Protein AF-0000000075835284 (afdb_homodimer)

Secondary structure (DSSP, 8-state):
--GGGHHHHHHHHHHHHHHHTTHHHHHHHHHHT--TT--SHHHHHHHHHHHHHHHHHHHTT-HHHHHHHHHHHHHHHHHHHHHGGGS-TT-HHHHHHHHHHHHHHHHHHHHHHHHHHHTT--HHHHHHHHHHHHHHHHHHHTHHHHHHHHHHHHHT--TT--HHHHHHHHHHHHHHHHHHHHTT-HHHHHHHHHHHHHHHHHHHHHHHS------------------------------/--GGGHHHHHHHHHHHHHHHTTHHHHHHHHHHT--TT--SHHHHHHHHHHHHHHHHHHHTT-HHHHHHHHHHHHHHHHHHHHHGGGS-TT-HHHHHHHHHHHHHHHHHHHHHHHHHHHTT--HHHHHHHHHHHHHHHHHHHTHHHHHHHHHHHHHT--TT--HHHHHHHHHHHHHHHHHHHHTT-HHHHHHHHHHHHHHHHHHHHHHHS------------------TTTTS-------

Structure (mmCIF, N/CA/C/O backbone):
data_AF-0000000075835284-model_v1
#
loop_
_entity.id
_entity.type
_entity.pdbx_description
1 polymer 'Sugar transporter SWEET1'
#
loop_
_atom_site.group_PDB
_atom_site.id
_atom_site.type_symbol
_atom_site.label_atom_id
_atom_site.label_alt_id
_atom_site.label_comp_id
_atom_site.label_asym_id
_atom_site.label_entity_id
_atom_site.label_seq_id
_atom_site.pdbx_PDB_ins_code
_atom_site.Cartn_x
_atom_site.Cartn_y
_atom_site.Cartn_z
_atom_site.occupancy
_atom_site.B_iso_or_equiv
_atom_site.auth_seq_id
_atom_site.auth_comp_id
_atom_site.auth_asym_id
_atom_site.auth_atom_id
_atom_site.pdbx_PDB_model_num
ATOM 1 N N . MET A 1 1 ? -30.547 20.266 3.971 1 37.97 1 MET A N 1
ATOM 2 C CA . MET A 1 1 ? -29.844 19.156 3.35 1 37.97 1 MET A CA 1
ATOM 3 C C . MET A 1 1 ? -28.516 19.609 2.74 1 37.97 1 MET A C 1
ATOM 5 O O . MET A 1 1 ? -27.516 18.906 2.822 1 37.97 1 MET A O 1
ATOM 9 N N . ALA A 1 2 ? -28.688 20.781 2.041 1 45.19 2 ALA A N 1
ATOM 10 C CA . ALA A 1 2 ? -27.703 21.484 1.218 1 45.19 2 ALA A CA 1
ATOM 11 C C . ALA A 1 2 ? -26.594 22.078 2.076 1 45.19 2 ALA A C 1
ATOM 13 O O . ALA A 1 2 ? -25.406 21.953 1.74 1 45.19 2 ALA A O 1
ATOM 14 N N . ALA A 1 3 ? -26.953 22.906 3.092 1 49.47 3 ALA A N 1
ATOM 15 C CA . ALA A 1 3 ? -26.062 23.469 4.09 1 49.47 3 ALA A CA 1
ATOM 16 C C . ALA A 1 3 ? -25.266 22.391 4.801 1 49.47 3 ALA A C 1
ATOM 18 O O . ALA A 1 3 ? -24.141 22.625 5.25 1 49.47 3 ALA A O 1
ATOM 19 N N . SER A 1 4 ? -25.797 21.125 4.578 1 73.31 4 SER A N 1
ATOM 20 C CA . SER A 1 4 ? -25.422 19.922 5.32 1 73.31 4 SER A CA 1
ATOM 21 C C . SER A 1 4 ? -24.156 19.297 4.75 1 73.31 4 SER A C 1
ATOM 23 O O . SER A 1 4 ? -23.391 18.656 5.477 1 73.31 4 SER A O 1
ATOM 25 N N . ASN A 1 5 ? -23.859 19.859 3.477 1 90.69 5 ASN A N 1
ATOM 26 C CA . ASN A 1 5 ? -22.672 19.219 2.893 1 90.69 5 ASN A CA 1
ATOM 27 C C . ASN A 1 5 ? -21.531 20.203 2.734 1 90.69 5 ASN A C 1
ATOM 29 O O . ASN A 1 5 ? -20.484 19.875 2.162 1 90.69 5 ASN A O 1
ATOM 33 N N . PHE A 1 6 ? -21.812 21.438 3.266 1 94.19 6 PHE A N 1
ATOM 34 C CA . PHE A 1 6 ? -20.781 22.453 3.123 1 94.19 6 PHE A CA 1
ATOM 35 C C . PHE A 1 6 ? -19.5 22.016 3.816 1 94.19 6 PHE A C 1
ATOM 37 O O . PHE A 1 6 ? -18.422 22.062 3.217 1 94.19 6 PHE A O 1
ATOM 44 N N . PHE A 1 7 ? -19.609 21.641 4.977 1 94.31 7 PHE A N 1
ATOM 45 C CA . PHE A 1 7 ? -18.438 21.359 5.785 1 94.31 7 PHE A CA 1
ATOM 46 C C . PHE A 1 7 ? -17.688 20.141 5.238 1 94.31 7 PHE A C 1
ATOM 48 O O . PHE A 1 7 ? -16.469 20.203 5.043 1 94.31 7 PHE A O 1
ATOM 55 N N . PRO A 1 8 ? -18.328 19.109 4.859 1 95.12 8 PRO A N 1
ATOM 56 C CA . PRO A 1 8 ? -17.578 17.984 4.324 1 95.12 8 PRO A CA 1
ATOM 57 C C . PRO A 1 8 ? -16.953 18.281 2.957 1 95.12 8 PRO A C 1
ATOM 59 O O . PRO A 1 8 ? -15.883 17.766 2.635 1 95.12 8 PRO A O 1
ATOM 62 N N . ILE A 1 9 ? -17.578 19.062 2.176 1 97.38 9 ILE A N 1
ATOM 63 C CA . ILE A 1 9 ? -16.984 19.453 0.901 1 97.38 9 ILE A CA 1
ATOM 64 C C . ILE A 1 9 ? -15.719 20.281 1.147 1 97.38 9 ILE A C 1
ATOM 66 O O . ILE A 1 9 ? -14.68 20.031 0.526 1 97.38 9 ILE A O 1
ATOM 70 N N . LEU A 1 10 ? -15.82 21.234 2.012 1 97.25 10 LEU A N 1
ATOM 71 C CA . LEU A 1 10 ? -14.648 22.016 2.396 1 97.25 10 LEU A CA 1
ATOM 72 C C . LEU A 1 10 ? -13.562 21.109 2.973 1 97.25 10 LEU A C 1
ATOM 74 O O . LEU A 1 10 ? -12.383 21.297 2.688 1 97.25 10 LEU A O 1
ATOM 78 N N . GLY A 1 11 ? -13.961 20.156 3.783 1 97.62 11 GLY A N 1
ATOM 79 C CA . GLY A 1 11 ? -13.023 19.188 4.344 1 97.62 11 GLY A CA 1
ATOM 80 C C . GLY A 1 11 ? -12.273 18.406 3.287 1 97.62 11 GLY A C 1
ATOM 81 O O . GLY A 1 11 ? -11.062 18.188 3.41 1 97.62 11 GLY A O 1
ATOM 82 N N . VAL A 1 12 ? -12.961 17.984 2.246 1 98.31 12 VAL A N 1
ATOM 83 C CA . VAL A 1 12 ? -12.344 17.234 1.148 1 98.31 12 VAL A CA 1
ATOM 84 C C . VAL A 1 12 ? -11.281 18.094 0.477 1 98.31 12 VAL A C 1
ATOM 86 O O . VAL A 1 12 ? -10.156 17.641 0.252 1 98.31 12 VAL A O 1
ATOM 89 N N . LEU A 1 13 ? -11.609 19.312 0.221 1 98.12 13 LEU A N 1
ATOM 90 C CA . LEU A 1 13 ? -10.688 20.219 -0.445 1 98.12 13 LEU A CA 1
ATOM 91 C C . LEU A 1 13 ? -9.469 20.5 0.429 1 98.12 13 LEU A C 1
ATOM 93 O O . LEU A 1 13 ? -8.328 20.406 -0.04 1 98.12 13 LEU A O 1
ATOM 97 N N . LEU A 1 14 ? -9.695 20.75 1.681 1 97.69 14 LEU A N 1
ATOM 98 C CA . LEU A 1 14 ? -8.609 21.125 2.59 1 97.69 14 LEU A CA 1
ATOM 99 C C . LEU A 1 14 ? -7.723 19.922 2.887 1 97.69 14 LEU A C 1
ATOM 101 O O . LEU A 1 14 ? -6.496 20.047 2.938 1 97.69 14 LEU A O 1
ATOM 105 N N . SER A 1 15 ? -8.305 18.75 3.119 1 97.75 15 SER A N 1
ATOM 106 C CA . SER A 1 15 ? -7.516 17.547 3.363 1 97.75 15 SER A CA 1
ATOM 107 C C . SER A 1 15 ? -6.562 17.266 2.203 1 97.75 15 SER A C 1
ATOM 109 O O . SER A 1 15 ? -5.383 17 2.418 1 97.75 15 SER A O 1
ATOM 111 N N . ASN A 1 16 ? -7.062 17.359 1.029 1 98.38 16 ASN A N 1
ATOM 112 C CA . ASN A 1 16 ? -6.23 17.078 -0.137 1 98.38 16 ASN A CA 1
ATOM 113 C C . ASN A 1 16 ? -5.152 18.156 -0.319 1 98.38 16 ASN A C 1
ATOM 115 O O . ASN A 1 16 ? -4.012 17.828 -0.66 1 98.38 16 ASN A O 1
ATOM 119 N N . ALA A 1 17 ? -5.508 19.391 -0.122 1 97.69 17 ALA A N 1
ATOM 120 C CA . ALA A 1 17 ? -4.504 20.453 -0.182 1 97.69 17 ALA A CA 1
ATOM 121 C C . ALA A 1 17 ? -3.379 20.188 0.817 1 97.69 17 ALA A C 1
ATOM 123 O O . ALA A 1 17 ? -2.201 20.375 0.496 1 97.69 17 ALA A O 1
ATOM 124 N N . LEU A 1 18 ? -3.734 19.781 1.98 1 96.56 18 LEU A N 1
ATOM 125 C CA . LEU A 1 18 ? -2.752 19.531 3.029 1 96.56 18 LEU A CA 1
ATOM 126 C C . LEU A 1 18 ? -1.893 18.312 2.688 1 96.56 18 LEU A C 1
ATOM 128 O O . LEU A 1 18 ? -0.687 18.312 2.945 1 96.56 18 LEU A O 1
ATOM 132 N N . TYR A 1 19 ? -2.488 17.234 2.135 1 97.5 19 TYR A N 1
ATOM 133 C CA . TYR A 1 19 ? -1.727 16.078 1.718 1 97.5 19 TYR A CA 1
ATOM 134 C C . TYR A 1 19 ? -0.716 16.438 0.637 1 97.5 19 TYR A C 1
ATOM 136 O O . TYR A 1 19 ? 0.357 15.836 0.554 1 97.5 19 TYR A O 1
ATOM 144 N N . PHE A 1 20 ? -1.013 17.469 -0.148 1 97.88 20 PHE A N 1
ATOM 145 C CA . PHE A 1 20 ? -0.154 17.797 -1.275 1 97.88 20 PHE A CA 1
ATOM 146 C C . PHE A 1 20 ? 0.819 18.906 -0.9 1 97.88 20 PHE A C 1
ATOM 148 O O . PHE A 1 20 ? 1.705 19.266 -1.683 1 97.88 20 PHE A O 1
ATOM 155 N N . ALA A 1 21 ? 0.754 19.422 0.237 1 95.81 21 ALA A N 1
ATOM 156 C CA . ALA A 1 21 ? 1.581 20.531 0.689 1 95.81 21 ALA A CA 1
ATOM 157 C C . ALA A 1 21 ? 3.062 20.172 0.644 1 95.81 21 ALA A C 1
ATOM 159 O O . ALA A 1 21 ? 3.9 21 0.291 1 95.81 21 ALA A O 1
ATOM 160 N N . PRO A 1 22 ? 3.494 18.969 0.944 1 95.19 22 PRO A N 1
ATOM 161 C CA . PRO A 1 22 ? 4.918 18.641 0.955 1 95.19 22 PRO A CA 1
ATOM 162 C C . PRO A 1 22 ? 5.477 18.391 -0.445 1 95.19 22 PRO A C 1
ATOM 164 O O . PRO A 1 22 ? 6.684 18.188 -0.604 1 95.19 22 PRO A O 1
ATOM 167 N N . VAL A 1 23 ? 4.637 18.406 -1.511 1 97.69 23 VAL A N 1
ATOM 168 C CA . VAL A 1 23 ? 5.047 18.016 -2.855 1 97.69 23 VAL A CA 1
ATOM 169 C C . VAL A 1 23 ? 6.223 18.875 -3.312 1 97.69 23 VAL A C 1
ATOM 171 O O . VAL A 1 23 ? 7.238 18.359 -3.771 1 97.69 23 VAL A O 1
ATOM 174 N N . PRO A 1 24 ? 6.227 20.25 -3.158 1 96.75 24 PRO A N 1
ATOM 175 C CA . PRO A 1 24 ? 7.367 21.047 -3.621 1 96.75 24 PRO A CA 1
ATOM 176 C C . PRO A 1 24 ? 8.664 20.688 -2.9 1 96.75 24 PRO A C 1
ATOM 178 O O . PRO A 1 24 ? 9.727 20.625 -3.529 1 96.75 24 PRO A O 1
ATOM 181 N N . ALA A 1 25 ? 8.586 20.453 -1.658 1 95.06 25 ALA A N 1
ATOM 182 C CA . ALA A 1 25 ? 9.773 20.109 -0.878 1 95.06 25 ALA A CA 1
ATOM 183 C C . ALA A 1 25 ? 10.344 18.75 -1.304 1 95.06 25 ALA A C 1
ATOM 185 O O . ALA A 1 25 ? 11.562 18.609 -1.455 1 95.06 25 ALA A O 1
ATOM 186 N N . VAL A 1 26 ? 9.508 17.812 -1.527 1 96.88 26 VAL A N 1
ATOM 187 C CA . VAL A 1 26 ? 9.953 16.469 -1.914 1 96.88 26 VAL A CA 1
ATOM 188 C C . VAL A 1 26 ? 10.523 16.5 -3.33 1 96.88 26 VAL A C 1
ATOM 190 O O . VAL A 1 26 ? 11.547 15.883 -3.609 1 96.88 26 VAL A O 1
ATOM 193 N N . ARG A 1 27 ? 9.836 17.234 -4.219 1 97.12 27 ARG A N 1
ATOM 194 C CA . ARG A 1 27 ? 10.344 17.375 -5.582 1 97.12 27 ARG A CA 1
ATOM 195 C C . ARG A 1 27 ? 11.727 18.016 -5.59 1 97.12 27 ARG A C 1
ATOM 197 O O . ARG A 1 27 ? 12.602 17.609 -6.363 1 97.12 27 ARG A O 1
ATOM 204 N N . LEU A 1 28 ? 11.93 18.969 -4.754 1 96.75 28 LEU A N 1
ATOM 205 C CA . LEU A 1 28 ? 13.234 19.609 -4.648 1 96.75 28 LEU A CA 1
ATOM 206 C C . LEU A 1 28 ? 14.297 18.641 -4.152 1 96.75 28 LEU A C 1
ATOM 208 O O . LEU A 1 28 ? 15.406 18.594 -4.684 1 96.75 28 LEU A O 1
ATOM 212 N N . ALA A 1 29 ? 13.969 17.891 -3.154 1 96.12 29 ALA A N 1
ATOM 213 C CA . ALA A 1 29 ? 14.891 16.875 -2.625 1 96.12 29 ALA A CA 1
ATOM 214 C C . ALA A 1 29 ? 15.273 15.867 -3.701 1 96.12 29 ALA A C 1
ATOM 216 O O . ALA A 1 29 ? 16.438 15.5 -3.822 1 96.12 29 ALA A O 1
ATOM 217 N N . VAL A 1 30 ? 14.312 15.469 -4.508 1 95.56 30 VAL A N 1
ATOM 218 C CA . VAL A 1 30 ? 14.547 14.5 -5.574 1 95.56 30 VAL A CA 1
ATOM 219 C C . VAL A 1 30 ? 15.469 15.102 -6.633 1 95.56 30 VAL A C 1
ATOM 221 O O . VAL A 1 30 ? 16.406 14.445 -7.086 1 95.56 30 VAL A O 1
ATOM 224 N N . ARG A 1 31 ? 15.227 16.297 -6.961 1 95 31 ARG A N 1
ATOM 225 C CA . ARG A 1 31 ? 16.047 16.984 -7.957 1 95 31 ARG A CA 1
ATOM 226 C C . ARG A 1 31 ? 17.484 17.125 -7.473 1 95 31 ARG A C 1
ATOM 228 O O . ARG A 1 31 ? 18.422 16.953 -8.25 1 95 31 ARG A O 1
ATOM 235 N N . ARG A 1 32 ? 17.672 17.359 -6.207 1 95 32 ARG A N 1
ATOM 236 C CA . ARG A 1 32 ? 19 17.562 -5.625 1 95 32 ARG A CA 1
ATOM 237 C C . ARG A 1 32 ? 19.688 16.219 -5.371 1 95 32 ARG A C 1
ATOM 239 O O . ARG A 1 32 ? 20.906 16.156 -5.203 1 95 32 ARG A O 1
ATOM 246 N N . GLY A 1 33 ? 18.891 15.234 -5.254 1 93.31 33 GLY A N 1
ATOM 247 C CA . GLY A 1 33 ? 19.422 13.906 -4.996 1 93.31 33 GLY A CA 1
ATOM 248 C C . GLY A 1 33 ? 19.859 13.703 -3.555 1 93.31 33 GLY A C 1
ATOM 249 O O . GLY A 1 33 ? 20.734 12.875 -3.271 1 93.31 33 GLY A O 1
ATOM 250 N N . ALA A 1 34 ? 19.328 14.57 -2.693 1 93.62 34 ALA A N 1
ATOM 251 C CA . ALA A 1 34 ? 19.672 14.531 -1.277 1 93.62 34 ALA A CA 1
ATOM 252 C C . ALA A 1 34 ? 18.453 14.82 -0.4 1 93.62 34 ALA A C 1
ATOM 254 O O . ALA A 1 34 ? 17.641 15.672 -0.735 1 93.62 34 ALA A O 1
ATOM 255 N N . LEU A 1 35 ? 18.438 14.125 0.685 1 92.19 35 LEU A N 1
ATOM 256 C CA . LEU A 1 35 ? 17.328 14.258 1.613 1 92.19 35 LEU A CA 1
ATOM 257 C C . LEU A 1 35 ? 17.297 15.641 2.246 1 92.19 35 LEU A C 1
ATOM 259 O O . LEU A 1 35 ? 16.219 16.234 2.406 1 92.19 35 LEU A O 1
ATOM 263 N N . GLY A 1 36 ? 18.5 16.156 2.572 1 88.69 36 GLY A N 1
ATOM 264 C CA . GLY A 1 36 ? 18.562 17.438 3.248 1 88.69 36 GLY A CA 1
ATOM 265 C C . GLY A 1 36 ? 17.938 17.422 4.625 1 88.69 36 GLY A C 1
ATOM 266 O O . GLY A 1 36 ? 18.25 16.562 5.449 1 88.69 36 GLY A O 1
ATOM 267 N N . THR A 1 37 ? 16.953 18.359 4.887 1 84.5 37 THR A N 1
ATOM 268 C CA . THR A 1 37 ? 16.359 18.516 6.207 1 84.5 37 THR A CA 1
ATOM 269 C C . THR A 1 37 ? 15.016 17.812 6.273 1 84.5 37 THR A C 1
ATOM 271 O O . THR A 1 37 ? 14.305 17.906 7.277 1 84.5 37 THR A O 1
ATOM 274 N N . LEU A 1 38 ? 14.68 17.125 5.254 1 88.88 38 LEU A N 1
ATOM 275 C CA . LEU A 1 38 ? 13.391 16.438 5.211 1 88.88 38 LEU A CA 1
ATOM 276 C C . LEU A 1 38 ? 13.367 15.258 6.172 1 88.88 38 LEU A C 1
ATOM 278 O O . LEU A 1 38 ? 14.312 14.461 6.207 1 88.88 38 LEU A O 1
ATOM 282 N N . ASN A 1 39 ? 12.297 15.219 7.027 1 88 39 ASN A N 1
ATOM 283 C CA . ASN A 1 39 ? 12.031 14.047 7.859 1 88 39 ASN A CA 1
ATOM 284 C C . ASN A 1 39 ? 11.148 13.039 7.137 1 88 39 ASN A C 1
ATOM 286 O O . ASN A 1 39 ? 9.992 13.336 6.82 1 88 39 ASN A O 1
ATOM 290 N N . PRO A 1 40 ? 11.656 11.82 6.969 1 92.56 40 PRO A N 1
ATOM 291 C CA . PRO A 1 40 ? 10.891 10.867 6.156 1 92.56 40 PRO A CA 1
ATOM 292 C C . PRO A 1 40 ? 9.797 10.164 6.945 1 92.56 40 PRO A C 1
ATOM 294 O O . PRO A 1 40 ? 8.867 9.602 6.355 1 92.56 40 PRO A O 1
ATOM 297 N N . LEU A 1 41 ? 9.797 10.148 8.25 1 91.56 41 LEU A N 1
ATOM 298 C CA . LEU A 1 41 ? 8.93 9.32 9.086 1 91.56 41 LEU A CA 1
ATOM 299 C C . LEU A 1 41 ? 7.477 9.766 8.977 1 91.56 41 LEU A C 1
ATOM 301 O O . LEU A 1 41 ? 6.574 8.938 8.844 1 91.56 41 LEU A O 1
ATOM 305 N N . PRO A 1 42 ? 7.211 11.117 8.992 1 91.06 42 PRO A N 1
ATOM 306 C CA . PRO A 1 42 ? 5.816 11.547 8.8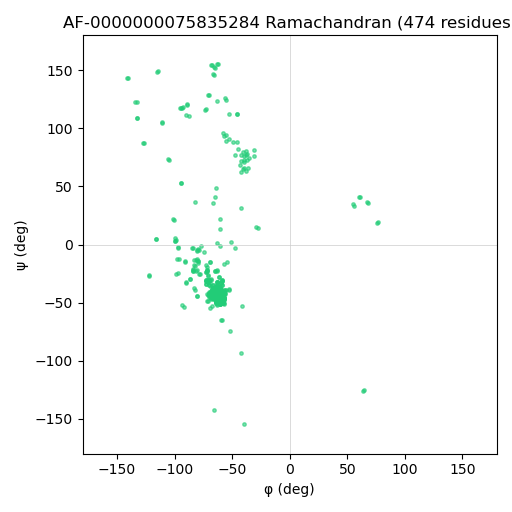67 1 91.06 42 PRO A CA 1
ATOM 307 C C . PRO A 1 42 ? 5.16 11.07 7.574 1 91.06 42 PRO A C 1
ATOM 309 O O . PRO A 1 42 ? 3.959 10.797 7.555 1 91.06 42 PRO A O 1
ATOM 312 N N . HIS A 1 43 ? 5.938 10.945 6.531 1 94.56 43 HIS A N 1
ATOM 313 C CA . HIS A 1 43 ? 5.387 10.523 5.246 1 94.56 43 HIS A CA 1
ATOM 314 C C . HIS A 1 43 ? 5.023 9.047 5.262 1 94.56 43 HIS A C 1
ATOM 316 O O . HIS A 1 43 ? 4.047 8.633 4.633 1 94.56 43 HIS A O 1
ATOM 322 N N . ALA A 1 44 ? 5.789 8.242 5.98 1 96.25 44 ALA A N 1
ATOM 323 C CA . ALA A 1 44 ? 5.441 6.832 6.148 1 96.25 44 ALA A CA 1
ATOM 324 C C . ALA A 1 44 ? 4.16 6.672 6.957 1 96.25 44 ALA A C 1
ATOM 326 O O . ALA A 1 44 ? 3.303 5.852 6.617 1 96.25 44 ALA A O 1
ATOM 327 N N . LEU A 1 45 ? 4.01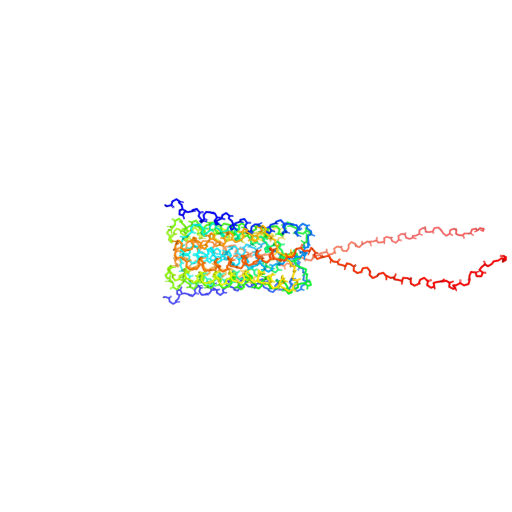2 7.438 7.965 1 95.81 45 LEU A N 1
ATOM 328 C CA . LEU A 1 45 ? 2.811 7.387 8.797 1 95.81 45 LEU A CA 1
ATOM 329 C C . LEU A 1 45 ? 1.588 7.848 8.008 1 95.81 45 LEU A C 1
ATOM 331 O O . LEU A 1 45 ? 0.482 7.348 8.227 1 95.81 45 LEU A O 1
ATOM 335 N N . MET A 1 46 ? 1.847 8.812 7.145 1 96.38 46 MET A N 1
ATOM 336 C CA . MET A 1 46 ? 0.765 9.32 6.305 1 96.38 46 MET A CA 1
ATOM 337 C C . MET A 1 46 ? 0.193 8.211 5.43 1 96.38 46 MET A C 1
ATOM 339 O O . MET A 1 46 ? -1.017 8.156 5.199 1 96.38 46 MET A O 1
ATOM 343 N N . VAL A 1 47 ? 1.031 7.32 4.922 1 97.94 47 VAL A N 1
ATOM 344 C CA . VAL A 1 47 ? 0.569 6.188 4.125 1 97.94 47 VAL A CA 1
ATOM 345 C C . VAL A 1 47 ? -0.405 5.344 4.941 1 97.94 47 VAL A C 1
ATOM 347 O O . VAL A 1 47 ? -1.522 5.066 4.496 1 97.94 47 VAL A O 1
ATOM 350 N N . ILE A 1 48 ? -0.028 5.004 6.113 1 97.81 48 ILE A N 1
ATOM 351 C CA . ILE A 1 48 ? -0.845 4.133 6.949 1 97.81 48 ILE A CA 1
ATOM 352 C C . ILE A 1 48 ? -2.145 4.844 7.316 1 97.81 48 ILE A C 1
ATOM 354 O O . ILE A 1 48 ? -3.223 4.246 7.273 1 97.81 48 ILE A O 1
ATOM 358 N N . SER A 1 49 ? -2.047 6.105 7.621 1 96.94 49 SER A N 1
ATOM 359 C CA . SER A 1 49 ? -3.213 6.883 8.023 1 96.94 49 SER A CA 1
ATOM 360 C C . SER A 1 49 ? -4.238 6.969 6.898 1 96.94 49 SER A C 1
ATOM 362 O O . SER A 1 49 ? -5.41 6.648 7.094 1 96.94 49 SER A O 1
ATOM 364 N N . THR A 1 50 ? -3.789 7.352 5.781 1 97.81 50 THR A N 1
ATOM 365 C CA . THR A 1 50 ? -4.707 7.562 4.668 1 97.81 50 THR A CA 1
ATOM 366 C C . THR A 1 50 ? -5.363 6.246 4.254 1 97.81 50 THR A C 1
ATOM 368 O O . THR A 1 50 ? -6.566 6.203 4 1 97.81 50 THR A O 1
ATOM 371 N N . PHE A 1 51 ? -4.605 5.16 4.176 1 98.38 51 PHE A N 1
ATOM 372 C CA . PHE A 1 51 ? -5.191 3.867 3.84 1 98.38 51 PHE A CA 1
ATOM 373 C C . PHE A 1 51 ? -6.172 3.42 4.918 1 98.38 51 PHE A C 1
ATOM 375 O O . PHE A 1 51 ? -7.211 2.834 4.613 1 98.38 51 PHE A O 1
ATOM 382 N N . SER A 1 52 ? -5.863 3.682 6.145 1 97.88 52 SER A N 1
ATOM 383 C CA . SER A 1 52 ? -6.758 3.33 7.242 1 97.88 52 SER A CA 1
ATOM 384 C C . SER A 1 52 ? -8.094 4.059 7.121 1 97.88 52 SER A C 1
ATOM 386 O O . SER A 1 52 ? -9.156 3.457 7.297 1 97.88 52 SER A O 1
ATOM 388 N N . TRP A 1 53 ? -8.047 5.309 6.816 1 97.62 53 TRP A N 1
ATOM 389 C CA . TRP A 1 53 ? -9.266 6.102 6.73 1 97.62 53 TRP A CA 1
ATOM 390 C C . TRP A 1 53 ? -10.086 5.719 5.5 1 97.62 53 TRP A C 1
ATOM 392 O O . TRP A 1 53 ? -11.312 5.777 5.52 1 97.62 53 TRP A O 1
ATOM 402 N N . VAL A 1 54 ? -9.414 5.32 4.445 1 98 54 VAL A N 1
ATOM 403 C CA . VAL A 1 54 ? -10.156 4.812 3.297 1 98 54 VAL A CA 1
ATOM 404 C C . VAL A 1 54 ? -10.867 3.518 3.674 1 98 54 VAL A C 1
ATOM 406 O O . VAL A 1 54 ? -12.039 3.32 3.324 1 98 54 VAL A O 1
ATOM 409 N N . CYS A 1 55 ? -10.188 2.598 4.371 1 97.5 55 CYS A N 1
ATOM 410 C CA . CYS A 1 55 ? -10.828 1.375 4.844 1 97.5 55 CYS A CA 1
ATOM 411 C C . CYS A 1 55 ? -12.031 1.691 5.719 1 97.5 55 CYS A C 1
ATOM 413 O O . CYS A 1 55 ? -13.078 1.057 5.594 1 97.5 55 CYS A O 1
ATOM 415 N N . TYR A 1 56 ? -11.898 2.689 6.594 1 97.44 56 TYR A N 1
ATOM 416 C CA . TYR A 1 56 ? -13.008 3.139 7.434 1 97.44 56 TYR A CA 1
ATOM 417 C C . TYR A 1 56 ? -14.172 3.631 6.59 1 97.44 56 TYR A C 1
ATOM 419 O O . TYR A 1 56 ? -15.312 3.199 6.781 1 97.44 56 TYR A O 1
ATOM 427 N N . ALA A 1 57 ? -13.867 4.473 5.672 1 97.31 57 ALA A N 1
ATOM 428 C CA . ALA A 1 57 ? -14.883 5.117 4.852 1 97.31 57 ALA A CA 1
ATOM 429 C C . ALA A 1 57 ? -15.648 4.094 4.016 1 97.31 57 ALA A C 1
ATOM 431 O O . ALA A 1 57 ? -16.828 4.273 3.729 1 97.31 57 ALA A O 1
ATOM 432 N N . LEU A 1 58 ? -14.969 3.033 3.615 1 95.88 58 LEU A N 1
ATOM 433 C CA . LEU A 1 58 ? -15.609 2.025 2.773 1 95.88 58 LEU A CA 1
ATOM 434 C C . LEU A 1 58 ? -16.391 1.023 3.621 1 95.88 58 LEU A C 1
ATOM 436 O O . LEU A 1 58 ? -17.266 0.325 3.111 1 95.88 58 LEU A O 1
ATOM 440 N N . SER A 1 59 ? -16.016 0.898 4.918 1 95 59 SER A N 1
ATOM 441 C CA . SER A 1 59 ? -16.766 0.008 5.801 1 95 59 SER A CA 1
ATOM 442 C C . SER A 1 59 ? -18.125 0.592 6.148 1 95 59 SER A C 1
ATOM 444 O O . SER A 1 59 ? -19.047 -0.144 6.492 1 95 59 SER A O 1
ATOM 446 N N . LYS A 1 60 ? -18.25 1.81 6.215 1 94.44 60 LYS A N 1
ATOM 447 C CA . LYS A 1 60 ? -19.453 2.615 6.281 1 94.44 60 LYS A CA 1
ATOM 448 C C . LYS A 1 60 ? -19.469 3.689 5.195 1 94.44 60 LYS A C 1
ATOM 450 O O . LYS A 1 60 ? -19.016 4.816 5.426 1 94.44 60 LYS A O 1
ATOM 455 N N . PRO A 1 61 ? -19.984 3.232 4.074 1 94.94 61 PRO A N 1
ATOM 456 C CA . PRO A 1 61 ? -19.766 4.043 2.877 1 94.94 61 PRO A CA 1
ATOM 457 C C . PRO A 1 61 ? -20.031 5.531 3.113 1 94.94 61 PRO A C 1
ATOM 459 O O . PRO A 1 61 ? -21.156 5.918 3.408 1 94.94 61 PRO A O 1
ATOM 462 N N . ASP A 1 62 ? -19 6.336 3.061 1 96.31 62 ASP A N 1
ATOM 463 C CA . ASP A 1 62 ? -19 7.789 3.178 1 96.31 62 ASP A CA 1
ATOM 464 C C . ASP A 1 62 ? -18.156 8.43 2.076 1 96.31 62 ASP A C 1
ATOM 466 O O . ASP A 1 62 ? -16.938 8.328 2.092 1 96.31 62 ASP A O 1
ATOM 470 N N . VAL A 1 63 ? -18.828 9.062 1.159 1 97.06 63 VAL A N 1
ATOM 471 C CA . VAL A 1 63 ? -18.172 9.578 -0.04 1 97.06 63 VAL A CA 1
ATOM 472 C C . VAL A 1 63 ? -17.203 10.688 0.34 1 97.06 63 VAL A C 1
ATOM 474 O O . VAL A 1 63 ? -16.125 10.812 -0.256 1 97.06 63 VAL A O 1
ATOM 477 N N . PHE A 1 64 ? -17.516 11.516 1.319 1 97.62 64 PHE A N 1
ATOM 478 C CA . PHE A 1 64 ? -16.688 12.656 1.688 1 97.62 64 PHE A CA 1
ATOM 479 C C . PHE A 1 64 ? -15.391 12.18 2.336 1 97.62 64 PHE A C 1
ATOM 481 O O . PHE A 1 64 ? -14.312 12.672 1.998 1 97.62 64 PHE A O 1
ATOM 488 N N . ILE A 1 65 ? -15.453 11.227 3.252 1 97.69 65 ILE A N 1
ATOM 489 C CA . ILE A 1 65 ? -14.258 10.703 3.896 1 97.69 65 ILE A CA 1
ATOM 490 C C . ILE A 1 65 ? -13.398 9.961 2.871 1 97.69 65 ILE A C 1
ATOM 492 O O . ILE A 1 65 ? -12.172 10.062 2.891 1 97.69 65 ILE A O 1
ATOM 496 N N . THR A 1 66 ? -14.016 9.258 1.956 1 98.31 66 THR A N 1
ATOM 497 C CA . THR A 1 66 ? -13.281 8.547 0.917 1 98.31 66 THR A CA 1
ATOM 498 C C . THR A 1 66 ? -12.5 9.523 0.039 1 98.31 66 THR A C 1
ATOM 500 O O . THR A 1 66 ? -11.297 9.359 -0.16 1 98.31 66 THR A O 1
ATOM 503 N N . LEU A 1 67 ? -13.156 10.562 -0.396 1 98.12 67 LEU A N 1
ATOM 504 C CA . LEU A 1 67 ? -12.547 11.508 -1.325 1 98.12 67 LEU A CA 1
ATOM 505 C C . LEU A 1 67 ? -11.508 12.367 -0.62 1 98.12 67 LEU A C 1
ATOM 507 O O . LEU A 1 67 ? -10.625 12.938 -1.268 1 98.12 67 LEU A O 1
ATOM 511 N N . SER A 1 68 ? -11.602 12.516 0.664 1 98.06 68 SER A N 1
ATOM 512 C CA . SER A 1 68 ? -10.641 13.312 1.42 1 98.06 68 SER A CA 1
ATOM 513 C C . SER A 1 68 ? -9.359 12.531 1.681 1 98.06 68 SER A C 1
ATOM 515 O O . SER A 1 68 ? -8.336 13.117 2.049 1 98.06 68 SER A O 1
ATOM 517 N N . ASN A 1 69 ? -9.352 11.227 1.494 1 97.94 69 ASN A N 1
ATOM 518 C CA . ASN A 1 69 ? -8.195 10.43 1.899 1 97.94 69 ASN A CA 1
ATOM 519 C C . ASN A 1 69 ? -7.613 9.648 0.726 1 97.94 69 ASN A C 1
ATOM 521 O O . ASN A 1 69 ? -6.41 9.375 0.689 1 97.94 69 ASN A O 1
ATOM 525 N N . ALA A 1 70 ? -8.398 9.297 -0.299 1 98.25 70 ALA A N 1
ATOM 526 C CA . ALA A 1 70 ? -7.945 8.469 -1.409 1 98.25 70 ALA A CA 1
ATOM 527 C C . ALA A 1 70 ? -6.805 9.133 -2.168 1 98.25 70 ALA A C 1
ATOM 529 O O . ALA A 1 70 ? -5.77 8.516 -2.42 1 98.25 70 ALA A O 1
ATOM 530 N N . PRO A 1 71 ? -6.91 10.43 -2.562 1 98.44 71 PRO A N 1
ATOM 531 C CA . PRO A 1 71 ? -5.75 11.078 -3.182 1 98.44 71 PRO A CA 1
ATOM 532 C C . PRO A 1 71 ? -4.527 11.094 -2.268 1 98.44 71 PRO A C 1
ATOM 534 O O . PRO A 1 71 ? -3.393 11.016 -2.746 1 98.44 71 PRO A O 1
ATOM 537 N N . GLY A 1 72 ? -4.785 11.203 -0.991 1 98.44 72 GLY A N 1
ATOM 538 C CA . GLY A 1 72 ? -3.715 11.148 -0.009 1 98.44 72 GLY A CA 1
ATOM 539 C C . GLY A 1 72 ? -2.953 9.836 -0.034 1 98.44 72 GLY A C 1
ATOM 540 O O . GLY A 1 72 ? -1.734 9.812 0.158 1 98.44 72 GLY A O 1
ATOM 541 N N . CYS A 1 73 ? -3.672 8.734 -0.263 1 98.56 73 CYS A N 1
ATOM 542 C CA . CYS A 1 73 ? -3.023 7.438 -0.406 1 98.56 73 CYS A CA 1
ATOM 543 C C . CYS A 1 73 ? -1.999 7.461 -1.533 1 98.56 73 CYS A C 1
ATOM 545 O O . CYS A 1 73 ? -0.871 6.996 -1.362 1 98.56 73 CYS A O 1
ATOM 547 N N . LEU A 1 74 ? -2.365 8.07 -2.576 1 98.5 74 LEU A N 1
ATOM 548 C CA . LEU A 1 74 ? -1.509 8.086 -3.756 1 98.5 74 LEU A CA 1
ATOM 549 C C . LEU A 1 74 ? -0.289 8.969 -3.533 1 98.5 74 LEU A C 1
ATOM 551 O O . LEU A 1 74 ? 0.844 8.547 -3.781 1 98.5 74 LEU A O 1
ATOM 555 N N . VAL A 1 75 ? -0.55 10.148 -3.049 1 98.5 75 VAL A N 1
ATOM 556 C CA . VAL A 1 75 ? 0.563 11.078 -2.926 1 98.5 75 VAL A CA 1
ATOM 557 C C . VAL A 1 75 ? 1.505 10.617 -1.815 1 98.5 75 VAL A C 1
ATOM 559 O O . VAL A 1 75 ? 2.723 10.797 -1.912 1 98.5 75 VAL A O 1
ATOM 562 N N . SER A 1 76 ? 0.97 10.039 -0.763 1 98.25 76 SER A N 1
ATOM 563 C CA . SER A 1 76 ? 1.834 9.555 0.307 1 98.25 76 SER A CA 1
ATOM 564 C C . SER A 1 76 ? 2.701 8.391 -0.167 1 98.25 76 SER A C 1
ATOM 566 O O . SER A 1 76 ? 3.857 8.266 0.24 1 98.25 76 SER A O 1
ATOM 568 N N . LEU A 1 77 ? 2.158 7.508 -1.001 1 98.62 77 LEU A N 1
ATOM 569 C CA . LEU A 1 77 ? 2.969 6.461 -1.612 1 98.62 77 LEU A CA 1
ATOM 570 C C . LEU A 1 77 ? 4.078 7.062 -2.467 1 98.62 77 LEU A C 1
ATOM 572 O O . LEU A 1 77 ? 5.211 6.574 -2.455 1 98.62 77 LEU A O 1
ATOM 576 N N . TRP A 1 78 ? 3.744 8.086 -3.166 1 98.5 78 TRP A N 1
ATOM 577 C CA . TRP A 1 78 ? 4.762 8.766 -3.961 1 98.5 78 TRP A CA 1
ATOM 578 C C . TRP A 1 78 ? 5.844 9.359 -3.068 1 98.5 78 TRP A C 1
ATOM 580 O O . TRP A 1 78 ? 7.031 9.297 -3.396 1 98.5 78 TRP A O 1
ATOM 590 N N . TYR A 1 79 ? 5.469 9.945 -1.961 1 98.12 79 TYR A N 1
ATOM 591 C CA . TYR A 1 79 ? 6.445 10.492 -1.026 1 98.12 79 TYR A CA 1
ATOM 592 C C . TYR A 1 79 ? 7.43 9.422 -0.573 1 98.12 79 TYR A C 1
ATOM 594 O O . TYR A 1 79 ? 8.641 9.602 -0.67 1 98.12 79 TYR A O 1
ATOM 602 N N . VAL A 1 80 ? 6.895 8.312 -0.151 1 98 80 VAL A N 1
ATOM 603 C CA . VAL A 1 80 ? 7.738 7.266 0.425 1 98 80 VAL A CA 1
ATOM 604 C C . VAL A 1 80 ? 8.656 6.688 -0.651 1 98 80 VAL A C 1
ATOM 606 O O . VAL A 1 80 ? 9.852 6.516 -0.427 1 98 80 VAL A O 1
ATOM 609 N N . THR A 1 81 ? 8.148 6.457 -1.844 1 97.69 81 THR A N 1
ATOM 610 C CA . THR A 1 81 ? 8.945 5.855 -2.904 1 97.69 81 THR A CA 1
ATOM 611 C C . THR A 1 81 ? 9.977 6.848 -3.436 1 97.69 81 THR A C 1
ATOM 613 O O . THR A 1 81 ? 11.008 6.449 -3.979 1 97.69 81 THR A O 1
ATOM 616 N N . SER A 1 82 ? 9.758 8.156 -3.273 1 97.31 82 SER A N 1
ATOM 617 C CA . SER A 1 82 ? 10.688 9.188 -3.73 1 97.31 82 SER A CA 1
ATOM 618 C C . SER A 1 82 ? 11.758 9.477 -2.682 1 97.31 82 SER A C 1
ATOM 620 O O . SER A 1 82 ? 12.891 9.812 -3.021 1 97.31 82 SER A O 1
ATOM 622 N N . ILE A 1 83 ? 11.391 9.289 -1.446 1 96.94 83 ILE A N 1
ATOM 623 C CA . ILE A 1 83 ? 12.258 9.727 -0.359 1 96.94 83 ILE A CA 1
ATOM 624 C C . ILE A 1 83 ? 13.211 8.594 0.025 1 96.94 83 ILE A C 1
ATOM 626 O O . ILE A 1 83 ? 14.367 8.844 0.367 1 96.94 83 ILE A O 1
ATOM 630 N N . LEU A 1 84 ? 12.812 7.398 -0.079 1 96.81 84 LEU A N 1
ATOM 631 C CA . LEU A 1 84 ? 13.594 6.246 0.364 1 96.81 84 LEU A CA 1
ATOM 632 C C . LEU A 1 84 ? 14.953 6.215 -0.326 1 96.81 84 LEU A C 1
ATOM 634 O O . LEU A 1 84 ? 15.984 6.039 0.33 1 96.81 84 LEU A O 1
ATOM 638 N N . PRO A 1 85 ? 15.023 6.508 -1.632 1 95.81 85 PRO A N 1
ATOM 639 C CA . PRO A 1 85 ? 16.312 6.477 -2.318 1 95.81 85 PRO A CA 1
ATOM 640 C C . PRO A 1 85 ? 17.25 7.602 -1.876 1 95.81 85 PRO A C 1
ATOM 642 O O . PRO A 1 85 ? 18.438 7.562 -2.16 1 95.81 85 PRO A O 1
ATOM 645 N N . LEU A 1 86 ? 16.688 8.562 -1.222 1 95.69 86 LEU A N 1
ATOM 646 C CA . LEU A 1 86 ? 17.469 9.734 -0.856 1 95.69 86 LEU A CA 1
ATOM 647 C C . LEU A 1 86 ? 18.109 9.562 0.516 1 95.69 86 LEU A C 1
ATOM 649 O O . LEU A 1 86 ? 18.984 10.336 0.9 1 95.69 86 LEU A O 1
ATOM 653 N N . ILE A 1 87 ? 17.641 8.562 1.293 1 94.94 87 ILE A N 1
ATOM 654 C CA . ILE A 1 87 ? 18.188 8.328 2.623 1 94.94 87 ILE A CA 1
ATOM 655 C C . ILE A 1 87 ? 19.578 7.707 2.502 1 94.94 87 ILE A C 1
ATOM 657 O O . ILE A 1 87 ? 19.734 6.594 1.991 1 94.94 87 ILE A O 1
ATOM 661 N N . PRO A 1 88 ? 20.578 8.422 2.955 1 91.38 88 PRO A N 1
ATOM 662 C CA . PRO A 1 88 ? 21.938 7.914 2.799 1 91.38 88 PRO A CA 1
ATOM 663 C C . PRO A 1 88 ? 22.172 6.602 3.547 1 91.38 88 PRO A C 1
ATOM 665 O O . PRO A 1 88 ? 21.438 6.293 4.496 1 91.38 88 PRO A O 1
ATOM 668 N N . ARG A 1 89 ? 23.141 5.84 3.074 1 88.31 89 ARG A N 1
ATOM 669 C CA . ARG A 1 89 ? 23.438 4.531 3.641 1 88.31 89 ARG A CA 1
ATOM 670 C C . ARG A 1 89 ? 23.797 4.641 5.121 1 88.31 89 ARG A C 1
ATOM 672 O O . ARG A 1 89 ? 23.469 3.744 5.906 1 88.31 89 ARG A O 1
ATOM 679 N N . GLU A 1 90 ? 24.406 5.809 5.539 1 90.62 90 GLU A N 1
ATOM 680 C CA . GLU A 1 90 ? 24.828 6.027 6.918 1 90.62 90 GLU A CA 1
ATOM 681 C C . GLU A 1 90 ? 23.625 6.246 7.832 1 90.62 90 GLU A C 1
ATOM 683 O O . GLU A 1 90 ? 23.703 6.023 9.039 1 90.62 90 GLU A O 1
ATOM 688 N N . ALA A 1 91 ? 22.562 6.645 7.211 1 92.19 91 ALA A N 1
ATOM 689 C CA . ALA A 1 91 ? 21.344 6.871 7.98 1 92.19 91 ALA A CA 1
ATOM 690 C C . ALA A 1 91 ? 20.438 5.641 7.961 1 92.19 91 ALA A C 1
ATOM 692 O O . ALA A 1 91 ? 19.234 5.742 7.684 1 92.19 91 ALA A O 1
ATOM 693 N N . GLU A 1 92 ? 20.969 4.539 8.305 1 91.62 92 GLU A N 1
ATOM 694 C CA . GLU A 1 92 ? 20.281 3.252 8.25 1 91.62 92 GLU A CA 1
ATOM 695 C C . GLU A 1 92 ? 19.094 3.215 9.203 1 91.62 92 GLU A C 1
ATOM 697 O O . GLU A 1 92 ? 18.047 2.645 8.875 1 91.62 92 GLU A O 1
ATOM 702 N N . SER A 1 93 ? 19.312 3.822 10.344 1 93.56 93 SER A N 1
ATOM 703 C CA . SER A 1 93 ? 18.25 3.83 11.336 1 93.56 93 SER A CA 1
ATOM 704 C C . SER A 1 93 ? 16.984 4.504 10.797 1 93.56 93 SER A C 1
ATOM 706 O O . SER A 1 93 ? 15.875 4.004 10.992 1 93.56 93 SER A O 1
ATOM 708 N N . ALA A 1 94 ? 17.109 5.594 10.109 1 93.12 94 ALA A N 1
ATOM 709 C CA . ALA A 1 94 ? 15.984 6.301 9.516 1 93.12 94 ALA A CA 1
ATOM 710 C C . ALA A 1 94 ? 15.305 5.449 8.438 1 93.12 94 ALA A C 1
ATOM 712 O O . ALA A 1 94 ? 14.078 5.395 8.367 1 93.12 94 ALA A O 1
ATOM 713 N N . ARG A 1 95 ? 16.078 4.82 7.656 1 95.62 95 ARG A N 1
ATOM 714 C CA . ARG A 1 95 ? 15.562 3.957 6.598 1 95.62 95 ARG A CA 1
ATOM 715 C C . ARG A 1 95 ? 14.758 2.801 7.176 1 95.62 95 ARG A C 1
ATOM 717 O O . ARG A 1 95 ? 13.648 2.516 6.715 1 95.62 95 ARG A O 1
ATOM 724 N N . VAL A 1 96 ? 15.32 2.191 8.188 1 95.69 96 VAL A N 1
ATOM 725 C CA . VAL A 1 96 ? 14.672 1.049 8.82 1 95.69 96 VAL A CA 1
ATOM 726 C C . VAL A 1 96 ? 13.367 1.495 9.484 1 95.69 96 VAL A C 1
ATOM 728 O O . VAL A 1 96 ? 12.367 0.771 9.453 1 95.69 96 VAL A O 1
ATOM 731 N N . GLN A 1 97 ? 13.352 2.648 10.062 1 95.81 97 GLN A N 1
ATOM 732 C CA . GLN A 1 97 ? 12.148 3.166 10.695 1 95.81 97 GLN A CA 1
ATOM 733 C C . GLN A 1 97 ? 11.031 3.367 9.672 1 95.81 97 GLN A C 1
ATOM 735 O O . GLN A 1 97 ? 9.875 3.023 9.93 1 95.81 97 GLN A O 1
ATOM 740 N N . VAL A 1 98 ? 11.406 3.939 8.555 1 96.38 98 VAL A N 1
ATOM 741 C CA . VAL A 1 98 ? 10.43 4.156 7.492 1 96.38 98 VAL A CA 1
ATOM 742 C C . VAL A 1 98 ? 9.883 2.814 7.012 1 96.38 98 VAL A C 1
ATOM 744 O O . VAL A 1 98 ? 8.672 2.633 6.91 1 96.38 98 VAL A O 1
ATOM 747 N N . GLN A 1 99 ? 10.758 1.858 6.77 1 97.31 99 GLN A N 1
ATOM 748 C CA . GLN A 1 99 ? 10.367 0.53 6.309 1 97.31 99 GLN A CA 1
ATOM 749 C C . GLN A 1 99 ? 9.484 -0.172 7.336 1 97.31 99 GLN A C 1
ATOM 751 O O . GLN A 1 99 ? 8.438 -0.724 6.988 1 97.31 99 GLN A O 1
ATOM 756 N N . ALA A 1 100 ? 9.906 -0.116 8.555 1 97.75 100 ALA A N 1
ATOM 757 C CA . ALA A 1 100 ? 9.156 -0.768 9.633 1 97.75 100 ALA A CA 1
ATOM 758 C C . ALA A 1 100 ? 7.766 -0.163 9.773 1 97.75 100 ALA A C 1
ATOM 760 O O . ALA A 1 100 ? 6.793 -0.883 10.008 1 97.75 100 ALA A O 1
ATOM 761 N N . THR A 1 101 ? 7.688 1.141 9.719 1 96.88 101 THR A N 1
ATOM 762 C CA . THR A 1 101 ? 6.398 1.81 9.828 1 96.88 101 THR A CA 1
ATOM 763 C C . THR A 1 101 ? 5.441 1.324 8.75 1 96.88 101 THR A C 1
ATOM 765 O O . THR A 1 101 ? 4.293 0.975 9.031 1 96.88 101 THR A O 1
ATOM 768 N N . ILE A 1 102 ? 5.922 1.233 7.52 1 97.94 102 ILE A N 1
ATOM 769 C CA . ILE A 1 102 ? 5.102 0.786 6.398 1 97.94 102 ILE A CA 1
ATOM 770 C C . ILE A 1 102 ? 4.688 -0.669 6.609 1 97.94 102 ILE A C 1
ATOM 772 O O . ILE A 1 102 ? 3.516 -1.017 6.453 1 97.94 102 ILE A O 1
ATOM 776 N N . LEU A 1 103 ? 5.609 -1.519 6.996 1 98.38 103 LEU A N 1
ATOM 777 C CA . LEU A 1 103 ? 5.363 -2.951 7.113 1 98.38 103 LEU A CA 1
ATOM 778 C C . LEU A 1 103 ? 4.445 -3.25 8.297 1 98.38 103 LEU A C 1
ATOM 780 O O . LEU A 1 103 ? 3.521 -4.055 8.18 1 98.38 103 LEU A O 1
ATOM 784 N N . VAL A 1 104 ? 4.688 -2.619 9.391 1 98 104 VAL A N 1
ATOM 785 C CA . VAL A 1 104 ? 3.857 -2.836 10.57 1 98 104 VAL A CA 1
ATOM 786 C C . VAL A 1 104 ? 2.449 -2.305 10.32 1 98 104 VAL A C 1
ATOM 788 O O . VAL A 1 104 ? 1.461 -2.957 10.664 1 98 104 VAL A O 1
ATOM 791 N N . GLY A 1 105 ? 2.396 -1.09 9.758 1 97.94 105 GLY A N 1
ATOM 792 C CA . GLY A 1 105 ? 1.094 -0.554 9.391 1 97.94 105 GLY A CA 1
ATOM 793 C C . GLY A 1 105 ? 0.323 -1.454 8.445 1 97.94 105 GLY A C 1
ATOM 794 O O . GLY A 1 105 ? -0.868 -1.701 8.648 1 97.94 105 GLY A O 1
ATOM 795 N N . ALA A 1 106 ? 1.009 -1.95 7.402 1 98.12 106 ALA A N 1
ATOM 796 C CA . ALA A 1 106 ? 0.385 -2.857 6.441 1 98.12 106 ALA A CA 1
ATOM 797 C C . ALA A 1 106 ? -0.061 -4.148 7.117 1 98.12 106 ALA A C 1
ATOM 799 O O . ALA A 1 106 ? -1.154 -4.652 6.852 1 98.12 106 ALA A O 1
ATOM 800 N N . LEU A 1 107 ? 0.79 -4.691 7.957 1 98.5 107 LEU A N 1
ATOM 801 C CA . LEU A 1 107 ? 0.456 -5.906 8.695 1 98.5 107 LEU A CA 1
ATOM 802 C C . LEU A 1 107 ? -0.807 -5.707 9.523 1 98.5 107 LEU A C 1
ATOM 804 O O . LEU A 1 107 ? -1.715 -6.539 9.492 1 98.5 107 LEU A O 1
ATOM 808 N N . CYS A 1 108 ? -0.869 -4.621 10.242 1 98.06 108 CYS A N 1
ATOM 809 C CA . CYS A 1 108 ? -2.021 -4.332 11.094 1 98.06 108 CYS A CA 1
ATOM 810 C C . CYS A 1 108 ? -3.289 -4.195 10.258 1 98.06 108 CYS A C 1
ATOM 812 O O . CYS A 1 108 ? -4.312 -4.805 10.57 1 98.06 108 CYS A O 1
ATOM 814 N N . LEU A 1 109 ? -3.23 -3.469 9.195 1 97.69 109 LEU A N 1
ATOM 815 C CA . LEU A 1 109 ? -4.402 -3.215 8.359 1 97.69 109 LEU A CA 1
ATOM 816 C C . LEU A 1 109 ? -4.867 -4.492 7.672 1 97.69 109 LEU A C 1
ATOM 818 O O . LEU A 1 109 ? -6.066 -4.773 7.617 1 97.69 109 LEU A O 1
ATOM 822 N N . LEU A 1 110 ? -3.914 -5.246 7.113 1 97.94 110 LEU A N 1
ATOM 823 C CA . LEU A 1 110 ? -4.234 -6.492 6.43 1 97.94 110 LEU A CA 1
ATOM 824 C C . LEU A 1 110 ? -4.871 -7.492 7.391 1 97.94 110 LEU A C 1
ATOM 826 O O . LEU A 1 110 ? -5.859 -8.148 7.047 1 97.94 110 LEU A O 1
ATOM 830 N N . THR A 1 111 ? -4.312 -7.625 8.57 1 98.06 111 THR A N 1
ATOM 831 C CA . THR A 1 111 ? -4.844 -8.555 9.57 1 98.06 111 THR A CA 1
ATOM 832 C C . THR A 1 111 ? -6.234 -8.117 10.023 1 98.06 111 THR A C 1
ATOM 834 O O . THR A 1 111 ? -7.145 -8.945 10.125 1 98.06 111 THR A O 1
ATOM 837 N N . LEU A 1 112 ? -6.359 -6.863 10.289 1 97.88 112 LEU A N 1
ATOM 838 C CA . LEU A 1 112 ? -7.645 -6.328 10.727 1 97.88 112 LEU A CA 1
ATOM 839 C C . LEU A 1 112 ? -8.719 -6.551 9.672 1 97.88 112 LEU A C 1
ATOM 841 O O . LEU A 1 112 ? -9.781 -7.105 9.969 1 97.88 112 LEU A O 1
ATOM 845 N N . ALA A 1 113 ? -8.453 -6.172 8.438 1 97.19 113 ALA A N 1
ATOM 846 C CA . ALA A 1 113 ? -9.414 -6.32 7.344 1 97.19 113 ALA A CA 1
ATOM 847 C C . ALA A 1 113 ? -9.766 -7.785 7.117 1 97.19 113 ALA A C 1
ATOM 849 O O . ALA A 1 113 ? -10.938 -8.141 6.98 1 97.19 113 ALA A O 1
ATOM 850 N N . SER A 1 114 ? -8.727 -8.633 7.066 1 97.44 114 SER A N 1
ATOM 851 C CA . SER A 1 114 ? -8.945 -10.055 6.836 1 97.44 114 SER A CA 1
ATOM 852 C C . SER A 1 114 ? -9.773 -10.68 7.953 1 97.44 114 SER A C 1
ATOM 854 O O . SER A 1 114 ? -10.719 -11.422 7.688 1 97.44 114 SER A O 1
ATOM 856 N N . PHE A 1 115 ? -9.461 -10.344 9.156 1 97.56 115 PHE A N 1
ATOM 857 C CA . PHE A 1 115 ? -10.18 -10.898 10.289 1 97.56 115 PHE A CA 1
ATOM 858 C C . PHE A 1 115 ? -11.648 -10.469 10.266 1 97.56 115 PHE A C 1
ATOM 860 O O . PHE A 1 115 ? -12.547 -11.305 10.383 1 97.56 115 PHE A O 1
ATOM 867 N N . LEU A 1 116 ? -11.891 -9.234 10.117 1 96.81 116 LEU A N 1
ATOM 868 C CA . LEU A 1 116 ? -13.242 -8.688 10.188 1 96.81 116 LEU A CA 1
ATOM 869 C C . LEU A 1 116 ? -14.125 -9.281 9.094 1 96.81 116 LEU A C 1
ATOM 871 O O . LEU A 1 116 ? -15.297 -9.57 9.32 1 96.81 116 LEU A O 1
ATOM 875 N N . VAL A 1 117 ? -13.57 -9.469 7.922 1 94.5 117 VAL A N 1
ATOM 876 C CA . VAL A 1 117 ? -14.359 -9.945 6.789 1 94.5 117 VAL A CA 1
ATOM 877 C C . VAL A 1 117 ? -14.531 -11.461 6.883 1 94.5 117 VAL A C 1
ATOM 879 O O . VAL A 1 117 ? -15.641 -11.977 6.719 1 94.5 117 VAL A O 1
ATOM 882 N N . LEU A 1 118 ? -13.5 -12.203 7.195 1 95.44 118 LEU A N 1
ATOM 883 C CA . LEU A 1 118 ? -13.555 -13.664 7.242 1 95.44 118 LEU A CA 1
ATOM 884 C C . LEU A 1 118 ? -14.375 -14.141 8.438 1 95.44 118 LEU A C 1
ATOM 886 O O . LEU A 1 118 ? -14.969 -15.219 8.398 1 95.44 118 LEU A O 1
ATOM 890 N N . ALA A 1 119 ? -14.43 -13.32 9.492 1 95.62 119 ALA A N 1
ATOM 891 C CA . ALA A 1 119 ? -15.25 -13.633 10.664 1 95.62 119 ALA A CA 1
ATOM 892 C C . ALA A 1 119 ? -16.688 -13.188 10.453 1 95.62 119 ALA A C 1
ATOM 894 O O . ALA A 1 119 ? -17.547 -13.398 11.328 1 95.62 119 ALA A O 1
ATOM 895 N N . HIS A 1 120 ? -16.969 -12.578 9.383 1 94.56 120 HIS A N 1
ATOM 896 C CA . HIS A 1 120 ? -18.297 -12.133 9.016 1 94.56 120 HIS A CA 1
ATOM 897 C C . HIS A 1 120 ? -18.844 -11.141 10.039 1 94.56 120 HIS A C 1
ATOM 899 O O . HIS A 1 120 ? -20 -11.25 10.461 1 94.56 120 HIS A O 1
ATOM 905 N N . GLU A 1 121 ? -17.953 -10.273 10.461 1 94.44 121 GLU A N 1
ATOM 906 C CA . GLU A 1 121 ? -18.375 -9.227 11.391 1 94.44 121 GLU A CA 1
ATOM 907 C C . GLU A 1 121 ? -19.359 -8.266 10.719 1 94.44 121 GLU A C 1
ATOM 909 O O . GLU A 1 121 ? -19.359 -8.109 9.5 1 94.44 121 GLU A O 1
ATOM 914 N N . THR A 1 122 ? -20.203 -7.672 11.5 1 94.19 122 THR A N 1
ATOM 915 C CA . THR A 1 122 ? -21.188 -6.727 11 1 94.19 122 THR A CA 1
ATOM 916 C C . THR A 1 122 ? -20.516 -5.453 10.5 1 94.19 122 THR A C 1
ATOM 918 O O . THR A 1 122 ? -19.391 -5.152 10.875 1 94.19 122 THR A O 1
ATOM 921 N N . PRO A 1 123 ? -21.203 -4.777 9.578 1 90.62 123 PRO A N 1
ATOM 922 C CA . PRO A 1 123 ? -20.656 -3.488 9.133 1 90.62 123 PRO A CA 1
ATOM 923 C C . PRO A 1 123 ? -20.344 -2.547 10.289 1 90.62 123 PRO A C 1
ATOM 925 O O . PRO A 1 123 ? -19.359 -1.816 10.242 1 90.62 123 PRO A O 1
ATOM 928 N N . ALA A 1 124 ? -21.188 -2.541 11.289 1 93.44 124 ALA A N 1
ATOM 929 C CA . ALA A 1 124 ? -20.969 -1.69 12.453 1 93.44 124 ALA A CA 1
ATOM 930 C C . ALA A 1 124 ? -19.672 -2.076 13.18 1 93.44 124 ALA A C 1
ATOM 932 O O . ALA A 1 124 ? -18.906 -1.206 13.586 1 93.44 124 ALA A O 1
ATOM 933 N N . ALA A 1 125 ? -19.438 -3.318 13.32 1 95.5 125 ALA A N 1
ATOM 934 C CA . ALA A 1 125 ? -18.219 -3.799 13.961 1 95.5 125 ALA A CA 1
ATOM 935 C C . ALA A 1 125 ? -16.984 -3.467 13.125 1 95.5 125 ALA A C 1
ATOM 937 O O . ALA A 1 125 ? -15.938 -3.115 13.672 1 95.5 125 ALA A O 1
ATOM 938 N N . ARG A 1 126 ? -17.109 -3.65 11.844 1 96 126 ARG A N 1
ATOM 939 C CA . ARG A 1 126 ? -16.016 -3.322 10.938 1 96 126 ARG A CA 1
ATOM 940 C C . ARG A 1 126 ? -15.664 -1.84 11.016 1 96 126 ARG A C 1
ATOM 942 O O . ARG A 1 126 ? -14.5 -1.479 11.18 1 96 126 ARG A O 1
ATOM 949 N N . SER A 1 127 ? -16.672 -1.011 10.945 1 95.25 127 SER A N 1
ATOM 950 C CA . SER A 1 127 ? -16.422 0.426 11 1 95.25 127 SER A CA 1
ATOM 951 C C . SER A 1 127 ? -15.852 0.84 12.352 1 95.25 127 SER A C 1
ATOM 953 O O . SER A 1 127 ? -15 1.729 12.43 1 95.25 127 SER A O 1
ATOM 955 N N . PHE A 1 128 ? -16.312 0.233 13.383 1 95.56 128 PHE A N 1
ATOM 956 C CA . PHE A 1 128 ? -15.781 0.491 14.719 1 95.56 128 PHE A CA 1
ATOM 957 C C . PHE A 1 128 ? -14.289 0.189 14.766 1 95.56 128 PHE A C 1
ATOM 959 O O . PHE A 1 128 ? -13.5 1.015 15.227 1 95.56 128 PHE A O 1
ATOM 966 N N . SER A 1 129 ? -13.922 -0.952 14.289 1 97.12 129 SER A N 1
ATOM 967 C CA . SER A 1 129 ? -12.539 -1.409 14.352 1 97.12 129 SER A CA 1
ATOM 968 C C . SER A 1 129 ? -11.625 -0.539 13.492 1 97.12 129 SER A C 1
ATOM 970 O O . SER A 1 129 ? -10.547 -0.136 13.93 1 97.12 129 SER A O 1
ATOM 972 N N . PHE A 1 130 ? -12.016 -0.204 12.281 1 97.38 130 PHE A N 1
ATOM 973 C CA . PHE A 1 130 ? -11.227 0.646 11.406 1 97.38 130 PHE A CA 1
ATOM 974 C C . PHE A 1 130 ? -11.141 2.064 11.953 1 97.38 130 PHE A C 1
ATOM 976 O O . PHE A 1 130 ? -10.109 2.725 11.82 1 97.38 130 PHE A O 1
ATOM 983 N N . GLY A 1 131 ? -12.258 2.564 12.516 1 96.38 131 GLY A N 1
ATOM 984 C CA . GLY A 1 131 ? -12.234 3.881 13.133 1 96.38 131 GLY A CA 1
ATOM 985 C C . GLY A 1 131 ? -11.258 3.984 14.289 1 96.38 131 GLY A C 1
ATOM 986 O O . GLY A 1 131 ? -10.508 4.961 14.391 1 96.38 131 GLY A O 1
ATOM 987 N N . LEU A 1 132 ? -11.289 2.984 15.109 1 95.62 132 LEU A N 1
ATOM 988 C CA . LEU A 1 132 ? -10.359 2.924 16.234 1 95.62 132 LEU A CA 1
ATOM 989 C C . LEU A 1 132 ? -8.914 2.924 15.742 1 95.62 132 LEU A C 1
ATOM 991 O O . LEU A 1 132 ? -8.086 3.672 16.266 1 95.62 132 LEU A O 1
ATOM 995 N N . PHE A 1 133 ? -8.625 2.107 14.781 1 97.25 133 PHE A N 1
ATOM 996 C CA . PHE A 1 133 ? -7.273 2.016 14.234 1 97.25 133 PHE A CA 1
ATOM 997 C C . PHE A 1 133 ? -6.867 3.328 13.578 1 97.25 133 PHE A C 1
ATOM 999 O O . PHE A 1 133 ? -5.766 3.834 13.812 1 97.25 133 PHE A O 1
ATOM 1006 N N . GLY A 1 134 ? -7.719 3.846 12.727 1 95.5 134 GLY A N 1
ATOM 1007 C CA . GLY A 1 134 ? -7.445 5.117 12.078 1 95.5 134 GLY A CA 1
ATOM 1008 C C . GLY A 1 134 ? -7.184 6.242 13.062 1 95.5 134 GLY A C 1
ATOM 1009 O O . GLY A 1 134 ? -6.266 7.043 12.867 1 95.5 134 GLY A O 1
ATOM 1010 N N . SER A 1 135 ? -7.969 6.293 14.109 1 92.38 135 SER A N 1
ATOM 1011 C CA . SER A 1 135 ? -7.809 7.309 15.148 1 92.38 135 SER A CA 1
ATOM 1012 C C . SER A 1 135 ? -6.477 7.152 15.875 1 92.38 135 SER A C 1
ATOM 1014 O O . SER A 1 135 ? -5.812 8.148 16.188 1 92.38 135 SER A O 1
ATOM 1016 N N . PHE A 1 136 ? -6.133 5.969 16.141 1 93.62 136 PHE A N 1
ATOM 1017 C CA . PHE A 1 136 ? -4.855 5.699 16.797 1 93.62 136 PHE A CA 1
ATOM 1018 C C . PHE A 1 136 ? -3.697 6.191 15.938 1 93.62 136 PHE A C 1
ATOM 1020 O O . PHE A 1 136 ? -2.781 6.848 16.438 1 93.62 136 PHE A O 1
ATOM 1027 N N . VAL A 1 137 ? -3.719 5.871 14.656 1 94.5 137 VAL A N 1
ATOM 1028 C CA . VAL A 1 137 ? -2.666 6.309 13.742 1 94.5 137 VAL A CA 1
ATOM 1029 C C . VAL A 1 137 ? -2.66 7.832 13.656 1 94.5 137 VAL A C 1
ATOM 1031 O O . VAL A 1 137 ? -1.597 8.453 13.602 1 94.5 137 VAL A O 1
ATOM 1034 N N . CYS A 1 138 ? -3.824 8.398 13.672 1 88.56 138 CYS A N 1
ATOM 1035 C CA . CYS A 1 138 ? -3.959 9.852 13.625 1 88.56 138 CYS A CA 1
ATOM 1036 C C . CYS A 1 138 ? -3.27 10.492 14.828 1 88.56 138 CYS A C 1
ATOM 1038 O O . CYS A 1 138 ? -2.568 11.5 14.68 1 88.56 138 CYS A O 1
ATOM 1040 N N . ILE A 1 139 ? -3.443 9.969 15.938 1 84.5 139 ILE A N 1
ATOM 1041 C CA . ILE A 1 139 ? -2.82 10.492 17.156 1 84.5 139 ILE A CA 1
ATOM 1042 C C . ILE A 1 139 ? -1.302 10.383 17.047 1 84.5 139 ILE A C 1
ATOM 1044 O O . ILE A 1 139 ? -0.574 11.266 17.5 1 84.5 139 ILE A O 1
ATOM 1048 N N . LEU A 1 140 ? -0.798 9.336 16.406 1 87.62 140 LEU A N 1
ATOM 1049 C CA . LEU A 1 140 ? 0.635 9.195 16.172 1 87.62 140 LEU A CA 1
ATOM 1050 C C . LEU A 1 140 ? 1.15 10.297 15.25 1 87.62 140 LEU A C 1
ATOM 1052 O O . LEU A 1 140 ? 2.266 10.789 15.43 1 87.62 140 LEU A O 1
ATOM 1056 N N . LEU A 1 141 ? 0.369 10.656 14.297 1 87.06 141 LEU A N 1
ATOM 1057 C CA . LEU A 1 141 ? 0.75 11.727 13.383 1 87.06 141 LEU A CA 1
ATOM 1058 C C . LEU A 1 141 ? 0.861 13.062 14.117 1 87.06 141 LEU A C 1
ATOM 1060 O O . LEU A 1 141 ? 1.599 13.953 13.688 1 87.06 141 LEU A O 1
ATOM 1064 N N . PHE A 1 142 ? 0.193 13.172 15.258 1 83.19 142 PHE A N 1
ATOM 1065 C CA . PHE A 1 142 ? 0.22 14.406 16.047 1 83.19 142 PHE A CA 1
ATOM 1066 C C . PHE A 1 142 ? 1.49 14.492 16.875 1 83.19 142 PHE A C 1
ATOM 1068 O O . PHE A 1 142 ? 1.747 15.508 17.531 1 83.19 142 PHE A O 1
ATOM 1075 N N . ALA A 1 143 ? 2.264 13.43 16.828 1 78.44 143 ALA A N 1
ATOM 1076 C CA . ALA A 1 143 ? 3.543 13.469 17.531 1 78.44 143 ALA A CA 1
ATOM 1077 C C . ALA A 1 143 ? 4.406 14.625 17.047 1 78.44 143 ALA A C 1
ATOM 1079 O O . ALA A 1 143 ? 5.082 15.289 17.828 1 78.44 143 ALA A O 1
ATOM 1080 N N . SER A 1 144 ? 4.355 14.828 15.766 1 77.44 144 SER A N 1
ATOM 1081 C CA . SER A 1 144 ? 5.16 15.906 15.195 1 77.44 144 SER A CA 1
ATOM 1082 C C . SER A 1 144 ? 4.707 17.266 15.711 1 77.44 144 SER A C 1
ATOM 1084 O O . SER A 1 144 ? 5.523 18.062 16.203 1 77.44 144 SER A O 1
ATOM 1086 N N . PRO A 1 145 ? 3.494 17.641 15.711 1 75.94 145 PRO A N 1
ATOM 1087 C CA . PRO A 1 145 ? 3.031 18.891 16.297 1 75.94 145 PRO A CA 1
ATOM 1088 C C . PRO A 1 145 ? 3.357 19 17.797 1 75.94 145 PRO A C 1
ATOM 1090 O O . PRO A 1 145 ? 3.676 20.094 18.281 1 75.94 145 PRO A O 1
ATOM 1093 N N . LEU A 1 146 ? 3.307 17.891 18.469 1 81.38 146 LEU A N 1
ATOM 1094 C CA . LEU A 1 146 ? 3.633 17.891 19.891 1 81.38 146 LEU A CA 1
ATOM 1095 C C . LEU A 1 146 ? 5.109 18.203 20.109 1 81.38 146 LEU A C 1
ATOM 1097 O O . LEU A 1 146 ? 5.461 18.953 21.016 1 81.38 146 LEU A O 1
ATOM 1101 N N . SER A 1 147 ? 5.879 17.641 19.281 1 82.62 147 SER A N 1
ATOM 1102 C CA . SER A 1 147 ? 7.309 17.938 19.344 1 82.62 147 SER A CA 1
ATOM 1103 C C . SER A 1 147 ? 7.594 19.391 19.016 1 82.62 147 SER A C 1
ATOM 1105 O O . SER A 1 147 ? 8.469 20.016 19.625 1 82.62 147 SER A O 1
ATOM 1107 N N . THR A 1 148 ? 6.922 19.906 18.109 1 84.38 148 THR A N 1
ATOM 1108 C CA . THR A 1 148 ? 7.059 21.312 17.734 1 84.38 148 THR A CA 1
ATOM 1109 C C . THR A 1 148 ? 6.668 22.203 18.906 1 84.38 148 THR A C 1
ATOM 1111 O O . THR A 1 148 ? 7.363 23.188 19.203 1 84.38 148 THR A O 1
ATOM 1114 N N . VAL A 1 149 ? 5.613 21.875 19.547 1 89.44 149 VAL A N 1
ATOM 1115 C CA . VAL A 1 149 ? 5.152 22.641 20.703 1 89.44 149 VAL A CA 1
ATOM 1116 C C . VAL A 1 149 ? 6.227 22.625 21.781 1 89.44 149 VAL A C 1
ATOM 1118 O O . VAL A 1 149 ? 6.582 23.672 22.328 1 89.44 149 VAL A O 1
ATOM 1121 N N . SER A 1 150 ? 6.754 21.469 21.984 1 89.88 150 SER A N 1
ATOM 1122 C CA . SER A 1 150 ? 7.801 21.328 22.984 1 89.88 150 SER A CA 1
ATOM 1123 C C . SER A 1 150 ? 9.031 22.156 22.625 1 89.88 150 SER A C 1
ATOM 1125 O O . SER A 1 150 ? 9.633 22.797 23.484 1 89.88 150 SER A O 1
ATOM 1127 N N . GLU A 1 151 ? 9.352 22.125 21.438 1 89.81 151 GLU A N 1
ATOM 1128 C CA . GLU A 1 151 ? 10.508 22.875 20.953 1 89.81 151 GLU A CA 1
ATOM 1129 C C . GLU A 1 151 ? 10.312 24.375 21.109 1 89.81 151 GLU A C 1
ATOM 1131 O O . GLU A 1 151 ? 11.203 25.078 21.594 1 89.81 151 GLU A O 1
ATOM 1136 N N . VAL A 1 152 ? 9.219 24.891 20.766 1 91.12 152 VAL A N 1
ATOM 1137 C CA . VAL A 1 152 ? 8.93 26.328 20.828 1 91.12 152 VAL A CA 1
ATOM 1138 C C . VAL A 1 152 ? 8.906 26.766 22.297 1 91.12 152 VAL A C 1
ATOM 1140 O O . VAL A 1 152 ? 9.43 27.844 22.625 1 91.12 152 VAL A O 1
ATOM 1143 N N . LEU A 1 153 ? 8.406 25.938 23.109 1 92.62 153 LEU A N 1
ATOM 1144 C CA . LEU A 1 153 ? 8.336 26.281 24.516 1 92.62 153 LEU A CA 1
ATOM 1145 C C . LEU A 1 153 ? 9.727 26.266 25.156 1 92.62 153 LEU A C 1
ATOM 1147 O O . LEU A 1 153 ? 10.023 27.062 26.031 1 92.62 153 LEU A O 1
ATOM 1151 N N . SER A 1 154 ? 10.555 25.422 24.625 1 93.31 154 SER A N 1
ATOM 1152 C CA . SER A 1 154 ? 11.898 25.281 25.188 1 93.31 154 SER A CA 1
ATOM 1153 C C . SER A 1 154 ? 12.836 26.359 24.641 1 93.31 154 SER A C 1
ATOM 1155 O O . SER A 1 154 ? 13.695 26.859 25.375 1 93.31 154 SER A O 1
ATOM 1157 N N . THR A 1 155 ? 12.695 26.688 23.438 1 91.19 155 THR A N 1
ATOM 1158 C CA . THR A 1 155 ? 13.625 27.609 22.797 1 91.19 155 THR A CA 1
ATOM 1159 C C . THR A 1 155 ? 13.055 29.016 22.781 1 91.19 155 THR A C 1
ATOM 1161 O O . THR A 1 155 ? 13.773 29.984 22.5 1 91.19 155 THR A O 1
ATOM 1164 N N . ARG A 1 156 ? 11.758 29.031 23.109 1 93.19 156 ARG A N 1
ATOM 1165 C CA . ARG A 1 156 ? 11.047 30.312 23.062 1 93.19 156 ARG A CA 1
ATOM 1166 C C . ARG A 1 156 ? 11.164 30.969 21.703 1 93.19 156 ARG A C 1
ATOM 1168 O O . ARG A 1 156 ? 11.375 32.188 21.594 1 93.19 156 ARG A O 1
ATOM 1175 N N . ASN A 1 157 ? 11.211 30.125 20.703 1 91.94 157 ASN A N 1
ATOM 1176 C CA . ASN A 1 157 ? 11.305 30.516 19.297 1 91.94 157 ASN A CA 1
ATOM 1177 C C . ASN A 1 157 ? 10.305 29.75 18.438 1 91.94 157 ASN A C 1
ATOM 1179 O O . ASN A 1 157 ? 10.359 28.516 18.375 1 91.94 157 ASN A O 1
ATOM 1183 N N . ALA A 1 158 ? 9.453 30.5 17.75 1 92.94 158 ALA A N 1
ATOM 1184 C CA . ALA A 1 158 ? 8.367 29.844 17.016 1 92.94 158 ALA A CA 1
ATOM 1185 C C . ALA A 1 158 ? 8.703 29.75 15.531 1 92.94 158 ALA A C 1
ATOM 1187 O O . ALA A 1 158 ? 7.805 29.609 14.695 1 92.94 158 ALA A O 1
ATOM 1188 N N . ALA A 1 159 ? 9.984 29.812 15.18 1 88.56 159 ALA A N 1
ATOM 1189 C CA . ALA A 1 159 ? 10.422 29.797 13.789 1 88.56 159 ALA A CA 1
ATOM 1190 C C . ALA A 1 159 ? 10.047 28.484 13.109 1 88.56 159 ALA A C 1
ATOM 1192 O O . ALA A 1 159 ? 9.836 28.453 11.891 1 88.56 159 ALA A O 1
ATOM 1193 N N . SER A 1 160 ? 9.852 27.516 13.883 1 86 160 SER A N 1
ATOM 1194 C CA . SER A 1 160 ? 9.578 26.188 13.344 1 86 160 SER A CA 1
ATOM 1195 C C . SER A 1 160 ? 8.117 26.047 12.945 1 86 160 SER A C 1
ATOM 1197 O O . SER A 1 160 ? 7.75 25.109 12.25 1 86 160 SER A O 1
ATOM 1199 N N . ILE A 1 161 ? 7.305 26.922 13.336 1 90.88 161 ILE A N 1
ATOM 1200 C CA . ILE A 1 161 ? 5.883 26.859 13.016 1 90.88 161 ILE A CA 1
ATOM 1201 C C . ILE A 1 161 ? 5.598 27.672 11.758 1 90.88 161 ILE A C 1
ATOM 1203 O O . ILE A 1 161 ? 5.805 28.891 11.742 1 90.88 161 ILE A O 1
ATOM 1207 N N . TYR A 1 162 ? 5.125 27.016 10.727 1 90.25 162 TYR A N 1
ATOM 1208 C CA . TYR A 1 162 ? 4.652 27.703 9.531 1 90.25 162 TYR A CA 1
ATOM 1209 C C . TYR A 1 162 ? 3.17 28.031 9.641 1 90.25 162 TYR A C 1
ATOM 1211 O O . TYR A 1 162 ? 2.316 27.156 9.453 1 90.25 162 TYR A O 1
ATOM 1219 N N . ALA A 1 163 ? 2.805 29.25 9.75 1 92.69 163 ALA A N 1
ATOM 1220 C CA . ALA A 1 163 ? 1.488 29.719 10.172 1 92.69 163 ALA A CA 1
ATOM 1221 C C . ALA A 1 163 ? 0.426 29.391 9.125 1 92.69 163 ALA A C 1
ATOM 1223 O O . ALA A 1 163 ? -0.649 28.891 9.461 1 92.69 163 ALA A O 1
ATOM 1224 N N . PRO A 1 164 ? 0.626 29.641 7.852 1 93.75 164 PRO A N 1
ATOM 1225 C CA . PRO A 1 164 ? -0.426 29.375 6.871 1 93.75 164 PRO A CA 1
ATOM 1226 C C . PRO A 1 164 ? -0.821 27.906 6.816 1 93.75 164 PRO A C 1
ATOM 1228 O O . PRO A 1 164 ? -2.01 27.578 6.734 1 93.75 164 PRO A O 1
ATOM 1231 N N . LEU A 1 165 ? 0.158 27.047 6.895 1 92.94 165 LEU A N 1
ATOM 1232 C CA . LEU A 1 165 ? -0.136 25.625 6.867 1 92.94 165 LEU A CA 1
ATOM 1233 C C . LEU A 1 165 ? -0.85 25.188 8.141 1 92.94 165 LEU A C 1
ATOM 1235 O O . LEU A 1 165 ? -1.784 24.375 8.094 1 92.94 165 LEU A O 1
ATOM 1239 N N . THR A 1 166 ? -0.384 25.688 9.234 1 93.94 166 THR A N 1
ATOM 1240 C CA . THR A 1 166 ? -1.013 25.375 10.516 1 93.94 166 THR A CA 1
ATOM 1241 C C . THR A 1 166 ? -2.459 25.859 10.539 1 93.94 166 THR A C 1
ATOM 1243 O O . THR A 1 166 ? -3.35 25.156 11.016 1 93.94 166 THR A O 1
ATOM 1246 N N . ALA A 1 167 ? -2.703 27.031 10.047 1 95.94 167 ALA A N 1
ATOM 1247 C CA . ALA A 1 167 ? -4.062 27.562 9.977 1 95.94 167 ALA A CA 1
ATOM 1248 C C . ALA A 1 167 ? -4.953 26.688 9.102 1 95.94 167 ALA A C 1
ATOM 1250 O O . ALA A 1 167 ? -6.098 26.406 9.461 1 95.94 167 ALA A O 1
ATOM 1251 N N . ALA A 1 168 ? -4.434 26.266 7.98 1 96.12 168 ALA A N 1
ATOM 1252 C CA . ALA A 1 168 ? -5.188 25.375 7.102 1 96.12 168 ALA A CA 1
ATOM 1253 C C . ALA A 1 168 ? -5.535 24.078 7.812 1 96.12 168 ALA A C 1
ATOM 1255 O O . ALA A 1 168 ? -6.641 23.547 7.656 1 96.12 168 ALA A O 1
ATOM 1256 N N . GLN A 1 169 ? -4.605 23.578 8.562 1 95.25 169 GLN A N 1
ATOM 1257 C CA . GLN A 1 169 ? -4.832 22.344 9.32 1 95.25 169 GLN A CA 1
ATOM 1258 C C . GLN A 1 169 ? -5.91 22.547 10.375 1 95.25 169 GLN A C 1
ATOM 1260 O O . GLN A 1 169 ? -6.723 21.641 10.617 1 95.25 169 GLN A O 1
ATOM 1265 N N . VAL A 1 170 ? -5.871 23.656 11.008 1 96.31 170 VAL A N 1
ATOM 1266 C CA . VAL A 1 170 ? -6.863 23.984 12.031 1 96.31 170 VAL A CA 1
ATOM 1267 C C . VAL A 1 170 ? -8.258 24.016 11.398 1 96.31 170 VAL A C 1
ATOM 1269 O O . VAL A 1 170 ? -9.195 23.422 11.93 1 96.31 170 VAL A O 1
ATOM 1272 N N . ILE A 1 171 ? -8.391 24.641 10.312 1 97.31 171 ILE A N 1
ATOM 1273 C CA . ILE A 1 171 ? -9.68 24.734 9.648 1 97.31 171 ILE A CA 1
ATOM 1274 C C . ILE A 1 171 ? -10.117 23.344 9.188 1 97.31 171 ILE A C 1
ATOM 1276 O O . ILE A 1 171 ? -11.297 22.984 9.305 1 97.31 171 ILE A O 1
ATOM 1280 N N . ASN A 1 172 ? -9.18 22.594 8.672 1 97.06 172 ASN A N 1
ATOM 1281 C CA . ASN A 1 172 ? -9.484 21.234 8.258 1 97.06 172 ASN A CA 1
ATOM 1282 C C . ASN A 1 172 ? -10.023 20.406 9.414 1 97.06 172 ASN A C 1
ATOM 1284 O O . ASN A 1 172 ? -11.062 19.75 9.289 1 97.06 172 ASN A O 1
ATOM 1288 N N . CYS A 1 173 ? -9.336 20.469 10.555 1 96.44 173 CYS A N 1
ATOM 1289 C CA . CYS A 1 173 ? -9.766 19.734 11.734 1 96.44 173 CYS A CA 1
ATOM 1290 C C . CYS A 1 173 ? -11.125 20.203 12.219 1 96.44 173 CYS A C 1
ATOM 1292 O O . CYS A 1 173 ? -11.969 19.406 12.625 1 96.44 173 CYS A O 1
ATOM 1294 N N . ALA A 1 174 ? -11.344 21.469 12.156 1 97.19 174 ALA A N 1
ATOM 1295 C CA . ALA A 1 174 ? -12.633 22.031 12.547 1 97.19 174 ALA A CA 1
ATOM 1296 C C . ALA A 1 174 ? -13.75 21.5 11.648 1 97.19 174 ALA A C 1
ATOM 1298 O O . ALA A 1 174 ? -14.812 21.109 12.141 1 97.19 174 ALA A O 1
ATOM 1299 N N . THR A 1 175 ? -13.438 21.516 10.414 1 97.5 175 THR A N 1
ATOM 1300 C CA . THR A 1 175 ? -14.422 21.062 9.43 1 97.5 175 THR A CA 1
ATOM 1301 C C . THR A 1 175 ? -14.82 19.609 9.688 1 97.5 175 THR A C 1
ATOM 1303 O O . THR A 1 175 ? -16 19.281 9.711 1 97.5 175 THR A O 1
ATOM 1306 N N . TRP A 1 176 ? -13.938 18.734 9.875 1 96.38 176 TRP A N 1
ATOM 1307 C CA . TRP A 1 176 ? -14.227 17.312 10.078 1 96.38 176 TRP A CA 1
ATOM 1308 C C . TRP A 1 176 ? -14.82 17.078 11.461 1 96.38 176 TRP A C 1
ATOM 1310 O O . TRP A 1 176 ? -15.609 16.156 11.656 1 96.38 176 TRP A O 1
ATOM 1320 N N . THR A 1 177 ? -14.383 17.938 12.438 1 96.81 177 THR A N 1
ATOM 1321 C CA . THR A 1 177 ? -15.039 17.875 13.742 1 96.81 177 THR A CA 1
ATOM 1322 C C . THR A 1 177 ? -16.531 18.172 13.617 1 96.81 177 THR A C 1
ATOM 1324 O O . THR A 1 177 ? -17.359 17.422 14.117 1 96.81 177 THR A O 1
ATOM 1327 N N . ILE A 1 178 ? -16.828 19.188 12.969 1 97.38 178 ILE A N 1
ATOM 1328 C CA . ILE A 1 178 ? -18.219 19.578 12.789 1 97.38 178 ILE A CA 1
ATOM 1329 C C . ILE A 1 178 ? -18.969 18.5 12.008 1 97.38 178 ILE A C 1
ATOM 1331 O O . ILE A 1 178 ? -20.078 18.094 12.398 1 97.38 178 ILE A O 1
ATOM 1335 N N . TYR A 1 179 ? -18.406 18.016 10.93 1 96.75 179 TYR A N 1
ATOM 1336 C CA . TYR A 1 179 ? -19.016 16.953 10.141 1 96.75 179 TYR A CA 1
ATOM 1337 C C . TYR A 1 179 ? -19.25 15.711 10.977 1 96.75 179 TYR A C 1
ATOM 1339 O O . TYR A 1 179 ? -20.328 15.117 10.938 1 96.75 179 TYR A O 1
ATOM 1347 N N . GLY A 1 180 ? -18.203 15.328 11.695 1 95.88 180 GLY A N 1
ATOM 1348 C CA . GLY A 1 180 ? -18.328 14.172 12.562 1 95.88 180 GLY A CA 1
ATOM 1349 C C . GLY A 1 180 ? -19.484 14.289 13.547 1 95.88 180 GLY A C 1
ATOM 1350 O O . GLY A 1 180 ? -20.203 13.32 13.789 1 95.88 180 GLY A O 1
ATOM 1351 N N . PHE A 1 181 ? -19.719 15.484 14.117 1 95.69 181 PHE A N 1
ATOM 1352 C CA . PHE A 1 181 ? -20.828 15.719 15.031 1 95.69 181 PHE A CA 1
ATOM 1353 C C . PHE A 1 181 ? -22.156 15.625 14.297 1 95.69 181 PHE A C 1
ATOM 1355 O O . PHE A 1 181 ? -23.125 15.07 14.82 1 95.69 181 PHE A O 1
ATOM 1362 N N . THR A 1 182 ? -22.141 16.141 13.141 1 95.31 182 THR A N 1
ATOM 1363 C CA . THR A 1 182 ? -23.375 16.172 12.367 1 95.31 182 THR A CA 1
ATOM 1364 C C . THR A 1 182 ? -23.859 14.75 12.062 1 95.31 182 THR A C 1
ATOM 1366 O O . THR A 1 182 ? -25.062 14.477 12.062 1 95.31 182 THR A O 1
ATOM 1369 N N . ILE A 1 183 ? -22.922 13.883 11.797 1 93.62 183 ILE A N 1
ATOM 1370 C CA . ILE A 1 183 ? -23.328 12.539 11.406 1 93.62 183 ILE A CA 1
ATOM 1371 C C . ILE A 1 183 ? -23.234 11.602 12.609 1 93.62 183 ILE A C 1
ATOM 1373 O O . ILE A 1 183 ? -23.406 10.391 12.477 1 93.62 183 ILE A O 1
ATOM 1377 N N . GLY A 1 184 ? -22.891 12.141 13.75 1 94.25 184 GLY A N 1
ATOM 1378 C CA . GLY A 1 184 ? -22.828 11.359 14.969 1 94.25 184 GLY A CA 1
ATOM 1379 C C . GLY A 1 184 ? -21.734 10.32 14.969 1 94.25 184 GLY A C 1
ATOM 1380 O O . GLY A 1 184 ? -21.906 9.211 15.469 1 94.25 184 GLY A O 1
ATOM 1381 N N . ASP A 1 185 ? -20.625 10.617 14.391 1 95 185 ASP A N 1
ATOM 1382 C CA . ASP A 1 185 ? -19.516 9.68 14.234 1 95 185 ASP A CA 1
ATOM 1383 C C . ASP A 1 185 ? -18.328 10.078 15.109 1 95 185 ASP A C 1
ATOM 1385 O O . ASP A 1 185 ? -17.562 10.969 14.742 1 95 185 ASP A O 1
ATOM 1389 N N . ILE A 1 186 ? -18.125 9.344 16.219 1 95 186 ILE A N 1
ATOM 1390 C CA . ILE A 1 186 ? -17.094 9.688 17.188 1 95 186 ILE A CA 1
ATOM 1391 C C . ILE A 1 186 ? -15.711 9.461 16.578 1 95 186 ILE A C 1
ATOM 1393 O O . ILE A 1 186 ? -14.75 10.148 16.953 1 95 186 ILE A O 1
ATOM 1397 N N . TRP A 1 187 ? -15.555 8.539 15.664 1 94.88 187 TRP A N 1
ATOM 1398 C CA . TRP A 1 187 ? -14.258 8.227 15.078 1 94.88 187 TRP A CA 1
ATOM 1399 C C . TRP A 1 187 ? -13.805 9.336 14.141 1 94.88 187 TRP A C 1
ATOM 1401 O O . TRP A 1 187 ? -12.617 9.453 13.828 1 94.88 187 TRP A O 1
ATOM 1411 N N . VAL A 1 188 ? -14.75 10.109 13.734 1 94.44 188 VAL A N 1
ATOM 1412 C CA . VAL A 1 188 ? -14.422 11.227 12.852 1 94.44 188 VAL A CA 1
ATOM 1413 C C . VAL A 1 188 ? -14.156 12.477 13.68 1 94.44 188 VAL A C 1
ATOM 1415 O O . VAL A 1 188 ? -13.086 13.078 13.586 1 94.44 188 VAL A O 1
ATOM 1418 N N . TRP A 1 189 ? -15.102 12.836 14.539 1 95.12 189 TRP A N 1
ATOM 1419 C CA . TRP A 1 189 ? -14.93 14.117 15.227 1 95.12 189 TRP A CA 1
ATOM 1420 C C . TRP A 1 189 ? -13.922 13.984 16.359 1 95.12 189 TRP A C 1
ATOM 1422 O O . TRP A 1 189 ? -13.289 14.969 16.75 1 95.12 189 TRP A O 1
ATOM 1432 N N . GLY A 1 190 ? -13.695 12.828 16.953 1 94.75 190 GLY A N 1
ATOM 1433 C CA . GLY A 1 190 ? -12.789 12.633 18.078 1 94.75 190 GLY A CA 1
ATOM 1434 C C . GLY A 1 190 ? -11.359 13.039 17.781 1 94.75 190 GLY A C 1
ATOM 1435 O O . GLY A 1 190 ? -10.852 14.016 18.328 1 94.75 190 GLY A O 1
ATOM 1436 N N . PRO A 1 191 ? -10.742 12.305 16.844 1 93.69 191 PRO A N 1
ATOM 1437 C CA . PRO A 1 191 ? -9.359 12.633 16.516 1 93.69 191 PRO A CA 1
ATOM 1438 C C . PRO A 1 191 ? -9.211 14.031 15.93 1 93.69 191 PRO A C 1
ATOM 1440 O O . PRO A 1 191 ? -8.211 14.719 16.188 1 93.69 191 PRO A O 1
ATOM 1443 N N . ASN A 1 192 ? -10.164 14.484 15.164 1 94.75 192 ASN A N 1
ATOM 1444 C CA . ASN A 1 192 ? -10.078 15.805 14.539 1 94.75 192 ASN A CA 1
ATOM 1445 C C . ASN A 1 192 ? -10.203 16.922 15.578 1 94.75 192 ASN A C 1
ATOM 1447 O O . ASN A 1 192 ? -9.594 17.969 15.438 1 94.75 192 ASN A O 1
ATOM 1451 N N . SER A 1 193 ? -10.945 16.656 16.641 1 95.44 193 SER A N 1
ATOM 1452 C CA . SER A 1 193 ? -11.016 17.625 17.734 1 95.44 193 SER A CA 1
ATOM 1453 C C . SER A 1 193 ? -9.672 17.75 18.453 1 95.44 193 SER A C 1
ATOM 1455 O O . SER A 1 193 ? -9.281 18.844 18.859 1 95.44 193 SER A O 1
ATOM 1457 N N . THR A 1 194 ? -9.055 16.656 18.609 1 93.12 194 THR A N 1
ATOM 1458 C CA . THR A 1 194 ? -7.719 16.688 19.203 1 93.12 194 THR A CA 1
ATOM 1459 C C . THR A 1 194 ? -6.754 17.469 18.312 1 93.12 194 THR A C 1
ATOM 1461 O O . THR A 1 194 ? -5.992 18.297 18.812 1 93.12 194 THR A O 1
ATOM 1464 N N . GLY A 1 195 ? -6.844 17.219 17.047 1 93.31 195 GLY A N 1
ATOM 1465 C CA . GLY A 1 195 ? -6.023 17.969 16.125 1 93.31 195 GLY A CA 1
ATOM 1466 C C . GLY A 1 195 ? -6.328 19.453 16.125 1 93.31 195 GLY A C 1
ATOM 1467 O O . GLY A 1 195 ? -5.418 20.281 16.031 1 93.31 195 GLY A O 1
ATOM 1468 N N . LEU A 1 196 ? -7.516 19.719 16.219 1 95.06 196 LEU A N 1
ATOM 1469 C CA . LEU A 1 196 ? -7.953 21.109 16.297 1 95.06 196 LEU A CA 1
ATOM 1470 C C . LEU A 1 196 ? -7.332 21.797 17.516 1 95.06 196 LEU A C 1
ATOM 1472 O O . LEU A 1 196 ? -6.777 22.891 17.391 1 95.06 196 LEU A O 1
ATOM 1476 N N . GLY A 1 197 ? -7.383 21.188 18.594 1 95.19 197 GLY A N 1
ATOM 1477 C CA . GLY A 1 197 ? -6.789 21.75 19.797 1 95.19 197 GLY A CA 1
ATOM 1478 C C . GLY A 1 197 ? -5.293 21.984 19.672 1 95.19 197 GLY A C 1
ATOM 1479 O O . GLY A 1 197 ? -4.793 23.047 20.047 1 95.19 197 GLY A O 1
ATOM 1480 N N . LEU A 1 198 ? -4.594 21.031 19.172 1 92.88 198 LEU A N 1
ATOM 1481 C CA . LEU A 1 198 ? -3.148 21.141 19 1 92.88 198 LEU A CA 1
ATOM 1482 C C . LEU A 1 198 ? -2.797 22.219 18 1 92.88 198 LEU A C 1
ATOM 1484 O O . LEU A 1 198 ? -1.821 22.953 18.188 1 92.88 198 LEU A O 1
ATOM 1488 N N . GLY A 1 199 ? -3.566 22.234 16.953 1 94.06 199 GLY A N 1
ATOM 1489 C CA . GLY A 1 199 ? -3.355 23.297 15.969 1 94.06 199 GLY A CA 1
ATOM 1490 C C . GLY A 1 199 ? -3.559 24.688 16.531 1 94.06 199 GLY A C 1
ATOM 1491 O O . GLY A 1 199 ? -2.756 25.578 16.281 1 94.06 199 GLY A O 1
ATOM 1492 N N . LEU A 1 200 ? -4.586 24.844 17.312 1 95.81 200 LEU A N 1
ATOM 1493 C CA . LEU A 1 200 ? -4.855 26.141 17.938 1 95.81 200 LEU A CA 1
ATOM 1494 C C . LEU A 1 200 ? -3.75 26.516 18.922 1 95.81 200 LEU A C 1
ATOM 1496 O O . LEU A 1 200 ? -3.35 27.672 19 1 95.81 200 LEU A O 1
ATOM 1500 N N . LEU A 1 201 ? -3.318 25.516 19.562 1 95.38 201 LEU A N 1
ATOM 1501 C CA . LEU A 1 201 ? -2.205 25.75 20.469 1 95.38 201 LEU A CA 1
ATOM 1502 C C . LEU A 1 201 ? -0.967 26.219 19.719 1 95.38 201 LEU A C 1
ATOM 1504 O O . LEU A 1 201 ? -0.284 27.156 20.141 1 95.38 201 LEU A O 1
ATOM 1508 N N . GLN A 1 202 ? -0.71 25.625 18.625 1 94.56 202 GLN A N 1
ATOM 1509 C CA . GLN A 1 202 ? 0.448 26.016 17.828 1 94.56 202 GLN A CA 1
ATOM 1510 C C . GLN A 1 202 ? 0.306 27.438 17.297 1 94.56 202 GLN A C 1
ATOM 1512 O O . GLN A 1 202 ? 1.272 28.203 17.281 1 94.56 202 GLN A O 1
ATOM 1517 N N . LEU A 1 203 ? -0.861 27.734 16.891 1 95.06 203 LEU A N 1
ATOM 1518 C CA . LEU A 1 203 ? -1.093 29.094 16.406 1 95.06 203 LEU A CA 1
ATOM 1519 C C . LEU A 1 203 ? -0.94 30.109 17.547 1 95.06 203 LEU A C 1
ATOM 1521 O O . LEU A 1 203 ? -0.409 31.203 17.328 1 95.06 203 LEU A O 1
ATOM 1525 N N . MET A 1 204 ? -1.397 29.734 18.672 1 96.31 204 MET A N 1
ATOM 1526 C CA . MET A 1 204 ? -1.242 30.594 19.828 1 96.31 204 MET A CA 1
ATOM 1527 C C . MET A 1 204 ? 0.232 30.812 20.156 1 96.31 204 MET A C 1
ATOM 1529 O O . MET A 1 204 ? 0.647 31.938 20.453 1 96.31 204 MET A O 1
ATOM 1533 N N . LEU A 1 205 ? 1.025 29.812 20.047 1 94.81 205 LEU A N 1
ATOM 1534 C CA . LEU A 1 205 ? 2.461 29.922 20.281 1 94.81 205 LEU A CA 1
ATOM 1535 C C . LEU A 1 205 ? 3.131 30.766 19.203 1 94.81 205 LEU A C 1
ATOM 1537 O O . LEU A 1 205 ? 4.039 31.547 19.5 1 94.81 205 LEU A O 1
ATOM 1541 N N . LYS A 1 206 ? 2.656 30.625 18.016 1 94.19 206 LYS A N 1
ATOM 1542 C CA . LYS A 1 206 ? 3.201 31.406 16.906 1 94.19 206 LYS A CA 1
ATOM 1543 C C . LYS A 1 206 ? 2.971 32.906 17.125 1 94.19 206 LYS A C 1
ATOM 1545 O O . LYS A 1 206 ? 3.812 33.719 16.766 1 94.19 206 LYS A O 1
ATOM 1550 N N . LEU A 1 207 ? 1.904 33.219 17.75 1 94.12 207 LEU A N 1
ATOM 1551 C CA . LEU A 1 207 ? 1.551 34.625 18 1 94.12 207 LEU A CA 1
ATOM 1552 C C . LEU A 1 207 ? 2.248 35.125 19.25 1 94.12 207 LEU A C 1
ATOM 1554 O O . LEU A 1 207 ? 2.504 36.344 19.375 1 94.12 207 LEU A O 1
ATOM 1558 N N . SER A 1 208 ? 2.648 34.219 20.109 1 94.12 208 SER A N 1
ATOM 1559 C CA . SER A 1 208 ? 3.146 34.625 21.422 1 94.12 208 SER A CA 1
ATOM 1560 C C . SER A 1 208 ? 4.668 34.688 21.438 1 94.12 208 SER A C 1
ATOM 1562 O O . SER A 1 208 ? 5.258 35.375 22.297 1 94.12 208 SER A O 1
ATOM 1564 N N . PHE A 1 209 ? 5.301 33.938 20.562 1 92.81 209 PHE A N 1
ATOM 1565 C CA . PHE A 1 209 ? 6.758 33.844 20.578 1 92.81 209 PHE A CA 1
ATOM 1566 C C . PHE A 1 209 ? 7.34 34.438 19.297 1 92.81 209 PHE A C 1
ATOM 1568 O O . PHE A 1 209 ? 6.695 34.406 18.25 1 92.81 209 PHE A O 1
ATOM 1575 N N . PRO A 1 210 ? 8.562 35.031 19.375 1 87.38 210 PRO A N 1
ATOM 1576 C CA . PRO A 1 210 ? 9.234 35.531 18.172 1 87.38 210 PRO A CA 1
ATOM 1577 C C . PRO A 1 210 ? 9.633 34.406 17.219 1 87.38 210 PRO A C 1
ATOM 1579 O O . PRO A 1 210 ? 9.734 33.25 17.625 1 87.38 210 PRO A O 1
ATOM 1582 N N . SER A 1 211 ? 9.594 34.688 15.922 1 87.62 211 SER A N 1
ATOM 1583 C CA . SER A 1 211 ? 10.023 33.75 14.891 1 87.62 211 SER A CA 1
ATOM 1584 C C . SER A 1 211 ? 11.367 34.156 14.297 1 87.62 211 SER A C 1
ATOM 1586 O O . SER A 1 211 ? 11.422 34.719 13.195 1 87.62 211 SER A O 1
ATOM 1588 N N . THR A 1 212 ? 12.477 33.969 15.039 1 83.44 212 THR A N 1
ATOM 1589 C CA . THR A 1 212 ? 13.805 34.375 14.594 1 83.44 212 THR A CA 1
ATOM 1590 C C . THR A 1 212 ? 14.516 33.188 13.93 1 83.44 212 THR A C 1
ATOM 1592 O O . THR A 1 212 ? 14.586 32.094 14.492 1 83.44 212 THR A O 1
ATOM 1595 N N . PRO A 1 213 ? 14.805 33.406 12.633 1 76.31 213 PRO A N 1
ATOM 1596 C CA . PRO A 1 213 ? 15.523 32.281 11.984 1 76.31 213 PRO A CA 1
ATOM 1597 C C . PRO A 1 213 ? 16.797 31.906 12.727 1 76.31 213 PRO A C 1
ATOM 1599 O O . PRO A 1 213 ? 17.453 32.75 13.344 1 76.31 213 PRO A O 1
ATOM 1602 N N . PHE A 1 214 ? 16.938 30.734 13.109 1 57.81 214 PHE A N 1
ATOM 1603 C CA . PHE A 1 214 ? 18.156 30.25 13.758 1 57.81 214 PHE A CA 1
ATOM 1604 C C . PHE A 1 214 ? 19.391 30.656 12.961 1 57.81 214 PHE A C 1
ATOM 1606 O O . PHE A 1 214 ? 19.484 30.375 11.766 1 57.81 214 PHE A O 1
ATOM 1613 N N . VAL A 1 215 ? 19.969 31.797 13.188 1 51.84 215 VAL A N 1
ATOM 1614 C CA . VAL A 1 215 ? 21.25 32.156 12.609 1 51.84 215 VAL A CA 1
ATOM 1615 C C . VAL A 1 215 ? 22.297 31.109 12.961 1 51.84 215 VAL A C 1
ATOM 1617 O O . VAL A 1 215 ? 22.453 30.734 14.133 1 51.84 215 VAL A O 1
ATOM 1620 N N . GLU A 1 216 ? 22.453 30.094 12.18 1 48.66 216 GLU A N 1
ATOM 1621 C CA . GLU A 1 216 ? 23.688 29.328 12.383 1 48.66 216 GLU A CA 1
ATOM 1622 C C . GLU A 1 216 ? 24.844 30.234 12.773 1 48.66 216 GLU A C 1
ATOM 1624 O O . GLU A 1 216 ? 25.234 31.125 12.008 1 48.66 216 GLU A O 1
ATOM 1629 N N . THR A 1 217 ? 24.984 30.734 13.836 1 40.78 217 THR A N 1
ATOM 1630 C CA . THR A 1 217 ? 26.219 31.406 14.219 1 40.78 217 THR A CA 1
ATOM 1631 C C . THR A 1 217 ? 27.438 30.625 13.719 1 40.78 217 THR A C 1
ATOM 1633 O O . THR A 1 217 ? 27.672 29.5 14.156 1 40.78 217 THR A O 1
ATOM 1636 N N . LYS A 1 218 ? 27.844 30.703 12.492 1 40.41 218 LYS A N 1
ATOM 1637 C CA . LYS A 1 218 ? 29.234 30.422 12.18 1 40.41 218 LYS A CA 1
ATOM 1638 C C . LYS A 1 218 ? 30.172 31.062 13.203 1 40.41 218 LYS A C 1
ATOM 1640 O O . LYS A 1 218 ? 30.312 32.281 13.242 1 40.41 218 LYS A O 1
ATOM 1645 N N . ARG A 1 219 ? 30.234 30.672 14.375 1 37.47 219 ARG A N 1
ATOM 1646 C CA . ARG A 1 219 ? 31.406 31.016 15.18 1 37.47 219 ARG A CA 1
ATOM 1647 C C . ARG A 1 219 ? 32.688 30.859 14.367 1 37.47 219 ARG A C 1
ATOM 1649 O O . ARG A 1 219 ? 33.094 29.75 14.023 1 37.47 219 ARG A O 1
ATOM 1656 N N . LEU A 1 220 ? 32.938 31.562 13.289 1 36.03 220 LEU A N 1
ATOM 1657 C CA . LEU A 1 220 ? 34.281 31.797 12.867 1 36.03 220 LEU A CA 1
ATOM 1658 C C . LEU A 1 220 ? 35.188 32.062 14.07 1 36.03 220 LEU A C 1
ATOM 1660 O O . LEU A 1 220 ? 35.031 33.062 14.766 1 36.03 220 LEU A O 1
ATOM 1664 N N . VAL A 1 221 ? 35.469 31.078 14.852 1 36.12 221 VAL A N 1
ATOM 1665 C CA . VAL A 1 221 ? 36.625 31.125 15.727 1 36.12 221 VAL A CA 1
ATOM 1666 C C . VAL A 1 221 ? 37.781 31.828 15.016 1 36.12 221 VAL A C 1
ATOM 1668 O O . VAL A 1 221 ? 38.281 31.328 14 1 36.12 221 VAL A O 1
ATOM 1671 N N . GLY A 1 222 ? 37.75 33.031 14.844 1 34.16 222 GLY A N 1
ATOM 1672 C CA . GLY A 1 222 ? 38.906 33.875 14.602 1 34.16 222 GLY A CA 1
ATOM 1673 C C . GLY A 1 222 ? 40.156 33.375 15.273 1 34.16 222 GLY A C 1
ATOM 1674 O O . GLY A 1 222 ? 40.219 33.312 16.5 1 34.16 222 GLY A O 1
ATOM 1675 N N . LYS A 1 223 ? 40.812 32.312 14.711 1 35.88 223 LYS A N 1
ATOM 1676 C CA . LYS A 1 223 ? 42.219 32.094 15.023 1 35.88 223 LYS A CA 1
ATOM 1677 C C . LYS A 1 223 ? 42.969 33.438 15.117 1 35.88 223 LYS A C 1
ATOM 1679 O O . LYS A 1 223 ? 43.062 34.156 14.125 1 35.88 223 LYS A O 1
ATOM 1684 N N . SER A 1 224 ? 42.875 34.188 16.141 1 33.19 224 SER A N 1
ATOM 1685 C CA . SER A 1 224 ? 43.875 35.156 16.484 1 33.19 224 SER A CA 1
ATOM 1686 C C . SER A 1 224 ? 45.281 34.625 16.25 1 33.19 224 SER A C 1
ATOM 1688 O O . SER A 1 224 ? 45.688 33.656 16.906 1 33.19 224 SER A O 1
ATOM 1690 N N . CYS A 1 225 ? 45.719 34.344 14.992 1 33.12 225 CYS A N 1
ATOM 1691 C CA . CYS A 1 225 ? 47.156 34.281 14.727 1 33.12 225 CYS A CA 1
ATOM 1692 C C . CYS A 1 225 ? 47.875 35.344 15.539 1 33.12 225 CYS A C 1
ATOM 1694 O O . CYS A 1 225 ? 47.688 36.531 15.352 1 33.12 225 CYS A O 1
ATOM 1696 N N . SER A 1 226 ? 48.094 35.125 16.812 1 30.75 226 SER A N 1
ATOM 1697 C CA . SER A 1 226 ? 49.031 35.906 17.594 1 30.75 226 SER A CA 1
ATOM 1698 C C . SER A 1 226 ? 50.344 36.094 16.844 1 30.75 226 SER A C 1
ATOM 1700 O O . SER A 1 226 ? 50.969 35.125 16.406 1 30.75 226 SER A O 1
ATOM 1702 N N . ASP A 1 227 ? 50.594 37.031 16.031 1 31.52 227 ASP A N 1
ATOM 1703 C CA . ASP A 1 227 ? 51.75 37.719 15.422 1 31.52 227 ASP A CA 1
ATOM 1704 C C . ASP A 1 227 ? 52.969 37.656 16.344 1 31.52 227 ASP A C 1
ATOM 1706 O O . ASP A 1 227 ? 53.875 38.5 16.234 1 31.52 227 ASP A O 1
ATOM 1710 N N . ASP A 1 228 ? 53.094 36.844 17.406 1 31.33 228 ASP A N 1
ATOM 1711 C CA . ASP A 1 228 ? 54.375 36.969 18.094 1 31.33 228 ASP A CA 1
ATOM 1712 C C . ASP A 1 228 ? 55.531 36.531 17.203 1 31.33 228 ASP A C 1
ATOM 1714 O O . ASP A 1 228 ? 55.875 35.344 17.141 1 31.33 228 ASP A O 1
ATOM 1718 N N . GLU A 1 229 ? 55.625 36.812 15.914 1 29.69 229 GLU A N 1
ATOM 1719 C CA . GLU A 1 229 ? 56.812 36.75 15.07 1 29.69 229 GLU A CA 1
ATOM 1720 C C . GLU A 1 229 ? 58.031 37.438 15.727 1 29.69 229 GLU A C 1
ATOM 1722 O O . GLU A 1 229 ? 59.031 37.688 15.07 1 29.69 229 GLU A O 1
ATOM 1727 N N . ASP A 1 230 ? 58.031 38.062 16.875 1 29.8 230 ASP A N 1
ATOM 1728 C CA . ASP A 1 230 ? 59.25 38.812 17.141 1 29.8 230 ASP A CA 1
ATOM 1729 C C . ASP A 1 230 ? 60.469 37.938 16.969 1 29.8 230 ASP A C 1
ATOM 1731 O O . ASP A 1 230 ? 61.5 38.406 16.453 1 29.8 230 ASP A O 1
ATOM 1735 N N . MET A 1 231 ? 60.844 36.969 17.875 1 29.59 231 MET A N 1
ATOM 1736 C CA . MET A 1 231 ? 62.219 36.812 18.312 1 29.59 231 MET A CA 1
ATOM 1737 C C . MET A 1 231 ? 63.031 36 17.328 1 29.59 231 MET A C 1
ATOM 1739 O O . MET A 1 231 ? 63.062 34.781 17.391 1 29.59 231 MET A O 1
ATOM 1743 N N . CYS A 1 232 ? 62.844 36.094 16.016 1 26.78 232 CYS A N 1
ATOM 1744 C CA . CYS A 1 232 ? 63.906 35.5 15.18 1 26.78 232 CYS A CA 1
ATOM 1745 C C . CYS A 1 232 ? 65.25 36.125 15.492 1 26.78 232 CYS A C 1
ATOM 1747 O O . CYS A 1 232 ? 65.438 37.344 15.398 1 26.78 232 CYS A O 1
ATOM 1749 N N . PRO A 1 233 ? 66.125 35.562 16.359 1 29.84 233 PRO A N 1
ATOM 1750 C CA . PRO A 1 233 ? 67.562 36 16.5 1 29.84 233 PRO A CA 1
ATOM 1751 C C . PRO A 1 233 ? 68.25 36 15.156 1 29.84 233 PRO A C 1
ATOM 1753 O O . PRO A 1 233 ? 68 35.156 14.297 1 29.84 233 PRO A O 1
ATOM 1756 N N . MET A 1 234 ? 68.688 37.156 14.477 1 28 234 MET A N 1
ATOM 1757 C CA . MET A 1 234 ? 69.5 37.531 13.336 1 28 234 MET A CA 1
ATOM 1758 C C . MET A 1 234 ? 70.875 36.844 13.414 1 28 234 MET A C 1
ATOM 1760 O O . MET A 1 234 ? 71.75 37.156 12.617 1 28 234 MET A O 1
ATOM 1764 N N . ASP A 1 235 ? 71.312 36 14.305 1 26.09 235 ASP A N 1
ATOM 1765 C CA . ASP A 1 235 ? 72.75 35.875 14.43 1 26.09 235 ASP A CA 1
ATOM 1766 C C . ASP A 1 235 ? 73.375 35.25 13.172 1 26.09 235 ASP A C 1
ATOM 1768 O O . ASP A 1 235 ? 73.438 34.031 13.047 1 26.09 235 ASP A O 1
ATOM 1772 N N . CYS A 1 236 ? 72.938 35.469 11.914 1 24.09 236 CYS A N 1
ATOM 1773 C CA . CYS A 1 236 ? 73.75 35.031 10.781 1 24.09 236 CYS A CA 1
ATOM 1774 C C . CYS A 1 236 ? 75.125 35.688 10.75 1 24.09 236 CYS A C 1
ATOM 1776 O O . CYS A 1 236 ? 75.375 36.531 9.875 1 24.09 236 CYS A O 1
ATOM 1778 N N . SER A 1 237 ? 75.812 36.25 11.758 1 22.56 237 SER A N 1
ATOM 1779 C CA . SER A 1 237 ? 77.188 36.656 11.555 1 22.56 237 SER A CA 1
ATOM 1780 C C . SER A 1 237 ? 77.938 35.594 10.773 1 22.56 237 SER A C 1
ATOM 1782 O O . SER A 1 237 ? 78.688 35.938 9.844 1 22.56 237 SER A O 1
ATOM 1784 N N . ARG A 1 238 ? 78.625 34.656 11.57 1 21.81 238 ARG A N 1
ATOM 1785 C CA . ARG A 1 238 ? 80.062 34.344 11.383 1 21.81 238 ARG A CA 1
ATOM 1786 C C . ARG A 1 238 ? 80.312 33.656 10.031 1 21.81 238 ARG A C 1
ATOM 1788 O O . ARG A 1 238 ? 79.312 33.188 9.391 1 21.81 238 ARG A O 1
ATOM 1795 N N . ALA A 1 239 ? 81.375 32.531 10.008 1 21.33 239 ALA A N 1
ATOM 1796 C CA . ALA A 1 239 ? 82.5 32.219 9.164 1 21.33 239 ALA A CA 1
ATOM 1797 C C . ALA A 1 239 ? 82.062 31.469 7.898 1 21.33 239 ALA A C 1
ATOM 1799 O O . ALA A 1 239 ? 81.188 30.656 7.93 1 21.33 239 ALA A O 1
ATOM 1800 N N . MET B 1 1 ? -15.195 -33.906 2.281 1 37.06 1 MET B N 1
ATOM 1801 C CA . MET B 1 1 ? -15.062 -32.531 2.762 1 37.06 1 MET B CA 1
ATOM 1802 C C . MET B 1 1 ? -13.602 -32.188 3.008 1 37.06 1 MET B C 1
ATOM 1804 O O . MET B 1 1 ? -13.164 -31.062 2.719 1 37.06 1 MET B O 1
ATOM 1808 N N . ALA B 1 2 ? -12.945 -33.125 3.625 1 46.5 2 ALA B N 1
ATOM 1809 C CA . ALA B 1 2 ? -11.562 -33.125 4.102 1 46.5 2 ALA B CA 1
ATOM 1810 C C . ALA B 1 2 ? -10.586 -33.094 2.934 1 46.5 2 ALA B C 1
ATOM 1812 O O . ALA B 1 2 ? -9.633 -32.281 2.947 1 46.5 2 ALA B O 1
ATOM 1813 N N . ALA B 1 3 ? -10.742 -34.062 1.945 1 5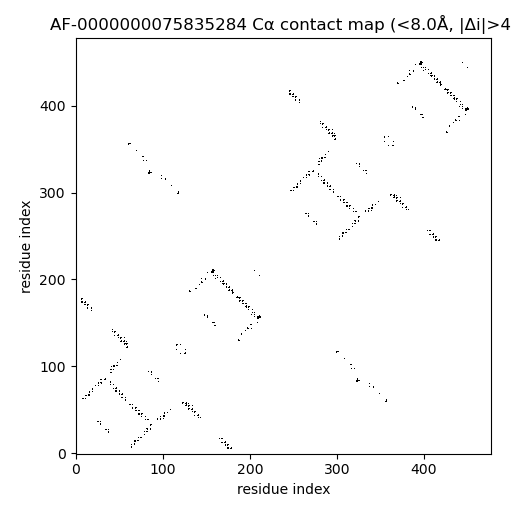1.09 3 ALA B N 1
ATOM 1814 C CA . ALA B 1 3 ? -9.969 -34.156 0.713 1 51.09 3 ALA B CA 1
ATOM 1815 C C . ALA B 1 3 ? -10.062 -32.875 -0.1 1 51.09 3 ALA B C 1
ATOM 1817 O O . ALA B 1 3 ? -9.133 -32.531 -0.817 1 51.09 3 ALA B O 1
ATOM 1818 N N . SER B 1 4 ? -11.148 -32.125 0.362 1 73.94 4 SER B N 1
ATOM 1819 C CA . SER B 1 4 ? -11.648 -30.953 -0.363 1 73.94 4 SER B CA 1
ATOM 1820 C C . SER B 1 4 ? -10.789 -29.719 -0.088 1 73.94 4 SER B C 1
ATOM 1822 O O . SER B 1 4 ? -10.672 -28.844 -0.94 1 73.94 4 SER B O 1
ATOM 1824 N N . ASN B 1 5 ? -9.961 -29.969 1.011 1 90.44 5 ASN B N 1
ATOM 1825 C CA . ASN B 1 5 ? -9.188 -28.766 1.33 1 90.44 5 ASN B CA 1
ATOM 1826 C C . ASN B 1 5 ? -7.688 -29 1.136 1 90.44 5 ASN B C 1
ATOM 1828 O O . ASN B 1 5 ? -6.875 -28.141 1.463 1 90.44 5 ASN B O 1
ATOM 1832 N N . PHE B 1 6 ? -7.41 -30.25 0.608 1 94.31 6 PHE B N 1
ATOM 1833 C CA . PHE B 1 6 ? -6 -30.578 0.425 1 94.31 6 PHE B CA 1
ATOM 1834 C C . PHE B 1 6 ? -5.34 -29.594 -0.534 1 94.31 6 PHE B C 1
ATOM 1836 O O . PHE B 1 6 ? -4.293 -29.016 -0.222 1 94.31 6 PHE B O 1
ATOM 1843 N N . PHE B 1 7 ? -5.906 -29.406 -1.606 1 94.56 7 PHE B N 1
ATOM 1844 C CA . PHE B 1 7 ? -5.289 -28.609 -2.662 1 94.56 7 PHE B CA 1
ATOM 1845 C C . PHE B 1 7 ? -5.168 -27.141 -2.238 1 94.56 7 PHE B C 1
ATOM 1847 O O . PHE B 1 7 ? -4.098 -26.547 -2.357 1 94.56 7 PHE B O 1
ATOM 1854 N N . PRO B 1 8 ? -6.148 -26.594 -1.639 1 95.25 8 PRO B N 1
ATOM 1855 C CA . PRO B 1 8 ? -5.98 -25.203 -1.232 1 95.25 8 PRO B CA 1
ATOM 1856 C C . PRO B 1 8 ? -4.984 -25.031 -0.085 1 95.25 8 PRO B C 1
ATOM 1858 O O . PRO B 1 8 ? -4.293 -24.016 -0.005 1 95.25 8 PRO B O 1
ATOM 1861 N N . ILE B 1 9 ? -4.887 -25.969 0.767 1 97.38 9 ILE B N 1
ATOM 1862 C CA . ILE B 1 9 ? -3.891 -25.891 1.83 1 97.38 9 ILE B CA 1
ATOM 1863 C C . ILE B 1 9 ? -2.488 -25.969 1.228 1 97.38 9 ILE B C 1
ATOM 1865 O O . ILE B 1 9 ? -1.614 -25.172 1.59 1 97.38 9 ILE B O 1
ATOM 1869 N N . LEU B 1 10 ? -2.295 -26.906 0.36 1 97.38 10 LEU B N 1
ATOM 1870 C CA . LEU B 1 10 ? -1.026 -26.984 -0.354 1 97.38 10 LEU B CA 1
ATOM 1871 C C . LEU B 1 10 ? -0.746 -25.688 -1.115 1 97.38 10 LEU B C 1
ATOM 1873 O O . LEU B 1 10 ? 0.391 -25.219 -1.142 1 97.38 10 LEU B O 1
ATOM 1877 N N . GLY B 1 11 ? -1.757 -25.141 -1.739 1 97.69 11 GLY B N 1
ATOM 1878 C CA . GLY B 1 11 ? -1.627 -23.875 -2.443 1 97.69 11 GLY B CA 1
ATOM 1879 C C . GLY B 1 11 ? -1.163 -22.734 -1.551 1 97.69 11 GLY B C 1
ATOM 1880 O O . GLY B 1 11 ? -0.32 -21.938 -1.949 1 97.69 11 GLY B O 1
ATOM 1881 N N . VAL B 1 12 ? -1.694 -22.656 -0.349 1 98.31 12 VAL B N 1
ATOM 1882 C CA . VAL B 1 12 ? -1.309 -21.641 0.614 1 98.31 12 VAL B CA 1
ATOM 1883 C C . VAL B 1 12 ? 0.177 -21.766 0.943 1 98.31 12 VAL B C 1
ATOM 1885 O O . VAL B 1 12 ? 0.915 -20.781 0.917 1 98.31 12 VAL B O 1
ATOM 1888 N N . LEU B 1 13 ? 0.595 -22.953 1.19 1 98.19 13 LEU B N 1
ATOM 1889 C CA . LEU B 1 13 ? 1.987 -23.203 1.545 1 98.19 13 LEU B CA 1
ATOM 1890 C C . LEU B 1 13 ? 2.914 -22.859 0.382 1 98.19 13 LEU B C 1
ATOM 1892 O O . LEU B 1 13 ? 3.916 -22.156 0.564 1 98.19 13 LEU B O 1
ATOM 1896 N N . LEU B 1 14 ? 2.559 -23.297 -0.787 1 97.81 14 LEU B N 1
ATOM 1897 C CA . LEU B 1 14 ? 3.41 -23.094 -1.956 1 97.81 14 LEU B CA 1
ATOM 1898 C C . LEU B 1 14 ? 3.441 -21.641 -2.375 1 97.81 14 LEU B C 1
ATOM 1900 O O . LEU B 1 14 ? 4.496 -21.109 -2.732 1 97.81 14 LEU B O 1
ATOM 1904 N N . SER B 1 15 ? 2.301 -20.969 -2.383 1 97.81 15 SER B N 1
ATOM 1905 C CA . SER B 1 15 ? 2.264 -19.562 -2.725 1 97.81 15 SER B CA 1
ATOM 1906 C C . SER B 1 15 ? 3.182 -18.75 -1.817 1 97.81 15 SER B C 1
ATOM 1908 O O . SER B 1 15 ? 3.953 -17.906 -2.293 1 97.81 15 SER B O 1
ATOM 1910 N N . ASN B 1 16 ? 3.109 -18.984 -0.559 1 98.38 16 ASN B N 1
ATOM 1911 C CA . ASN B 1 16 ? 3.936 -18.234 0.383 1 98.38 16 ASN B CA 1
ATOM 1912 C C . ASN B 1 16 ? 5.414 -18.578 0.221 1 98.38 16 ASN B C 1
ATOM 1914 O O . ASN B 1 16 ? 6.27 -17.703 0.291 1 98.38 16 ASN B O 1
ATOM 1918 N N . ALA B 1 17 ? 5.715 -19.828 0.03 1 97.75 17 ALA B N 1
ATOM 1919 C CA . ALA B 1 17 ? 7.102 -20.203 -0.232 1 97.75 17 ALA B CA 1
ATOM 1920 C C . ALA B 1 17 ? 7.645 -19.484 -1.457 1 97.75 17 ALA B C 1
ATOM 1922 O O . ALA B 1 17 ? 8.781 -19 -1.447 1 97.75 17 ALA B O 1
ATOM 1923 N N . LEU B 1 18 ? 6.855 -19.391 -2.463 1 96.69 18 LEU B N 1
ATOM 1924 C CA . LEU B 1 18 ? 7.27 -18.734 -3.701 1 96.69 18 LEU B CA 1
ATOM 1925 C C . LEU B 1 18 ? 7.43 -17.234 -3.494 1 96.69 18 LEU B C 1
ATOM 1927 O O . LEU B 1 18 ? 8.352 -16.625 -4.039 1 96.69 18 LEU B O 1
ATOM 1931 N N . TYR B 1 19 ? 6.516 -16.594 -2.738 1 97.5 19 TYR B N 1
ATOM 1932 C CA . TYR B 1 19 ? 6.633 -15.172 -2.441 1 97.5 19 TYR B CA 1
ATOM 1933 C C . TYR B 1 19 ? 7.914 -14.883 -1.669 1 97.5 19 TYR B C 1
ATOM 1935 O O . TYR B 1 19 ? 8.5 -13.805 -1.812 1 97.5 19 TYR B O 1
ATOM 1943 N N . PHE B 1 20 ? 8.398 -15.859 -0.908 1 97.94 20 PHE B N 1
ATOM 1944 C CA . PHE B 1 20 ? 9.555 -15.625 -0.053 1 97.94 20 PHE B CA 1
ATOM 1945 C C . PHE B 1 20 ? 10.836 -16.094 -0.733 1 97.94 20 PHE B C 1
ATOM 1947 O O . PHE B 1 20 ? 11.938 -15.867 -0.22 1 97.94 20 PHE B O 1
ATOM 1954 N N . ALA B 1 21 ? 10.766 -16.625 -1.853 1 96 21 ALA B N 1
ATOM 1955 C CA . ALA B 1 21 ? 11.906 -17.172 -2.572 1 96 21 ALA B CA 1
ATOM 1956 C C . ALA B 1 21 ? 12.945 -16.094 -2.867 1 96 21 ALA B C 1
ATOM 1958 O O . ALA B 1 21 ? 14.148 -16.344 -2.791 1 96 21 ALA B O 1
ATOM 1959 N N . PRO B 1 22 ? 12.609 -14.883 -3.172 1 95.31 22 PRO B N 1
ATOM 1960 C CA . PRO B 1 22 ? 13.594 -13.852 -3.506 1 95.31 22 PRO B CA 1
ATOM 1961 C C . PRO B 1 22 ? 14.266 -13.258 -2.271 1 95.31 22 PRO B C 1
ATOM 1963 O O . PRO B 1 22 ? 15.188 -12.445 -2.396 1 95.31 22 PRO B O 1
ATOM 1966 N N . VAL B 1 23 ? 13.852 -13.633 -1.038 1 97.69 23 VAL B N 1
ATOM 1967 C CA . VAL B 1 23 ? 14.312 -12.992 0.191 1 97.69 23 VAL B CA 1
ATOM 1968 C C . VAL B 1 23 ? 15.828 -13.086 0.283 1 97.69 23 VAL B C 1
ATOM 1970 O O . VAL B 1 23 ? 16.516 -12.086 0.511 1 97.69 23 VAL B O 1
ATOM 1973 N N . PRO B 1 24 ? 16.5 -14.258 0.035 1 96.88 24 PRO B N 1
ATOM 1974 C CA . PRO B 1 24 ? 17.969 -14.32 0.147 1 96.88 24 PRO B CA 1
ATOM 1975 C C . PRO B 1 24 ? 18.672 -13.398 -0.846 1 96.88 24 PRO B C 1
ATOM 1977 O O . PRO B 1 24 ? 19.656 -12.75 -0.492 1 96.88 24 PRO B O 1
ATOM 1980 N N . ALA B 1 25 ? 18.188 -13.305 -2.01 1 95.19 25 ALA B N 1
ATOM 1981 C CA . ALA B 1 25 ? 18.797 -12.461 -3.031 1 95.19 25 ALA B CA 1
ATOM 1982 C C . ALA B 1 25 ? 18.672 -10.984 -2.664 1 95.19 25 ALA B C 1
ATOM 1984 O O . ALA B 1 25 ? 19.625 -10.219 -2.809 1 95.19 25 ALA B O 1
ATOM 1985 N N . VAL B 1 26 ? 17.516 -10.602 -2.174 1 96.88 26 VAL B N 1
ATOM 1986 C CA . VAL B 1 26 ? 17.297 -9.203 -1.816 1 96.88 26 VAL B CA 1
ATOM 1987 C C . VAL B 1 26 ? 18.125 -8.844 -0.586 1 96.88 26 VAL B C 1
ATOM 1989 O O . VAL B 1 26 ? 18.719 -7.762 -0.526 1 96.88 26 VAL B O 1
ATOM 1992 N N . ARG B 1 27 ? 18.172 -9.758 0.388 1 97.19 27 ARG B N 1
ATOM 1993 C CA . ARG B 1 27 ? 18.984 -9.523 1.572 1 97.19 27 ARG B CA 1
ATOM 1994 C C . ARG B 1 27 ? 20.453 -9.344 1.196 1 97.19 27 ARG B C 1
ATOM 1996 O O . ARG B 1 27 ? 21.141 -8.492 1.761 1 97.19 27 ARG B O 1
ATOM 2003 N N . LEU B 1 28 ? 20.891 -10.117 0.257 1 96.75 28 LEU B N 1
ATOM 2004 C CA . LEU B 1 28 ? 22.281 -10.008 -0.211 1 96.75 28 LEU B CA 1
ATOM 2005 C C . LEU B 1 28 ? 22.516 -8.656 -0.88 1 96.75 28 LEU B C 1
ATOM 2007 O O . LEU B 1 28 ? 23.547 -8.016 -0.636 1 96.75 28 LEU B O 1
ATOM 2011 N N . ALA B 1 29 ? 21.609 -8.25 -1.696 1 96.19 29 ALA B N 1
ATOM 2012 C CA . ALA B 1 29 ? 21.719 -6.953 -2.361 1 96.19 29 ALA B CA 1
ATOM 2013 C C . ALA B 1 29 ? 21.781 -5.82 -1.344 1 96.19 29 ALA B C 1
ATOM 2015 O O . ALA B 1 29 ? 22.578 -4.887 -1.485 1 96.19 29 ALA B O 1
ATOM 2016 N N . VAL B 1 30 ? 20.984 -5.91 -0.298 1 95.56 30 VAL B N 1
ATOM 2017 C CA . VAL B 1 30 ? 20.922 -4.891 0.745 1 95.56 30 VAL B CA 1
ATOM 2018 C C . VAL B 1 30 ? 22.25 -4.855 1.498 1 95.56 30 VAL B C 1
ATOM 2020 O O . VAL B 1 30 ? 22.797 -3.779 1.754 1 95.56 30 VAL B O 1
ATOM 2023 N N . ARG B 1 31 ? 22.766 -5.977 1.791 1 95 31 ARG B N 1
ATOM 2024 C CA . ARG B 1 31 ? 24.031 -6.074 2.502 1 95 31 ARG B CA 1
ATOM 2025 C C . ARG B 1 31 ? 25.172 -5.492 1.671 1 95 31 ARG B C 1
ATOM 2027 O O . ARG B 1 31 ? 26.047 -4.801 2.201 1 95 31 ARG B O 1
ATOM 2034 N N . ARG B 1 32 ? 25.125 -5.688 0.381 1 95.06 32 ARG B N 1
ATOM 2035 C CA . ARG B 1 32 ? 26.172 -5.203 -0.521 1 95.06 32 ARG B CA 1
ATOM 2036 C C . ARG B 1 32 ? 25.984 -3.725 -0.836 1 95.06 32 ARG B C 1
ATOM 2038 O O . ARG B 1 32 ? 26.906 -3.057 -1.297 1 95.06 32 ARG B O 1
ATOM 2045 N N . GLY B 1 33 ? 24.797 -3.295 -0.667 1 93.25 33 GLY B N 1
ATOM 2046 C CA . GLY B 1 33 ? 24.484 -1.905 -0.96 1 93.25 33 GLY B CA 1
ATOM 2047 C C . GLY B 1 33 ? 24.375 -1.616 -2.445 1 93.25 33 GLY B C 1
ATOM 2048 O O . GLY B 1 33 ? 24.609 -0.486 -2.879 1 93.25 33 GLY B O 1
ATOM 2049 N N . ALA B 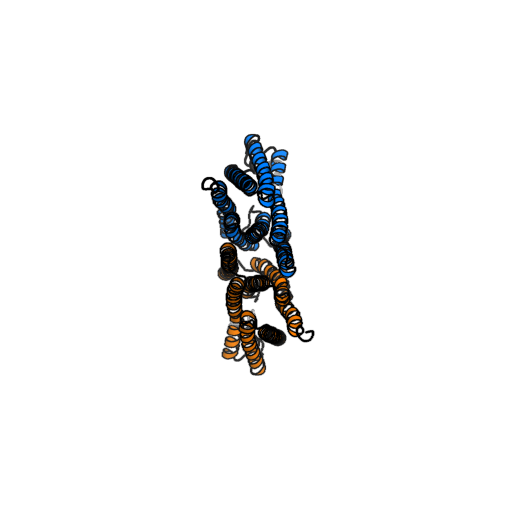1 34 ? 24.188 -2.699 -3.205 1 93.56 34 ALA B N 1
ATOM 2050 C CA . ALA B 1 34 ? 24.109 -2.584 -4.66 1 93.56 34 ALA B CA 1
ATOM 2051 C C . ALA B 1 34 ? 23.047 -3.516 -5.23 1 93.56 34 ALA B C 1
ATOM 2053 O O . ALA B 1 34 ? 22.891 -4.645 -4.762 1 93.56 34 ALA B O 1
ATOM 2054 N N . LEU B 1 35 ? 22.406 -3 -6.227 1 92.25 35 LEU B N 1
ATOM 2055 C CA . LEU B 1 35 ? 21.328 -3.746 -6.859 1 92.25 35 LEU B CA 1
ATOM 2056 C C . LEU B 1 35 ? 21.859 -4.988 -7.562 1 92.25 35 LEU B C 1
ATOM 2058 O O . LEU B 1 35 ? 21.25 -6.055 -7.5 1 92.25 35 LEU B O 1
ATOM 2062 N N . GLY B 1 36 ? 23.047 -4.828 -8.203 1 88.81 36 GLY B N 1
ATOM 2063 C CA . GLY B 1 36 ? 23.594 -5.938 -8.969 1 88.81 36 GLY B CA 1
ATOM 2064 C C . GLY B 1 36 ? 22.734 -6.348 -10.141 1 88.81 36 GLY B C 1
ATOM 2065 O O . GLY B 1 36 ? 22.344 -5.508 -10.961 1 88.81 36 GLY B O 1
ATOM 2066 N N . THR B 1 37 ? 22.359 -7.66 -10.234 1 84.56 37 THR B N 1
ATOM 2067 C CA . THR B 1 37 ? 21.625 -8.195 -11.367 1 84.56 37 THR B CA 1
ATOM 2068 C C . THR B 1 37 ? 20.141 -8.281 -11.055 1 84.56 37 THR B C 1
ATOM 2070 O O . THR B 1 37 ? 19.359 -8.805 -11.859 1 84.56 37 THR B O 1
ATOM 2073 N N . LEU B 1 38 ? 19.75 -7.816 -9.93 1 88.81 38 LEU B N 1
ATOM 2074 C CA . LEU B 1 38 ? 18.359 -7.898 -9.523 1 88.81 38 LEU B CA 1
ATOM 2075 C C . LEU B 1 38 ? 17.484 -6.969 -10.367 1 88.81 38 LEU B C 1
ATOM 2077 O O . LEU B 1 38 ? 17.828 -5.805 -10.57 1 88.81 38 LEU B O 1
ATOM 2081 N N . ASN B 1 39 ? 16.375 -7.539 -10.93 1 88.19 39 ASN B N 1
ATOM 2082 C CA . ASN B 1 39 ? 15.344 -6.738 -11.586 1 88.19 39 ASN B CA 1
ATOM 2083 C C . ASN B 1 39 ? 14.266 -6.289 -10.609 1 88.19 39 ASN B C 1
ATOM 2085 O O . ASN B 1 39 ? 13.555 -7.117 -10.031 1 88.19 39 ASN B O 1
ATOM 2089 N N . PRO B 1 40 ? 14.102 -4.98 -10.484 1 92.62 40 PRO B N 1
ATOM 2090 C CA . PRO B 1 40 ? 13.188 -4.504 -9.445 1 92.62 40 PRO B CA 1
ATOM 2091 C C . PRO B 1 40 ? 11.727 -4.531 -9.891 1 92.62 40 PRO B C 1
ATOM 2093 O O . PRO B 1 40 ? 10.82 -4.488 -9.062 1 92.62 40 PRO B O 1
ATOM 2096 N N . LEU B 1 41 ? 11.406 -4.602 -11.156 1 91.62 41 LEU B N 1
ATOM 2097 C CA . LEU B 1 41 ? 10.062 -4.402 -11.695 1 91.62 41 LEU B CA 1
ATOM 2098 C C . LEU B 1 41 ? 9.133 -5.531 -11.266 1 91.62 41 LEU B C 1
ATOM 2100 O O . LEU B 1 41 ? 7.992 -5.281 -10.859 1 91.62 41 LEU B O 1
ATOM 2104 N N . PRO B 1 42 ? 9.602 -6.828 -11.312 1 91.19 42 PRO B N 1
ATOM 2105 C CA . PRO B 1 42 ? 8.711 -7.91 -10.883 1 91.19 42 PRO B CA 1
ATOM 2106 C C . PRO B 1 42 ? 8.25 -7.754 -9.438 1 91.19 42 PRO B C 1
ATOM 2108 O O . PRO B 1 42 ? 7.125 -8.141 -9.102 1 91.19 42 PRO B O 1
ATOM 2111 N N . HIS B 1 43 ? 9.078 -7.168 -8.602 1 94.62 43 HIS B N 1
ATOM 2112 C CA . HIS B 1 43 ? 8.727 -7.004 -7.199 1 94.62 43 HIS B CA 1
ATOM 2113 C C . HIS B 1 43 ? 7.66 -5.93 -7.02 1 94.62 43 HIS B C 1
ATOM 2115 O O . HIS B 1 43 ? 6.797 -6.043 -6.145 1 94.62 43 HIS B O 1
ATOM 2121 N N . ALA B 1 44 ? 7.691 -4.895 -7.855 1 96.25 44 ALA B N 1
ATOM 2122 C CA . ALA B 1 44 ? 6.641 -3.885 -7.832 1 96.25 44 ALA B CA 1
ATOM 2123 C C . ALA B 1 44 ? 5.305 -4.469 -8.289 1 96.25 44 ALA B C 1
ATOM 2125 O O . ALA B 1 44 ? 4.262 -4.195 -7.695 1 96.25 44 ALA B O 1
ATOM 2126 N N . LEU B 1 45 ? 5.336 -5.27 -9.281 1 95.81 45 LEU B N 1
ATOM 2127 C CA . LEU B 1 45 ? 4.121 -5.902 -9.789 1 95.81 45 LEU B CA 1
ATOM 2128 C C . LEU B 1 45 ? 3.549 -6.875 -8.758 1 95.81 45 LEU B C 1
ATOM 2130 O O . LEU B 1 45 ? 2.33 -7.035 -8.664 1 95.81 45 LEU B O 1
ATOM 2134 N N . MET B 1 46 ? 4.469 -7.508 -8.055 1 96.38 46 MET B N 1
ATOM 2135 C CA . MET B 1 46 ? 4.047 -8.438 -7.012 1 96.38 46 MET B CA 1
ATOM 2136 C C . MET B 1 46 ? 3.217 -7.727 -5.949 1 96.38 46 MET B C 1
ATOM 2138 O O . MET B 1 46 ? 2.252 -8.289 -5.426 1 96.38 46 MET B O 1
ATOM 2142 N N . VAL B 1 47 ? 3.572 -6.5 -5.602 1 97.94 47 VAL B N 1
ATOM 2143 C CA . VAL B 1 47 ? 2.801 -5.723 -4.641 1 97.94 47 VAL B CA 1
ATOM 2144 C C . VAL B 1 47 ? 1.364 -5.566 -5.133 1 97.94 47 VAL B C 1
ATOM 2146 O O . VAL B 1 47 ? 0.415 -5.879 -4.41 1 97.94 47 VAL B O 1
ATOM 2149 N N . ILE B 1 48 ? 1.206 -5.16 -6.336 1 97.81 48 ILE B N 1
ATOM 2150 C CA . ILE B 1 48 ? -0.118 -4.906 -6.891 1 97.81 48 ILE B CA 1
ATOM 2151 C C . ILE B 1 48 ? -0.903 -6.215 -6.98 1 97.81 48 ILE B C 1
ATOM 2153 O O . ILE B 1 48 ? -2.086 -6.258 -6.629 1 97.81 48 ILE B O 1
ATOM 2157 N N . SER B 1 49 ? -0.241 -7.258 -7.383 1 97 49 SER B N 1
ATOM 2158 C CA . SER B 1 49 ? -0.892 -8.555 -7.539 1 97 49 SER B CA 1
ATOM 2159 C C . SER B 1 49 ? -1.413 -9.078 -6.203 1 97 49 SER B C 1
ATOM 2161 O O . SER B 1 49 ? -2.59 -9.422 -6.086 1 97 49 SER B O 1
ATOM 2163 N N . THR B 1 50 ? -0.572 -9.094 -5.258 1 97.81 50 THR B N 1
ATOM 2164 C CA . THR B 1 50 ? -0.942 -9.672 -3.969 1 97.81 50 THR B CA 1
ATOM 2165 C C . THR B 1 50 ? -2.061 -8.859 -3.316 1 97.81 50 THR B C 1
ATOM 2167 O O . THR B 1 50 ? -3.008 -9.43 -2.771 1 97.81 50 THR B O 1
ATOM 2170 N N . PHE B 1 51 ? -1.987 -7.539 -3.361 1 98.38 51 PHE B N 1
ATOM 2171 C CA . PHE B 1 51 ? -3.053 -6.719 -2.803 1 98.38 51 PHE B CA 1
ATOM 2172 C C . PHE B 1 51 ? -4.352 -6.918 -3.574 1 98.38 51 PHE B C 1
ATOM 2174 O O . PHE B 1 51 ? -5.434 -6.938 -2.984 1 98.38 51 PHE B O 1
ATOM 2181 N N . SER B 1 52 ? -4.262 -7.07 -4.844 1 97.94 52 SER B N 1
ATOM 2182 C CA . SER B 1 52 ? -5.449 -7.312 -5.664 1 97.94 52 SER B CA 1
ATOM 2183 C C . SER B 1 52 ? -6.133 -8.617 -5.27 1 97.94 52 SER B C 1
ATOM 2185 O O . SER B 1 52 ? -7.355 -8.664 -5.137 1 97.94 52 SER B O 1
ATOM 2187 N N . TRP B 1 53 ? -5.375 -9.633 -5.074 1 97.62 53 TRP B N 1
ATOM 2188 C CA . TRP B 1 53 ? -5.941 -10.938 -4.75 1 97.62 53 TRP B CA 1
ATOM 2189 C C . TRP B 1 53 ? -6.508 -10.953 -3.332 1 97.62 53 TRP B C 1
ATOM 2191 O O . TRP B 1 53 ? -7.488 -11.641 -3.057 1 97.62 53 TRP B O 1
ATOM 2201 N N . VAL B 1 54 ? -5.91 -10.195 -2.451 1 98 54 VAL B N 1
ATOM 2202 C CA . VAL B 1 54 ? -6.5 -10.07 -1.123 1 98 54 VAL B CA 1
ATOM 2203 C C . VAL B 1 54 ? -7.848 -9.367 -1.221 1 98 54 VAL B C 1
ATOM 2205 O O . VAL B 1 54 ? -8.82 -9.781 -0.583 1 98 54 VAL B O 1
ATOM 2208 N N . CYS B 1 55 ? -7.934 -8.273 -1.995 1 97.44 55 CYS B N 1
ATOM 2209 C CA . CYS B 1 55 ? -9.211 -7.594 -2.207 1 97.44 55 CYS B CA 1
ATOM 2210 C C . CYS B 1 55 ? -10.242 -8.547 -2.787 1 97.44 55 CYS B C 1
ATOM 2212 O O . CYS B 1 55 ? -11.406 -8.547 -2.365 1 97.44 55 CYS B O 1
ATOM 2214 N N . TYR B 1 56 ? -9.836 -9.398 -3.736 1 97.5 56 TYR B N 1
ATOM 2215 C CA . TYR B 1 56 ? -10.703 -10.414 -4.316 1 97.5 56 TYR B CA 1
ATOM 2216 C C . TYR B 1 56 ? -11.203 -11.383 -3.246 1 97.5 56 TYR B C 1
ATOM 2218 O O . TYR B 1 56 ? -12.406 -11.625 -3.125 1 97.5 56 TYR B O 1
ATOM 2226 N N . ALA B 1 57 ? -10.289 -11.875 -2.496 1 97.38 57 ALA B N 1
ATOM 2227 C CA . ALA B 1 57 ? -10.586 -12.898 -1.5 1 97.38 57 ALA B CA 1
ATOM 2228 C C . ALA B 1 57 ? -11.539 -12.359 -0.434 1 97.38 57 ALA B C 1
ATOM 2230 O O . ALA B 1 57 ? -12.344 -13.109 0.123 1 97.38 57 ALA B O 1
ATOM 2231 N N . LEU B 1 58 ? -11.438 -11.078 -0.142 1 95.81 58 LEU B N 1
ATOM 2232 C CA . LEU B 1 58 ? -12.281 -10.492 0.896 1 95.81 58 LEU B CA 1
ATOM 2233 C C . LEU B 1 58 ? -13.648 -10.102 0.337 1 95.81 58 LEU B C 1
ATOM 2235 O O . LEU B 1 58 ? -14.602 -9.93 1.094 1 95.81 58 LEU B O 1
ATOM 2239 N N . SER B 1 59 ? -13.727 -9.898 -0.997 1 95 59 SER B N 1
ATOM 2240 C CA . SER B 1 59 ? -15.016 -9.594 -1.608 1 95 59 SER B CA 1
ATOM 2241 C C . SER B 1 59 ? -15.914 -10.82 -1.654 1 95 59 SER B C 1
ATOM 2243 O O . SER B 1 59 ? -17.141 -10.703 -1.721 1 95 59 SER B O 1
ATOM 2245 N N . LYS B 1 60 ? -15.391 -11.922 -1.762 1 94.5 60 LYS B N 1
ATOM 2246 C CA . LYS B 1 60 ? -15.977 -13.25 -1.587 1 94.5 60 LYS B CA 1
ATOM 2247 C C . LYS B 1 60 ? -15.164 -14.086 -0.607 1 94.5 60 LYS B C 1
ATOM 2249 O O . LYS B 1 60 ? -14.266 -14.828 -1.014 1 94.5 60 LYS B O 1
ATOM 2254 N N . PRO B 1 61 ? -15.555 -13.883 0.635 1 94.88 61 PRO B N 1
ATOM 2255 C CA . PRO B 1 61 ? -14.656 -14.375 1.684 1 94.88 61 PRO B CA 1
ATOM 2256 C C . PRO B 1 61 ? -14.148 -15.797 1.416 1 94.88 61 PRO B C 1
ATOM 2258 O O . PRO B 1 61 ? -14.945 -16.734 1.387 1 94.88 61 PRO B O 1
ATOM 2261 N N . ASP B 1 62 ? -12.898 -15.945 1.152 1 96.38 62 ASP B N 1
ATOM 2262 C CA . ASP B 1 62 ? -12.164 -17.188 0.933 1 96.38 62 ASP B CA 1
ATOM 2263 C C . ASP B 1 62 ? -10.875 -17.203 1.748 1 96.38 62 ASP B C 1
ATOM 2265 O O . ASP B 1 62 ? -9.922 -16.484 1.444 1 96.38 62 ASP B O 1
ATOM 2269 N N . VAL B 1 63 ? -10.859 -18.031 2.756 1 97.06 63 VAL B N 1
ATOM 2270 C CA . VAL B 1 63 ? -9.766 -18.062 3.721 1 97.06 63 VAL B CA 1
ATOM 2271 C C . VAL B 1 63 ? -8.484 -18.516 3.035 1 97.06 63 VAL B C 1
ATOM 2273 O O . VAL B 1 63 ? -7.395 -18.031 3.34 1 97.06 63 VAL B O 1
ATOM 2276 N N . PHE B 1 64 ? -8.555 -19.453 2.113 1 97.75 64 PHE B N 1
ATOM 2277 C CA . PHE B 1 64 ? -7.371 -20.016 1.472 1 97.75 64 PHE B CA 1
ATOM 2278 C C . PHE B 1 64 ? -6.711 -18.984 0.562 1 97.75 64 PHE B C 1
ATOM 2280 O O . PHE B 1 64 ? -5.492 -18.812 0.592 1 97.75 64 PHE B O 1
ATOM 2287 N N . ILE B 1 65 ? -7.484 -18.266 -0.239 1 97.75 65 ILE B N 1
ATOM 2288 C CA . ILE B 1 65 ? -6.934 -17.25 -1.117 1 97.75 65 ILE B CA 1
ATOM 2289 C C . ILE B 1 65 ? -6.367 -16.094 -0.281 1 97.75 65 ILE B C 1
ATOM 2291 O O . ILE B 1 65 ? -5.312 -15.547 -0.606 1 97.75 65 ILE B O 1
ATOM 2295 N N . THR B 1 66 ? -7.012 -15.758 0.796 1 98.31 66 THR B N 1
ATOM 2296 C CA . THR B 1 66 ? -6.531 -14.695 1.672 1 98.31 66 THR B CA 1
ATOM 2297 C C . THR B 1 66 ? -5.172 -15.062 2.264 1 98.31 66 THR B C 1
ATOM 2299 O O . THR B 1 66 ? -4.223 -14.281 2.178 1 98.31 66 THR B O 1
ATOM 2302 N N . LEU B 1 67 ? -5.062 -16.266 2.773 1 98.06 67 LEU B N 1
ATOM 2303 C CA . LEU B 1 67 ? -3.85 -16.688 3.461 1 98.06 67 LEU B CA 1
ATOM 2304 C C . LEU B 1 67 ? -2.719 -16.922 2.467 1 98.06 67 LEU B C 1
ATOM 2306 O O . LEU B 1 67 ? -1.543 -16.906 2.842 1 98.06 67 LEU B O 1
ATOM 2310 N N . SER B 1 68 ? -3.025 -17.188 1.244 1 98.06 68 SER B N 1
ATOM 2311 C CA . SER B 1 68 ? -2.008 -17.422 0.224 1 98.06 68 SER B CA 1
ATOM 2312 C C . SER B 1 68 ? -1.425 -16.109 -0.287 1 98.06 68 SER B C 1
ATOM 2314 O O . SER B 1 68 ? -0.371 -16.094 -0.926 1 98.06 68 SER B O 1
ATOM 2316 N N . ASN B 1 69 ? -2.062 -14.969 -0.033 1 97.94 69 ASN B N 1
ATOM 2317 C CA . ASN B 1 69 ? -1.626 -13.719 -0.652 1 97.94 69 ASN B CA 1
ATOM 2318 C C . ASN B 1 69 ? -1.272 -12.672 0.395 1 97.94 69 ASN B C 1
ATOM 2320 O O . ASN B 1 69 ? -0.423 -11.812 0.155 1 97.94 69 ASN B O 1
ATOM 2324 N N . ALA B 1 70 ? -1.848 -12.727 1.604 1 98.31 70 ALA B N 1
ATOM 2325 C CA . ALA B 1 70 ? -1.638 -11.703 2.627 1 98.31 70 ALA B CA 1
ATOM 2326 C C . ALA B 1 70 ? -0.169 -11.625 3.033 1 98.31 70 ALA B C 1
ATOM 2328 O O . ALA B 1 70 ? 0.417 -10.539 3.066 1 98.31 70 ALA B O 1
ATOM 2329 N N . PRO B 1 71 ? 0.517 -12.75 3.354 1 98.44 71 PRO B N 1
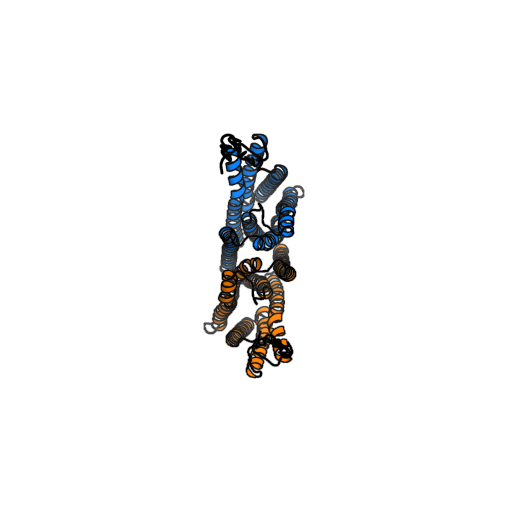ATOM 2330 C CA . PRO B 1 71 ? 1.953 -12.656 3.625 1 98.44 71 PRO B CA 1
ATOM 2331 C C . PRO B 1 71 ? 2.74 -12.102 2.439 1 98.44 71 PRO B C 1
ATOM 2333 O O . PRO B 1 71 ? 3.744 -11.414 2.629 1 98.44 71 PRO B O 1
ATOM 2336 N N . GLY B 1 72 ? 2.275 -12.422 1.266 1 98.5 72 GLY B N 1
ATOM 2337 C CA . GLY B 1 72 ? 2.879 -11.883 0.057 1 98.5 72 GLY B CA 1
ATOM 2338 C C . GLY B 1 72 ? 2.83 -10.367 -0.01 1 98.5 72 GLY B C 1
ATOM 2339 O O . GLY B 1 72 ? 3.771 -9.734 -0.489 1 98.5 72 GLY B O 1
ATOM 2340 N N . CYS B 1 73 ? 1.717 -9.797 0.454 1 98.56 73 CYS B N 1
ATOM 2341 C CA . CYS B 1 73 ? 1.608 -8.344 0.527 1 98.56 73 CYS B CA 1
ATOM 2342 C C . CYS B 1 73 ? 2.736 -7.758 1.366 1 98.56 73 CYS B C 1
ATOM 2344 O O . CYS B 1 73 ? 3.377 -6.785 0.959 1 98.56 73 CYS B O 1
ATOM 2346 N N . LEU B 1 74 ? 3.004 -8.383 2.426 1 98.5 74 LEU B N 1
ATOM 2347 C CA . LEU B 1 74 ? 4 -7.871 3.359 1 98.5 74 LEU B CA 1
ATOM 2348 C C . LEU B 1 74 ? 5.406 -8.008 2.783 1 98.5 74 LEU B C 1
ATOM 2350 O O . LEU B 1 74 ? 6.176 -7.047 2.777 1 98.5 74 LEU B O 1
ATOM 2354 N N . VAL B 1 75 ? 5.688 -9.172 2.293 1 98.5 75 VAL B N 1
ATOM 2355 C CA . VAL B 1 75 ? 7.055 -9.398 1.838 1 98.5 75 VAL B CA 1
ATOM 2356 C C . VAL B 1 75 ? 7.316 -8.594 0.567 1 98.5 75 VAL B C 1
ATOM 2358 O O . VAL B 1 75 ? 8.43 -8.109 0.352 1 98.5 75 VAL B O 1
ATOM 2361 N N . SER B 1 76 ? 6.32 -8.453 -0.278 1 98.25 76 SER B N 1
ATOM 2362 C CA . SER B 1 76 ? 6.516 -7.664 -1.49 1 98.25 76 SER B CA 1
ATOM 2363 C C . SER B 1 76 ? 6.738 -6.191 -1.161 1 98.25 76 SER B C 1
ATOM 2365 O O . SER B 1 76 ? 7.523 -5.512 -1.827 1 98.25 76 SER B O 1
ATOM 2367 N N . LEU B 1 77 ? 6.031 -5.664 -0.16 1 98.56 77 LEU B N 1
ATOM 2368 C CA . LEU B 1 77 ? 6.301 -4.309 0.308 1 98.56 77 LEU B CA 1
ATOM 2369 C C . LEU B 1 77 ? 7.734 -4.188 0.822 1 98.56 77 LEU B C 1
ATOM 2371 O O . LEU B 1 77 ? 8.406 -3.186 0.571 1 98.56 77 LEU B O 1
ATOM 2375 N N . TRP B 1 78 ? 8.164 -5.188 1.506 1 98.5 78 TRP B N 1
ATOM 2376 C CA . TRP B 1 78 ? 9.547 -5.191 1.981 1 98.5 78 TRP B CA 1
ATOM 2377 C C . TRP B 1 78 ? 10.523 -5.199 0.812 1 98.5 78 TRP B C 1
ATOM 2379 O O . TRP B 1 78 ? 11.547 -4.508 0.84 1 98.5 78 TRP B O 1
ATOM 2389 N N . TYR B 1 79 ? 10.242 -5.957 -0.207 1 98.12 79 TYR B N 1
ATOM 2390 C CA . TYR B 1 79 ? 11.094 -5.984 -1.389 1 98.12 79 TYR B CA 1
ATOM 2391 C C . TYR B 1 79 ? 11.234 -4.59 -1.99 1 98.12 79 TYR B C 1
ATOM 2393 O O . TYR B 1 79 ? 12.352 -4.109 -2.205 1 98.12 79 TYR B O 1
ATOM 2401 N N . VAL B 1 80 ? 10.117 -3.963 -2.197 1 98 80 VAL B N 1
ATOM 2402 C CA . VAL B 1 80 ? 10.125 -2.678 -2.889 1 98 80 VAL B CA 1
ATOM 2403 C C . VAL B 1 80 ? 10.844 -1.636 -2.031 1 98 80 VAL B C 1
ATOM 2405 O O . VAL B 1 80 ? 11.68 -0.882 -2.531 1 98 80 VAL B O 1
ATOM 2408 N N . THR B 1 81 ? 10.594 -1.607 -0.736 1 97.69 81 THR B N 1
ATOM 2409 C CA . THR B 1 81 ? 11.195 -0.604 0.135 1 97.69 81 THR B CA 1
ATOM 2410 C C . THR B 1 81 ? 12.688 -0.881 0.332 1 97.69 81 THR B C 1
ATOM 2412 O O . THR B 1 81 ? 13.461 0.031 0.635 1 97.69 81 THR B O 1
ATOM 2415 N N . SER B 1 82 ? 13.148 -2.115 0.14 1 97.31 82 SER B N 1
ATOM 2416 C CA . SER B 1 82 ? 14.555 -2.486 0.285 1 97.31 82 SER B CA 1
ATOM 2417 C C . SER B 1 82 ? 15.32 -2.254 -1.012 1 97.31 82 SER B C 1
ATOM 2419 O O . SER B 1 82 ? 16.516 -1.923 -0.985 1 97.31 82 SER B O 1
ATOM 2421 N N . ILE B 1 83 ? 14.633 -2.375 -2.102 1 96.94 83 ILE B N 1
ATOM 2422 C CA . ILE B 1 83 ? 15.305 -2.371 -3.396 1 96.94 83 ILE B CA 1
ATOM 2423 C C . ILE B 1 83 ? 15.406 -0.94 -3.92 1 96.94 83 ILE B C 1
ATOM 2425 O O . ILE B 1 83 ? 16.391 -0.573 -4.551 1 96.94 83 ILE B O 1
ATOM 2429 N N . LEU B 1 84 ? 14.484 -0.123 -3.643 1 96.81 84 LEU B N 1
ATOM 2430 C CA . LEU B 1 84 ? 14.422 1.231 -4.18 1 96.81 84 LEU B CA 1
ATOM 2431 C C . LEU B 1 84 ? 15.688 2.008 -3.846 1 96.81 84 LEU B C 1
ATOM 2433 O O . LEU B 1 84 ? 16.281 2.646 -4.719 1 96.81 84 LEU B O 1
ATOM 2437 N N . PRO B 1 85 ? 16.219 1.89 -2.619 1 95.75 85 PRO B N 1
ATOM 2438 C CA . PRO B 1 85 ? 17.422 2.631 -2.271 1 95.75 85 PRO B CA 1
ATOM 2439 C C . PRO B 1 85 ? 18.656 2.117 -3.01 1 95.75 85 PRO B C 1
ATOM 2441 O O . PRO B 1 85 ? 19.703 2.789 -3.029 1 95.75 85 PRO B O 1
ATOM 2444 N N . LEU B 1 86 ? 18.531 0.976 -3.572 1 95.75 86 LEU B N 1
ATOM 2445 C CA . LEU B 1 86 ? 19.703 0.346 -4.199 1 95.75 86 LEU B CA 1
ATOM 2446 C C . LEU B 1 86 ? 19.797 0.731 -5.672 1 95.75 86 LEU B C 1
ATOM 2448 O O . LEU B 1 86 ? 20.812 0.494 -6.312 1 95.75 86 LEU B O 1
ATOM 2452 N N . ILE B 1 87 ? 18.703 1.29 -6.23 1 95.06 87 ILE B N 1
ATOM 2453 C CA . ILE B 1 87 ? 18.703 1.688 -7.633 1 95.06 87 ILE B CA 1
ATOM 2454 C C . ILE B 1 87 ? 19.562 2.943 -7.812 1 95.06 87 ILE B C 1
ATOM 2456 O O . ILE B 1 87 ? 19.234 4.004 -7.277 1 95.06 87 ILE B O 1
ATOM 2460 N N . PRO B 1 88 ? 20.625 2.805 -8.562 1 91.38 88 PRO B N 1
ATOM 2461 C CA . PRO B 1 88 ? 21.531 3.955 -8.703 1 91.38 88 PRO B CA 1
ATOM 2462 C C . PRO B 1 88 ? 20.844 5.145 -9.383 1 91.38 88 PRO B C 1
ATOM 2464 O O . PRO B 1 88 ? 19.875 4.973 -10.109 1 91.38 88 PRO B O 1
ATOM 2467 N N . ARG B 1 89 ? 21.375 6.336 -9.102 1 88.25 89 ARG B N 1
ATOM 2468 C CA . ARG B 1 89 ? 20.797 7.574 -9.617 1 88.25 89 ARG B CA 1
ATOM 2469 C C . ARG B 1 89 ? 20.766 7.566 -11.148 1 88.25 89 ARG B C 1
ATOM 2471 O O . ARG B 1 89 ? 19.859 8.117 -11.758 1 88.25 89 ARG B O 1
ATOM 2478 N N . GLU B 1 90 ? 21.781 6.848 -11.781 1 90.56 90 GLU B N 1
ATOM 2479 C CA . GLU B 1 90 ? 21.906 6.785 -13.234 1 90.56 90 GLU B CA 1
ATOM 2480 C C . GLU B 1 90 ? 20.812 5.914 -13.836 1 90.56 90 GLU B C 1
ATOM 2482 O O . GLU B 1 90 ? 20.469 6.059 -15.016 1 90.56 90 GLU B O 1
ATOM 2487 N N . ALA B 1 91 ? 20.297 5.074 -13.016 1 92.38 91 ALA B N 1
ATOM 2488 C CA . ALA B 1 91 ? 19.219 4.191 -13.477 1 92.38 91 ALA B CA 1
ATOM 2489 C C . ALA B 1 91 ? 17.859 4.777 -13.156 1 92.38 91 ALA B C 1
ATOM 2491 O O . ALA B 1 91 ? 16.984 4.09 -12.602 1 92.38 91 ALA B O 1
ATOM 2492 N N . GLU B 1 92 ? 17.641 5.969 -13.547 1 91.62 92 GLU B N 1
ATOM 2493 C CA . GLU B 1 92 ? 16.422 6.715 -13.234 1 91.62 92 GLU B CA 1
ATOM 2494 C C . GLU B 1 92 ? 15.195 6.059 -13.859 1 91.62 92 GLU B C 1
ATOM 2496 O O . GLU B 1 92 ? 14.117 6.027 -13.25 1 91.62 92 GLU B O 1
ATOM 2501 N N . SER B 1 93 ? 15.406 5.57 -15.055 1 93.56 93 SER B N 1
ATOM 2502 C CA . SER B 1 93 ? 14.297 4.938 -15.758 1 93.56 93 SER B CA 1
ATOM 2503 C C . SER B 1 93 ? 13.742 3.756 -14.969 1 93.56 93 SER B C 1
ATOM 2505 O O . SER B 1 93 ? 12.531 3.594 -14.852 1 93.56 93 SER B O 1
ATOM 2507 N N . ALA B 1 94 ? 14.578 2.938 -14.414 1 93.25 94 ALA B N 1
ATOM 2508 C CA . ALA B 1 94 ? 14.164 1.792 -13.609 1 93.25 94 ALA B CA 1
ATOM 2509 C C . ALA B 1 94 ? 13.438 2.246 -12.352 1 93.25 94 ALA B C 1
ATOM 2511 O O . ALA B 1 94 ? 12.414 1.663 -11.969 1 93.25 94 ALA B O 1
ATOM 2512 N N . ARG B 1 95 ? 13.938 3.238 -11.742 1 95.69 95 ARG B N 1
ATOM 2513 C CA . ARG B 1 95 ? 13.328 3.779 -10.531 1 95.69 95 ARG B CA 1
ATOM 2514 C C . ARG B 1 95 ? 11.922 4.309 -10.812 1 95.69 95 ARG B C 1
ATOM 2516 O O . ARG B 1 95 ? 10.984 4.012 -10.078 1 95.69 95 ARG B O 1
ATOM 2523 N N . VAL B 1 96 ? 11.82 5.047 -11.891 1 95.69 96 VAL B N 1
ATOM 2524 C CA . VAL B 1 96 ? 10.539 5.645 -12.266 1 95.69 96 VAL B CA 1
ATOM 2525 C C . VAL B 1 96 ? 9.539 4.543 -12.617 1 95.69 96 VAL B C 1
ATOM 2527 O O . VAL B 1 96 ? 8.352 4.645 -12.297 1 95.69 96 VAL B O 1
ATOM 2530 N N . GLN B 1 97 ? 9.984 3.5 -13.25 1 95.94 97 GLN B N 1
ATOM 2531 C CA . GLN B 1 97 ? 9.109 2.391 -13.602 1 95.94 97 GLN B CA 1
ATOM 2532 C C . GLN B 1 97 ? 8.547 1.713 -12.352 1 95.94 97 GLN B C 1
ATOM 2534 O O . GLN B 1 97 ? 7.359 1.392 -12.297 1 95.94 97 GLN B O 1
ATOM 2539 N N . VAL B 1 98 ? 9.422 1.498 -11.406 1 96.5 98 VAL B N 1
ATOM 2540 C CA . VAL B 1 98 ? 9 0.883 -10.156 1 96.5 98 VAL B CA 1
ATOM 2541 C C . VAL B 1 98 ? 7.973 1.78 -9.461 1 96.5 98 VAL B C 1
ATOM 2543 O O . VAL B 1 98 ? 6.906 1.316 -9.055 1 96.5 98 VAL B O 1
ATOM 2546 N N . GLN B 1 99 ? 8.25 3.062 -9.375 1 97.31 99 GLN B N 1
ATOM 2547 C CA . GLN B 1 99 ? 7.359 4.027 -8.742 1 97.31 99 GLN B CA 1
ATOM 2548 C C . GLN B 1 99 ? 6.016 4.098 -9.469 1 97.31 99 GLN B C 1
ATOM 2550 O O . GLN B 1 99 ? 4.961 4.051 -8.844 1 97.31 99 GLN B O 1
ATOM 2555 N N . ALA B 1 100 ? 6.098 4.188 -10.75 1 97.75 100 ALA B N 1
ATOM 2556 C CA . ALA B 1 100 ? 4.891 4.281 -11.562 1 97.75 100 ALA B CA 1
ATOM 2557 C C . ALA B 1 100 ? 4.023 3.035 -11.406 1 97.75 100 ALA B C 1
ATOM 2559 O O . ALA B 1 100 ? 2.795 3.131 -11.344 1 97.75 100 ALA B O 1
ATOM 2560 N N . THR B 1 101 ? 4.645 1.885 -11.43 1 96.94 101 THR B N 1
ATOM 2561 C CA . THR B 1 101 ? 3.904 0.639 -11.266 1 96.94 101 THR B CA 1
ATOM 2562 C C . THR B 1 101 ? 3.135 0.633 -9.953 1 96.94 101 THR B C 1
ATOM 2564 O O . THR B 1 101 ? 1.941 0.32 -9.922 1 96.94 101 THR B O 1
ATOM 2567 N N . ILE B 1 102 ? 3.781 1.038 -8.875 1 97.94 102 ILE B N 1
ATOM 2568 C CA . ILE B 1 102 ? 3.154 1.074 -7.559 1 97.94 102 ILE B CA 1
ATOM 2569 C C . ILE B 1 102 ? 2.01 2.086 -7.562 1 97.94 102 ILE B C 1
ATOM 2571 O O . ILE B 1 102 ? 0.907 1.786 -7.098 1 97.94 102 ILE B O 1
ATOM 2575 N N . LEU B 1 103 ? 2.227 3.264 -8.102 1 98.38 103 LEU B N 1
ATOM 2576 C CA . LEU B 1 103 ? 1.254 4.348 -8.062 1 98.38 103 LEU B CA 1
ATOM 2577 C C . LEU B 1 103 ? 0.061 4.047 -8.961 1 98.38 103 LEU B C 1
ATOM 2579 O O . LEU B 1 103 ? -1.089 4.258 -8.57 1 98.38 103 LEU B O 1
ATOM 2583 N N . VAL B 1 104 ? 0.308 3.557 -10.125 1 98 104 VAL B N 1
ATOM 2584 C CA . VAL B 1 104 ? -0.774 3.229 -11.047 1 98 104 VAL B CA 1
ATOM 2585 C C . VAL B 1 104 ? -1.589 2.062 -10.492 1 98 104 VAL B C 1
ATOM 2587 O O . VAL B 1 104 ? -2.82 2.08 -10.539 1 98 104 VAL B O 1
ATOM 2590 N N . GLY B 1 105 ? -0.863 1.033 -10.023 1 97.94 105 GLY B N 1
ATOM 2591 C CA . GLY B 1 105 ? -1.562 -0.074 -9.391 1 97.94 105 GLY B CA 1
ATOM 2592 C C . GLY B 1 105 ? -2.428 0.357 -8.219 1 97.94 105 GLY B C 1
ATOM 2593 O O . GLY B 1 105 ? -3.58 -0.065 -8.109 1 97.94 105 GLY B O 1
ATOM 2594 N N . ALA B 1 106 ? -1.872 1.203 -7.352 1 98.12 106 ALA B N 1
ATOM 2595 C CA . ALA B 1 106 ? -2.619 1.719 -6.207 1 98.12 106 ALA B CA 1
ATOM 2596 C C . ALA B 1 106 ? -3.82 2.543 -6.66 1 98.12 106 ALA B C 1
ATOM 2598 O O . ALA B 1 106 ? -4.91 2.424 -6.102 1 98.12 106 ALA B O 1
ATOM 2599 N N . LEU B 1 107 ? -3.604 3.395 -7.637 1 98.44 107 LEU B N 1
ATOM 2600 C CA . LEU B 1 107 ? -4.688 4.203 -8.188 1 98.44 107 LEU B CA 1
ATOM 2601 C C . LEU B 1 107 ? -5.82 3.32 -8.695 1 98.44 107 LEU B C 1
ATOM 2603 O O . LEU B 1 107 ? -6.988 3.559 -8.383 1 98.44 107 LEU B O 1
ATOM 2607 N N . CYS B 1 108 ? -5.488 2.309 -9.461 1 98.06 108 CYS B N 1
ATOM 2608 C CA . CYS B 1 108 ? -6.492 1.407 -10.016 1 98.06 108 CYS B CA 1
ATOM 2609 C C . CYS B 1 108 ? -7.254 0.687 -8.914 1 98.06 108 CYS B C 1
ATOM 2611 O O . CYS B 1 108 ? -8.484 0.651 -8.922 1 98.06 108 CYS B O 1
ATOM 2613 N N . LEU B 1 109 ? -6.57 0.172 -7.949 1 97.69 109 LEU B N 1
ATOM 2614 C CA . LEU B 1 109 ? -7.195 -0.597 -6.879 1 97.69 109 LEU B CA 1
ATOM 2615 C C . LEU B 1 109 ? -8.07 0.297 -6.004 1 97.69 109 LEU B C 1
ATOM 2617 O O . LEU B 1 109 ? -9.18 -0.083 -5.637 1 97.69 109 LEU B O 1
ATOM 2621 N N . LEU B 1 110 ? -7.543 1.469 -5.648 1 97.94 110 LEU B N 1
ATOM 2622 C CA . LEU B 1 110 ? -8.289 2.412 -4.816 1 97.94 110 LEU B CA 1
ATOM 2623 C C . LEU B 1 110 ? -9.562 2.869 -5.52 1 97.94 110 LEU B C 1
ATOM 2625 O O . LEU B 1 110 ? -10.625 2.938 -4.902 1 97.94 110 LEU B O 1
ATOM 2629 N N . THR B 1 111 ? -9.469 3.195 -6.785 1 98.06 111 THR B N 1
ATOM 2630 C CA . THR B 1 111 ? -10.625 3.643 -7.555 1 98.06 111 THR B CA 1
ATOM 2631 C C . THR B 1 111 ? -11.648 2.52 -7.688 1 98.06 111 THR B C 1
ATOM 2633 O O . THR B 1 111 ? -12.852 2.742 -7.5 1 98.06 111 THR B O 1
ATOM 2636 N N . LEU B 1 112 ? -11.164 1.362 -8 1 97.88 112 LEU B N 1
ATOM 2637 C CA . LEU B 1 112 ? -12.047 0.209 -8.156 1 97.88 112 LEU B CA 1
ATOM 2638 C C . LEU B 1 112 ? -12.789 -0.086 -6.852 1 97.88 112 LEU B C 1
ATOM 2640 O O . LEU B 1 112 ? -14.016 -0.192 -6.84 1 97.88 112 LEU B O 1
ATOM 2644 N N . ALA B 1 113 ? -12.07 -0.192 -5.75 1 97.25 113 ALA B N 1
ATOM 2645 C CA . ALA B 1 113 ? -12.664 -0.486 -4.449 1 97.25 113 ALA B CA 1
ATOM 2646 C C . ALA B 1 113 ? -13.656 0.597 -4.043 1 97.25 113 ALA B C 1
ATOM 2648 O O . ALA B 1 113 ? -14.766 0.294 -3.598 1 97.25 113 ALA B O 1
ATOM 2649 N N . SER B 1 114 ? -13.242 1.86 -4.191 1 97.44 114 SER B N 1
ATOM 2650 C CA . SER B 1 114 ? -14.102 2.977 -3.818 1 97.44 114 SER B CA 1
ATOM 2651 C C . SER B 1 114 ? -15.375 2.996 -4.652 1 97.44 114 SER B C 1
ATOM 2653 O O . SER B 1 114 ? -16.469 3.154 -4.117 1 97.44 114 SER B O 1
ATOM 2655 N N . PHE B 1 115 ? -15.234 2.787 -5.914 1 97.56 115 PHE B N 1
ATOM 2656 C CA . PHE B 1 115 ? -16.391 2.801 -6.797 1 97.56 115 PHE B CA 1
ATOM 2657 C C . PHE B 1 115 ? -17.359 1.674 -6.445 1 97.56 115 PHE B C 1
ATOM 2659 O O . PHE B 1 115 ? -18.562 1.904 -6.285 1 97.56 115 PHE B O 1
ATOM 2666 N N . LEU B 1 116 ? -16.859 0.509 -6.328 1 96.88 116 LEU B N 1
ATOM 2667 C CA . LEU B 1 116 ? -17.703 -0.663 -6.098 1 96.88 116 LEU B CA 1
ATOM 2668 C C . LEU B 1 116 ? -18.469 -0.537 -4.785 1 96.88 116 LEU B C 1
ATOM 2670 O O . LEU B 1 116 ? -19.625 -0.918 -4.699 1 96.88 116 LEU B O 1
ATOM 2674 N N . VAL B 1 117 ? -17.828 -0.003 -3.771 1 94.62 117 VAL B N 1
ATOM 2675 C CA . VAL B 1 117 ? -18.453 0.079 -2.451 1 94.62 117 VAL B CA 1
ATOM 2676 C C . VAL B 1 117 ? -19.406 1.271 -2.396 1 94.62 117 VAL B C 1
ATOM 2678 O O . VAL B 1 117 ? -20.531 1.146 -1.932 1 94.62 117 VAL B O 1
ATOM 2681 N N . LEU B 1 118 ? -19.031 2.412 -2.895 1 95.38 118 LEU B N 1
ATOM 2682 C CA . LEU B 1 118 ? -19.844 3.619 -2.824 1 95.38 118 LEU B CA 1
ATOM 2683 C C . LEU B 1 118 ? -21.062 3.516 -3.746 1 95.38 118 LEU B C 1
ATOM 2685 O O . LEU B 1 118 ? -22.094 4.129 -3.486 1 95.38 118 LEU B O 1
ATOM 2689 N N . ALA B 1 119 ? -20.922 2.715 -4.812 1 95.62 119 ALA B N 1
ATOM 2690 C CA . ALA B 1 119 ? -22.047 2.473 -5.723 1 95.62 119 ALA B CA 1
ATOM 2691 C C . ALA B 1 119 ? -22.938 1.355 -5.203 1 95.62 119 ALA B C 1
ATOM 2693 O O . ALA B 1 119 ? -23.953 1.026 -5.824 1 95.62 119 ALA B O 1
ATOM 2694 N N . HIS B 1 120 ? -22.578 0.767 -4.137 1 94.5 120 HIS B N 1
ATOM 2695 C CA . HIS B 1 120 ? -23.344 -0.287 -3.488 1 94.5 120 HIS B CA 1
ATOM 2696 C C . HIS B 1 120 ? -23.531 -1.488 -4.41 1 94.5 120 HIS B C 1
ATOM 2698 O O . HIS B 1 120 ? -24.641 -2.021 -4.535 1 94.5 120 HIS B O 1
ATOM 2704 N N . GLU B 1 121 ? -22.453 -1.778 -5.102 1 94.56 121 GLU B N 1
ATOM 2705 C CA . GLU B 1 121 ? -22.484 -2.955 -5.965 1 94.56 121 GLU B CA 1
ATOM 2706 C C . GLU B 1 121 ? -22.625 -4.234 -5.148 1 94.56 121 GLU B C 1
ATOM 2708 O O . GLU B 1 121 ? -22.234 -4.281 -3.98 1 94.56 121 GLU B O 1
ATOM 2713 N N . THR B 1 122 ? -23.203 -5.238 -5.73 1 94.19 122 THR B N 1
ATOM 2714 C CA . THR B 1 122 ? -23.391 -6.523 -5.074 1 94.19 122 THR B CA 1
ATOM 2715 C C . THR B 1 122 ? -22.062 -7.223 -4.844 1 94.19 122 THR B C 1
ATOM 2717 O O . THR B 1 122 ? -21.062 -6.914 -5.504 1 94.19 122 THR B O 1
ATOM 2720 N N . PRO B 1 123 ? -22.047 -8.086 -3.846 1 90.5 123 PRO B N 1
ATOM 2721 C CA . PRO B 1 123 ? -20.828 -8.867 -3.633 1 90.5 123 PRO B CA 1
ATOM 2722 C C . PRO B 1 123 ? -20.359 -9.594 -4.895 1 90.5 123 PRO B C 1
ATOM 2724 O O . PRO B 1 123 ? -19.156 -9.688 -5.145 1 90.5 123 PRO B O 1
ATOM 2727 N N . ALA B 1 124 ? -21.281 -10.109 -5.652 1 93.5 124 ALA B N 1
ATOM 2728 C CA . ALA B 1 124 ? -20.938 -10.797 -6.895 1 93.5 124 ALA B CA 1
ATOM 2729 C C . ALA B 1 124 ? -20.266 -9.844 -7.879 1 93.5 124 ALA B C 1
ATOM 2731 O O . ALA B 1 124 ? -19.281 -10.211 -8.523 1 93.5 124 ALA B O 1
ATOM 2732 N N . ALA B 1 125 ? -20.766 -8.68 -7.98 1 95.44 125 ALA B N 1
ATOM 2733 C CA . ALA B 1 125 ? -20.172 -7.676 -8.867 1 95.44 125 ALA B CA 1
ATOM 2734 C C . ALA B 1 125 ? -18.781 -7.262 -8.383 1 95.44 125 ALA B C 1
ATOM 2736 O O . ALA B 1 125 ? -17.875 -7.055 -9.188 1 95.44 125 ALA B O 1
ATOM 2737 N N . ARG B 1 126 ? -18.672 -7.086 -7.098 1 96 126 ARG B N 1
ATOM 2738 C CA . ARG B 1 126 ? -17.375 -6.727 -6.516 1 96 126 ARG B CA 1
ATOM 2739 C C . ARG B 1 126 ? -16.344 -7.812 -6.781 1 96 126 ARG B C 1
ATOM 2741 O O . ARG B 1 126 ? -15.234 -7.523 -7.25 1 96 126 ARG B O 1
ATOM 2748 N N . SER B 1 127 ? -16.703 -9.031 -6.527 1 95.25 127 SER B N 1
ATOM 2749 C CA . SER B 1 127 ? -15.773 -10.133 -6.742 1 95.25 127 SER B CA 1
ATOM 2750 C C . SER B 1 127 ? -15.43 -10.281 -8.219 1 95.25 127 SER B C 1
ATOM 2752 O O . SER B 1 127 ? -14.289 -10.602 -8.562 1 95.25 127 SER B O 1
ATOM 2754 N N . PHE B 1 128 ? -16.375 -10.078 -9.062 1 95.62 128 PHE B N 1
ATOM 2755 C CA . PHE B 1 128 ? -16.125 -10.109 -10.492 1 95.62 128 PHE B CA 1
ATOM 2756 C C . PHE B 1 128 ? -15.07 -9.078 -10.883 1 95.62 128 PHE B C 1
ATOM 2758 O O . PHE B 1 128 ? -14.109 -9.406 -11.578 1 95.62 128 PHE B O 1
ATOM 2765 N N . SER B 1 129 ? -15.258 -7.883 -10.438 1 97.06 129 SER B N 1
ATOM 2766 C CA . SER B 1 129 ? -14.383 -6.777 -10.805 1 97.06 129 SER B CA 1
ATOM 2767 C C . SER B 1 129 ? -12.969 -6.984 -10.258 1 97.06 129 SER B C 1
ATOM 2769 O O . SER B 1 129 ? -11.984 -6.793 -10.969 1 97.06 129 SER B O 1
ATOM 2771 N N . PHE B 1 130 ? -12.82 -7.391 -9.008 1 97.38 130 PHE B N 1
ATOM 2772 C CA . PHE B 1 130 ? -11.508 -7.637 -8.406 1 97.38 130 PHE B CA 1
ATOM 2773 C C . PHE B 1 130 ? -10.836 -8.836 -9.062 1 97.38 130 PHE B C 1
ATOM 2775 O O . PHE B 1 130 ? -9.617 -8.852 -9.234 1 97.38 130 PHE B O 1
ATOM 2782 N N . GLY B 1 131 ? -11.625 -9.875 -9.375 1 96.44 131 GLY B N 1
ATOM 2783 C CA . GLY B 1 131 ? -11.078 -11.023 -10.07 1 96.44 131 GLY B CA 1
ATOM 2784 C C . GLY B 1 131 ? -10.5 -10.688 -11.43 1 96.44 131 GLY B C 1
ATOM 2785 O O . GLY B 1 131 ? -9.406 -11.133 -11.781 1 96.44 131 GLY B O 1
ATOM 2786 N N . LEU B 1 132 ? -11.25 -9.914 -12.141 1 95.62 132 LEU B N 1
ATOM 2787 C CA . LEU B 1 132 ? -10.797 -9.453 -13.445 1 95.62 132 LEU B CA 1
ATOM 2788 C C . LEU B 1 132 ? -9.492 -8.672 -13.328 1 95.62 132 LEU B C 1
ATOM 2790 O O . LEU B 1 132 ? -8.547 -8.914 -14.078 1 95.62 132 LEU B O 1
ATOM 2794 N N . PHE B 1 133 ? -9.445 -7.754 -12.414 1 97.31 133 PHE B N 1
ATOM 2795 C CA . PHE B 1 133 ? -8.258 -6.938 -12.211 1 97.31 133 PHE B CA 1
ATOM 2796 C C . PHE B 1 133 ? -7.078 -7.797 -11.766 1 97.31 133 PHE B C 1
ATOM 2798 O O . PHE B 1 133 ? -5.973 -7.676 -12.297 1 97.31 133 PHE B O 1
ATOM 2805 N N . GLY B 1 134 ? -7.297 -8.625 -10.773 1 95.5 134 GLY B N 1
ATOM 2806 C CA . GLY B 1 134 ? -6.25 -9.523 -10.297 1 95.5 134 GLY B CA 1
ATOM 2807 C C . GLY B 1 134 ? -5.695 -10.414 -11.391 1 95.5 134 GLY B C 1
ATOM 2808 O O . GLY B 1 134 ? -4.48 -10.609 -11.484 1 95.5 134 GLY B O 1
ATOM 2809 N N . SER B 1 135 ? -6.559 -10.938 -12.219 1 92.75 135 SER B N 1
ATOM 2810 C CA . SER B 1 135 ? -6.152 -11.789 -13.328 1 92.75 135 SER B CA 1
ATOM 2811 C C . SER B 1 135 ? -5.32 -11.016 -14.352 1 92.75 135 SER B C 1
ATOM 2813 O O . SER B 1 135 ? -4.336 -11.539 -14.875 1 92.75 135 SER B O 1
ATOM 2815 N N . PHE B 1 136 ? -5.727 -9.852 -14.602 1 93.56 136 PHE B N 1
ATOM 2816 C CA . PHE B 1 136 ? -4.984 -9.008 -15.531 1 93.56 136 PHE B CA 1
ATOM 2817 C C . PHE B 1 136 ? -3.566 -8.766 -15.016 1 93.56 136 PHE B C 1
ATOM 2819 O O . PHE B 1 136 ? -2.602 -8.883 -15.773 1 93.56 136 PHE B O 1
ATOM 2826 N N . VAL B 1 137 ? -3.434 -8.406 -13.75 1 94.44 137 VAL B N 1
ATOM 2827 C CA . VAL B 1 137 ? -2.121 -8.172 -13.156 1 94.44 137 VAL B CA 1
ATOM 2828 C C . VAL B 1 137 ? -1.303 -9.461 -13.18 1 94.44 137 VAL B C 1
ATOM 2830 O O . VAL B 1 137 ? -0.095 -9.43 -13.43 1 94.44 137 VAL B O 1
ATOM 2833 N N . CYS B 1 138 ? -1.968 -10.539 -12.953 1 88.75 138 CYS B N 1
ATOM 2834 C CA . CYS B 1 138 ? -1.312 -11.844 -12.984 1 88.75 138 CYS B CA 1
ATOM 2835 C C . CYS B 1 138 ? -0.705 -12.109 -14.359 1 88.75 138 CYS B C 1
ATOM 2837 O O . CYS B 1 138 ? 0.427 -12.594 -14.453 1 88.75 138 CYS B O 1
ATOM 2839 N N . ILE B 1 139 ? -1.391 -11.828 -15.352 1 84.69 139 ILE B N 1
ATOM 2840 C CA . ILE B 1 139 ? -0.902 -12.031 -16.719 1 84.69 139 ILE B CA 1
ATOM 2841 C C . ILE B 1 139 ? 0.315 -11.148 -16.953 1 84.69 139 ILE B C 1
ATOM 2843 O O . ILE B 1 139 ? 1.26 -11.555 -17.641 1 84.69 139 ILE B O 1
ATOM 2847 N N . LEU B 1 140 ? 0.342 -9.953 -16.391 1 87.75 140 LEU B N 1
ATOM 2848 C CA . LEU B 1 140 ? 1.499 -9.07 -16.5 1 87.75 140 LEU B CA 1
ATOM 2849 C C . LEU B 1 140 ? 2.715 -9.68 -15.82 1 87.75 140 LEU B C 1
ATOM 2851 O O . LEU B 1 140 ? 3.842 -9.539 -16.297 1 87.75 140 LEU B O 1
ATOM 2855 N N . LEU B 1 141 ? 2.494 -10.328 -14.727 1 87.25 141 LEU B N 1
ATOM 2856 C CA . LEU B 1 141 ? 3.584 -10.984 -14.016 1 87.25 141 LEU B CA 1
ATOM 2857 C C . LEU B 1 141 ? 4.18 -12.109 -14.852 1 87.25 141 LEU B C 1
ATOM 2859 O O . LEU B 1 141 ? 5.352 -12.461 -14.68 1 87.25 141 LEU B O 1
ATOM 2863 N N . PHE B 1 142 ? 3.422 -12.641 -15.812 1 83.69 142 PHE B N 1
ATOM 2864 C CA . PHE B 1 142 ? 3.889 -13.727 -16.656 1 83.69 142 PHE B CA 1
ATOM 2865 C C . PHE B 1 142 ? 4.773 -13.203 -17.781 1 83.69 142 PHE B C 1
ATOM 2867 O O . PHE B 1 142 ? 5.355 -13.977 -18.531 1 83.69 142 PHE B O 1
ATOM 2874 N N . ALA B 1 143 ? 4.863 -11.891 -17.844 1 78.81 143 ALA B N 1
ATOM 2875 C CA . ALA B 1 143 ? 5.762 -11.305 -18.844 1 78.81 143 ALA B CA 1
ATOM 2876 C C . ALA B 1 143 ? 7.188 -11.82 -18.656 1 78.81 143 ALA B C 1
ATOM 2878 O O . ALA B 1 143 ? 7.891 -12.094 -19.641 1 78.81 143 ALA B O 1
ATOM 2879 N N . SER B 1 144 ? 7.578 -11.938 -17.422 1 77.62 144 SER B N 1
ATOM 2880 C CA . SER B 1 144 ? 8.938 -12.398 -17.141 1 77.62 144 SER B CA 1
ATOM 2881 C C . SER B 1 144 ? 9.141 -13.828 -17.625 1 77.62 144 SER B C 1
ATOM 2883 O O . SER B 1 144 ? 10.102 -14.117 -18.344 1 77.62 144 SER B O 1
ATOM 2885 N N . PRO B 1 145 ? 8.328 -14.773 -17.344 1 76.62 145 PRO B N 1
ATOM 2886 C CA . PRO B 1 145 ? 8.453 -16.125 -17.891 1 76.62 145 PRO B CA 1
ATOM 2887 C C . PRO B 1 145 ? 8.414 -16.141 -19.422 1 76.62 145 PRO B C 1
ATOM 2889 O O . PRO B 1 145 ? 9.117 -16.938 -20.047 1 76.62 145 PRO B O 1
ATOM 2892 N N . LEU B 1 146 ? 7.645 -15.266 -19.984 1 81.75 146 LEU B N 1
ATOM 2893 C CA . LEU B 1 146 ? 7.562 -15.188 -21.438 1 81.75 146 LEU B CA 1
ATOM 2894 C C . LEU B 1 146 ? 8.883 -14.703 -22.031 1 81.75 146 LEU B C 1
ATOM 2896 O O . LEU B 1 146 ? 9.344 -15.234 -23.047 1 81.75 146 LEU B O 1
ATOM 2900 N N . SER B 1 147 ? 9.422 -13.781 -21.391 1 82.69 147 SER B N 1
ATOM 2901 C CA . SER B 1 147 ? 10.727 -13.289 -21.812 1 82.69 147 SER B CA 1
ATOM 2902 C C . SER B 1 147 ? 11.805 -14.359 -21.672 1 82.69 147 SER B C 1
ATOM 2904 O O . SER B 1 147 ? 12.688 -14.477 -22.516 1 82.69 147 SER B O 1
ATOM 2906 N N . THR B 1 148 ? 11.734 -15.086 -20.656 1 84.75 148 THR B N 1
ATOM 2907 C CA . THR B 1 148 ? 12.664 -16.188 -20.438 1 84.75 148 THR B CA 1
ATOM 2908 C C . THR B 1 148 ? 12.523 -17.25 -21.531 1 84.75 148 THR B C 1
ATOM 2910 O O . THR B 1 148 ? 13.523 -17.734 -22.047 1 84.75 148 THR B O 1
ATOM 2913 N N . VAL B 1 149 ? 11.336 -17.562 -21.875 1 89.62 149 VAL B N 1
ATOM 2914 C CA . VAL B 1 149 ? 11.07 -18.531 -22.922 1 89.62 149 VAL B CA 1
ATOM 2915 C C . VAL B 1 149 ? 11.68 -18.031 -24.234 1 89.62 149 VAL B C 1
ATOM 2917 O O . VAL B 1 149 ? 12.375 -18.781 -24.922 1 89.62 149 VAL B O 1
ATOM 2920 N N . SER B 1 150 ? 11.461 -16.797 -24.469 1 90 150 SER B N 1
ATOM 2921 C CA . SER B 1 150 ? 12 -16.219 -25.688 1 90 150 SER B CA 1
ATOM 2922 C C . SER B 1 150 ? 13.523 -16.25 -25.703 1 90 150 SER B C 1
ATOM 2924 O O . SER B 1 150 ? 14.133 -16.547 -26.719 1 90 150 SER B O 1
ATOM 2926 N N . GLU B 1 151 ? 14.062 -15.961 -24.625 1 90 151 GLU B N 1
ATOM 2927 C CA . GLU B 1 151 ? 15.516 -15.961 -24.484 1 90 151 GLU B CA 1
ATOM 2928 C C . GLU B 1 151 ? 16.094 -17.359 -24.703 1 90 151 GLU B C 1
ATOM 2930 O O . GLU B 1 151 ? 17.062 -17.531 -25.438 1 90 151 GLU B O 1
ATOM 2935 N N . VAL B 1 152 ? 15.539 -18.328 -24.141 1 91.25 152 VAL B N 1
ATOM 2936 C CA . VAL B 1 152 ? 16.031 -19.703 -24.234 1 91.25 152 VAL B CA 1
ATOM 2937 C C . VAL B 1 152 ? 15.891 -20.203 -25.672 1 91.25 152 VAL B C 1
ATOM 2939 O O . VAL B 1 152 ? 16.781 -20.859 -26.203 1 91.25 152 VAL B O 1
ATOM 2942 N N . LEU B 1 153 ? 14.859 -19.812 -26.281 1 92.81 153 LEU B N 1
ATOM 2943 C CA . LEU B 1 153 ? 14.633 -20.234 -27.656 1 92.81 153 LEU B CA 1
ATOM 2944 C C . LEU B 1 153 ? 15.602 -19.547 -28.609 1 92.81 153 LEU B C 1
ATOM 2946 O O . LEU B 1 153 ? 16.047 -20.141 -29.594 1 92.81 153 LEU B O 1
ATOM 2950 N N . SER B 1 154 ? 15.977 -18.359 -28.234 1 93.44 154 SER B N 1
ATOM 2951 C CA . SER B 1 154 ? 16.875 -17.578 -29.094 1 93.44 154 SER B CA 1
ATOM 2952 C C . SER B 1 154 ? 18.328 -17.984 -28.875 1 93.44 154 SER B C 1
ATOM 2954 O O . SER B 1 154 ? 19.109 -18.016 -29.828 1 93.44 154 SER B O 1
ATOM 2956 N N . THR B 1 155 ? 18.672 -18.234 -27.688 1 91.31 155 THR B N 1
ATOM 2957 C CA . THR B 1 155 ? 20.062 -18.5 -27.359 1 91.31 155 THR B CA 1
ATOM 2958 C C . THR B 1 155 ? 20.328 -20 -27.312 1 91.31 155 THR B C 1
ATOM 2960 O O . THR B 1 155 ? 21.484 -20.438 -27.281 1 91.31 155 THR B O 1
ATOM 2963 N N . ARG B 1 156 ? 19.203 -20.719 -27.312 1 93.38 156 ARG B N 1
ATOM 2964 C CA . ARG B 1 156 ? 19.281 -22.172 -27.188 1 93.38 156 ARG B CA 1
ATOM 2965 C C . ARG B 1 156 ? 20.062 -22.562 -25.938 1 93.38 156 ARG B C 1
ATOM 2967 O O . ARG B 1 156 ? 20.875 -23.484 -25.969 1 93.38 156 ARG B O 1
ATOM 2974 N N . ASN B 1 157 ? 19.891 -21.766 -24.938 1 92.12 157 ASN B N 1
ATOM 2975 C CA . ASN B 1 157 ? 20.516 -21.953 -23.625 1 92.12 157 ASN B CA 1
ATOM 2976 C C . ASN B 1 157 ? 19.5 -21.75 -22.5 1 92.12 157 ASN B C 1
ATOM 2978 O O . ASN B 1 157 ? 18.922 -20.672 -22.359 1 92.12 157 ASN B O 1
ATOM 2982 N N . ALA B 1 158 ? 19.359 -22.781 -21.688 1 93.06 158 ALA B N 1
ATOM 2983 C CA . ALA B 1 158 ? 18.328 -22.734 -20.656 1 93.06 158 ALA B CA 1
ATOM 2984 C C . ALA B 1 158 ? 18.906 -22.375 -19.297 1 93.06 158 ALA B C 1
ATOM 2986 O O . ALA B 1 158 ? 18.297 -22.656 -18.266 1 93.06 158 ALA B O 1
ATOM 2987 N N . ALA B 1 159 ? 20.078 -21.75 -19.281 1 88.69 159 ALA B N 1
ATOM 2988 C CA . ALA B 1 159 ? 20.766 -21.422 -18.047 1 88.69 159 ALA B CA 1
ATOM 2989 C C . ALA B 1 159 ? 19.938 -20.438 -17.203 1 88.69 159 ALA B C 1
ATOM 2991 O O . ALA B 1 159 ? 20.047 -20.438 -15.977 1 88.69 159 ALA B O 1
ATOM 2992 N N . SER B 1 160 ? 19.109 -19.766 -17.828 1 86.06 160 SER B N 1
ATOM 2993 C CA . SER B 1 160 ? 18.328 -18.734 -17.156 1 86.06 160 SER B CA 1
ATOM 2994 C C . SER B 1 160 ? 17.141 -19.344 -16.406 1 86.06 160 SER B C 1
ATOM 2996 O O . SER B 1 160 ? 16.516 -18.672 -15.578 1 86.06 160 SER B O 1
ATOM 2998 N N . ILE B 1 161 ? 16.828 -20.562 -16.641 1 91.12 161 ILE B N 1
ATOM 2999 C CA . ILE B 1 161 ? 15.711 -21.203 -15.977 1 91.12 161 ILE B CA 1
ATOM 3000 C C . ILE B 1 161 ? 16.203 -21.969 -14.75 1 91.12 161 ILE B C 1
ATOM 3002 O O . ILE B 1 161 ? 17 -22.906 -14.875 1 91.12 161 ILE B O 1
ATOM 3006 N N . TYR B 1 162 ? 15.734 -21.547 -13.594 1 90.5 162 TYR B N 1
ATOM 3007 C CA . TYR B 1 162 ? 15.984 -22.297 -12.367 1 90.5 162 TYR B CA 1
ATOM 3008 C C . TYR B 1 162 ? 14.922 -23.359 -12.133 1 90.5 162 TYR B C 1
ATOM 3010 O O . TYR B 1 162 ? 13.812 -23.047 -11.688 1 90.5 162 TYR B O 1
ATOM 3018 N N . ALA B 1 163 ? 15.234 -24.594 -12.242 1 92.62 163 ALA B N 1
ATOM 3019 C CA . ALA B 1 163 ? 14.289 -25.703 -12.359 1 92.62 163 ALA B CA 1
ATOM 3020 C C . ALA B 1 163 ? 13.508 -25.906 -11.07 1 92.62 163 ALA B C 1
ATOM 3022 O O . ALA B 1 163 ? 12.289 -26.062 -11.094 1 92.62 163 ALA B O 1
ATOM 3023 N N . PRO B 1 164 ? 14.109 -25.922 -9.898 1 93.81 164 PRO B N 1
ATOM 3024 C CA . PRO B 1 164 ? 13.352 -26.172 -8.672 1 93.81 164 PRO B CA 1
ATOM 3025 C C . PRO B 1 164 ? 12.273 -25.109 -8.422 1 93.81 164 PRO B C 1
ATOM 3027 O O . PRO B 1 164 ? 11.156 -25.453 -8.023 1 93.81 164 PRO B O 1
ATOM 3030 N N . LEU B 1 165 ? 12.617 -23.875 -8.672 1 93 165 LEU B N 1
ATOM 3031 C CA . LEU B 1 165 ? 11.641 -22.812 -8.477 1 93 165 LEU B CA 1
ATOM 3032 C C . LEU B 1 165 ? 10.523 -22.906 -9.5 1 93 165 LEU B C 1
ATOM 3034 O O . LEU B 1 165 ? 9.352 -22.703 -9.172 1 93 165 LEU B O 1
ATOM 3038 N N . THR B 1 166 ? 10.906 -23.188 -10.727 1 94.06 166 THR B N 1
ATOM 3039 C CA . THR B 1 166 ? 9.914 -23.344 -11.781 1 94.06 166 THR B CA 1
ATOM 3040 C C . THR B 1 166 ? 8.977 -24.5 -11.484 1 94.06 166 THR B C 1
ATOM 3042 O O . THR B 1 166 ? 7.766 -24.406 -11.688 1 94.06 166 THR B O 1
ATOM 3045 N N . ALA B 1 167 ? 9.5 -25.578 -11.016 1 96.06 167 ALA B N 1
ATOM 3046 C CA . ALA B 1 167 ? 8.68 -26.734 -10.656 1 96.06 167 ALA B CA 1
ATOM 3047 C C . ALA B 1 167 ? 7.711 -26.391 -9.531 1 96.06 167 ALA B C 1
ATOM 3049 O O . ALA B 1 167 ? 6.539 -26.766 -9.578 1 96.06 167 ALA B O 1
ATOM 3050 N N . ALA B 1 168 ? 8.188 -25.688 -8.539 1 96.19 168 ALA B N 1
ATOM 3051 C CA . ALA B 1 168 ? 7.328 -25.25 -7.445 1 96.19 168 ALA B CA 1
ATOM 3052 C C . ALA B 1 168 ? 6.188 -24.375 -7.957 1 96.19 168 ALA B C 1
ATOM 3054 O O . ALA B 1 168 ? 5.051 -24.5 -7.5 1 96.19 168 ALA B O 1
ATOM 3055 N N . GLN B 1 169 ? 6.508 -23.516 -8.891 1 95.38 169 GLN B N 1
ATOM 3056 C CA . GLN B 1 169 ? 5.504 -22.641 -9.484 1 95.38 169 GLN B CA 1
ATOM 3057 C C . GLN B 1 169 ? 4.465 -23.438 -10.258 1 95.38 169 GLN B C 1
ATOM 3059 O O . GLN B 1 169 ? 3.275 -23.125 -10.234 1 95.38 169 GLN B O 1
ATOM 3064 N N . VAL B 1 170 ? 4.922 -24.438 -10.945 1 96.44 170 VAL B N 1
ATOM 3065 C CA . VAL B 1 170 ? 4.031 -25.297 -11.711 1 96.44 170 VAL B CA 1
ATOM 3066 C C . VAL B 1 170 ? 3.062 -26 -10.766 1 96.44 170 VAL B C 1
ATOM 3068 O O . VAL B 1 170 ? 1.853 -26.031 -11 1 96.44 170 VAL B O 1
ATOM 3071 N N . ILE B 1 171 ? 3.543 -26.531 -9.727 1 97.44 171 ILE B N 1
ATOM 3072 C CA . ILE B 1 171 ? 2.693 -27.219 -8.766 1 97.44 171 ILE B CA 1
ATOM 3073 C C . ILE B 1 171 ? 1.725 -26.234 -8.125 1 97.44 171 ILE B C 1
ATOM 3075 O O . ILE B 1 171 ? 0.55 -26.547 -7.918 1 97.44 171 ILE B O 1
ATOM 3079 N N . ASN B 1 172 ? 2.236 -25.078 -7.797 1 97.06 172 ASN B N 1
ATOM 3080 C CA . ASN B 1 172 ? 1.379 -24.047 -7.227 1 97.06 172 ASN B CA 1
ATOM 3081 C C . ASN B 1 172 ? 0.223 -23.703 -8.164 1 97.06 172 ASN B C 1
ATOM 3083 O O . ASN B 1 172 ? -0.935 -23.672 -7.742 1 97.06 172 ASN B O 1
ATOM 3087 N N . CYS B 1 173 ? 0.54 -23.484 -9.445 1 96.44 173 CYS B N 1
ATOM 3088 C CA . CYS B 1 173 ? -0.486 -23.156 -10.43 1 96.44 173 CYS B CA 1
ATOM 3089 C C . CYS B 1 173 ? -1.472 -24.312 -10.586 1 96.44 173 CYS B C 1
ATOM 3091 O O . CYS B 1 173 ? -2.676 -24.078 -10.727 1 96.44 173 CYS B O 1
ATOM 3093 N N . ALA B 1 174 ? -0.972 -25.5 -10.547 1 97.31 174 ALA B N 1
ATOM 3094 C CA . ALA B 1 174 ? -1.84 -26.672 -10.648 1 97.31 174 ALA B CA 1
ATOM 3095 C C . ALA B 1 174 ? -2.809 -26.734 -9.477 1 97.31 174 ALA B C 1
ATOM 3097 O O . ALA B 1 174 ? -4.004 -26.984 -9.656 1 97.31 174 ALA B O 1
ATOM 3098 N N . THR B 1 175 ? -2.244 -26.484 -8.352 1 97.5 175 THR B N 1
ATOM 3099 C CA . THR B 1 175 ? -3.049 -26.547 -7.137 1 97.5 175 THR B CA 1
ATOM 3100 C C . THR B 1 175 ? -4.188 -25.531 -7.191 1 97.5 175 THR B C 1
ATOM 3102 O O . THR B 1 175 ? -5.34 -25.875 -6.898 1 97.5 175 THR B O 1
ATOM 3105 N N . TRP B 1 176 ? -3.967 -24.328 -7.527 1 96.44 176 TRP B N 1
ATOM 3106 C CA . TRP B 1 176 ? -4.988 -23.281 -7.559 1 96.44 176 TRP B CA 1
ATOM 3107 C C . TRP B 1 176 ? -5.934 -23.484 -8.734 1 96.44 176 TRP B C 1
ATOM 3109 O O . TRP B 1 176 ? -7.113 -23.125 -8.664 1 96.44 176 TRP B O 1
ATOM 3119 N N . THR B 1 177 ? -5.371 -24.078 -9.844 1 96.94 177 THR B N 1
ATOM 3120 C CA . THR B 1 177 ? -6.258 -24.453 -10.945 1 96.94 177 THR B CA 1
ATOM 3121 C C . THR B 1 177 ? -7.289 -25.469 -10.477 1 96.94 177 THR B C 1
ATOM 3123 O O . THR B 1 177 ? -8.484 -25.312 -10.711 1 96.94 177 THR B O 1
ATOM 3126 N N . ILE B 1 178 ? -6.855 -26.438 -9.844 1 97.44 178 ILE B N 1
ATOM 3127 C CA . ILE B 1 178 ? -7.746 -27.484 -9.352 1 97.44 178 ILE B CA 1
ATOM 3128 C C . ILE B 1 178 ? -8.727 -26.906 -8.344 1 97.44 178 ILE B C 1
ATOM 3130 O O . ILE B 1 178 ? -9.938 -27.156 -8.422 1 97.44 178 ILE B O 1
ATOM 3134 N N . TYR B 1 179 ? -8.25 -26.125 -7.398 1 96.81 179 TYR B N 1
ATOM 3135 C CA . TYR B 1 179 ? -9.109 -25.5 -6.406 1 96.81 179 TYR B CA 1
ATOM 3136 C C . TYR B 1 179 ? -10.156 -24.609 -7.074 1 96.81 179 TYR B C 1
ATOM 3138 O O . TYR B 1 179 ? -11.344 -24.656 -6.73 1 96.81 179 TYR B O 1
ATOM 3146 N N . GLY B 1 180 ? -9.664 -23.781 -8.008 1 95.94 180 GLY B N 1
ATOM 3147 C CA . GLY B 1 180 ? -10.586 -22.922 -8.727 1 95.94 180 GLY B CA 1
ATOM 3148 C C . GLY B 1 180 ? -11.703 -23.688 -9.414 1 95.94 180 GLY B C 1
ATOM 3149 O O . GLY B 1 180 ? -12.859 -23.25 -9.398 1 95.94 180 GLY B O 1
ATOM 3150 N N . PHE B 1 181 ? -11.414 -24.859 -9.992 1 95.75 181 PHE B N 1
ATOM 3151 C CA 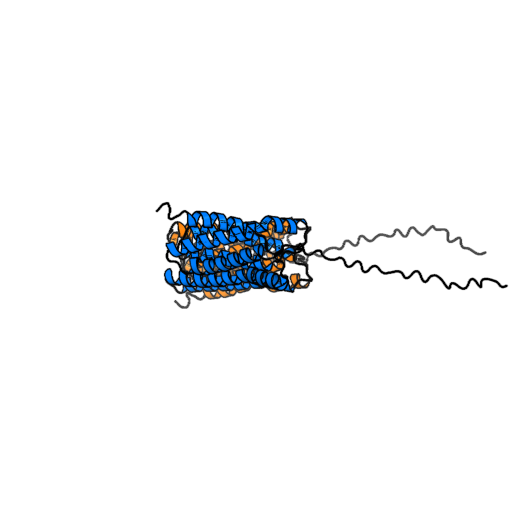. PHE B 1 181 ? -12.422 -25.703 -10.625 1 95.75 181 PHE B CA 1
ATOM 3152 C C . PHE B 1 181 ? -13.391 -26.266 -9.586 1 95.75 181 PHE B C 1
ATOM 3154 O O . PHE B 1 181 ? -14.594 -26.328 -9.82 1 95.75 181 PHE B O 1
ATOM 3161 N N . THR B 1 182 ? -12.82 -26.625 -8.508 1 95.38 182 THR B N 1
ATOM 3162 C CA . THR B 1 182 ? -13.633 -27.234 -7.457 1 95.38 182 THR B CA 1
ATOM 3163 C C . THR B 1 182 ? -14.68 -26.25 -6.945 1 95.38 182 THR B C 1
ATOM 3165 O O . THR B 1 182 ? -15.805 -26.656 -6.637 1 95.38 182 THR B O 1
ATOM 3168 N N . ILE B 1 183 ? -14.305 -25.016 -6.863 1 93.69 183 ILE B N 1
ATOM 3169 C CA . ILE B 1 183 ? -15.242 -24.062 -6.289 1 93.69 183 ILE B CA 1
ATOM 3170 C C . ILE B 1 183 ? -15.945 -23.297 -7.41 1 93.69 183 ILE B C 1
ATOM 3172 O O . ILE B 1 183 ? -16.688 -22.344 -7.148 1 93.69 183 ILE B O 1
ATOM 3176 N N . GLY B 1 184 ? -15.648 -23.656 -8.633 1 94.31 184 GLY B N 1
ATOM 3177 C CA . GLY B 1 184 ? -16.312 -23.031 -9.773 1 94.31 184 GLY B CA 1
ATOM 3178 C C . GLY B 1 184 ? -15.945 -21.578 -9.961 1 94.31 184 GLY B C 1
ATOM 3179 O O . GLY B 1 184 ? -16.797 -20.766 -10.32 1 94.31 184 GLY B O 1
ATOM 3180 N N . ASP B 1 185 ? -14.758 -21.219 -9.695 1 95 185 ASP B N 1
ATOM 3181 C CA . ASP B 1 185 ? -14.297 -19.828 -9.75 1 95 185 ASP B CA 1
ATOM 3182 C C . ASP B 1 185 ? -13.328 -19.625 -10.906 1 95 185 ASP B C 1
ATOM 3184 O O . ASP B 1 185 ? -12.141 -19.953 -10.805 1 95 185 ASP B O 1
ATOM 3188 N N . ILE B 1 186 ? -13.805 -18.969 -11.977 1 95.06 186 ILE B N 1
ATOM 3189 C CA . ILE B 1 186 ? -13.023 -18.781 -13.203 1 95.06 186 ILE B CA 1
ATOM 3190 C C . ILE B 1 186 ? -11.859 -17.844 -12.938 1 95.06 186 ILE B C 1
ATOM 3192 O O . ILE B 1 186 ? -10.805 -17.953 -13.562 1 95.06 186 ILE B O 1
ATOM 3196 N N . TRP B 1 187 ? -11.992 -16.906 -12.023 1 94.88 187 TRP B N 1
ATOM 3197 C CA . TRP B 1 187 ? -10.945 -15.922 -11.758 1 94.88 187 TRP B CA 1
ATOM 3198 C C . TRP B 1 187 ? -9.766 -16.562 -11.023 1 94.88 187 TRP B C 1
ATOM 3200 O O . TRP B 1 187 ? -8.664 -16.016 -11.016 1 94.88 187 TRP B O 1
ATOM 3210 N N . VAL B 1 188 ? -10.047 -17.703 -10.461 1 94.5 188 VAL B N 1
ATOM 3211 C CA . VAL B 1 188 ? -8.984 -18.406 -9.766 1 94.5 188 VAL B CA 1
ATOM 3212 C C . VAL B 1 188 ? -8.32 -19.406 -10.711 1 94.5 188 VAL B C 1
ATOM 3214 O O . VAL B 1 188 ? -7.102 -19.344 -10.922 1 94.5 188 VAL B O 1
ATOM 3217 N N . TRP B 1 189 ? -9.117 -20.25 -11.344 1 95.12 189 TRP B N 1
ATOM 3218 C CA . TRP B 1 189 ? -8.484 -21.297 -12.141 1 95.12 189 TRP B CA 1
ATOM 3219 C C . TRP B 1 189 ? -8 -20.75 -13.477 1 95.12 189 TRP B C 1
ATOM 3221 O O . TRP B 1 189 ? -7.059 -21.281 -14.07 1 95.12 189 TRP B O 1
ATOM 3231 N N . GLY B 1 190 ? -8.57 -19.672 -14.039 1 94.81 190 GLY B N 1
ATOM 3232 C CA . GLY B 1 190 ? -8.203 -19.125 -15.336 1 94.81 190 GLY B CA 1
ATOM 3233 C C . GLY B 1 190 ? -6.746 -18.703 -15.414 1 94.81 190 GLY B C 1
ATOM 3234 O O . GLY B 1 190 ? -5.957 -19.312 -16.141 1 94.81 190 GLY B O 1
ATOM 3235 N N . PRO B 1 191 ? -6.402 -17.688 -14.617 1 93.75 191 PRO B N 1
ATOM 3236 C CA . PRO B 1 191 ? -5.016 -17.219 -14.656 1 93.75 191 PRO B CA 1
ATOM 3237 C C . PRO B 1 191 ? -4.02 -18.297 -14.219 1 93.75 191 PRO B C 1
ATOM 3239 O O . PRO B 1 191 ? -2.914 -18.375 -14.758 1 93.75 191 PRO B O 1
ATOM 3242 N N . ASN B 1 192 ? -4.379 -19.125 -13.273 1 94.81 192 ASN B N 1
ATOM 3243 C CA . ASN B 1 192 ? -3.473 -20.156 -12.789 1 94.81 192 ASN B CA 1
ATOM 3244 C C . ASN B 1 192 ? -3.252 -21.25 -13.836 1 94.81 192 ASN B C 1
ATOM 3246 O O . ASN B 1 192 ? -2.164 -21.828 -13.922 1 94.81 192 ASN B O 1
ATOM 3250 N N . SER B 1 193 ? -4.254 -21.5 -14.664 1 95.5 193 SER B N 1
ATOM 3251 C CA . SER B 1 193 ? -4.074 -22.422 -15.773 1 95.5 193 SER B CA 1
ATOM 3252 C C . SER B 1 193 ? -3.086 -21.891 -16.797 1 95.5 193 SER B C 1
ATOM 3254 O O . SER B 1 193 ? -2.295 -22.641 -17.359 1 95.5 193 SER B O 1
ATOM 3256 N N . THR B 1 194 ? -3.186 -20.641 -17.031 1 93.12 194 THR B N 1
ATOM 3257 C CA . THR B 1 194 ? -2.227 -20.016 -17.922 1 93.12 194 THR B CA 1
ATOM 3258 C C . THR B 1 194 ? -0.811 -20.109 -17.375 1 93.12 194 THR B C 1
ATOM 3260 O 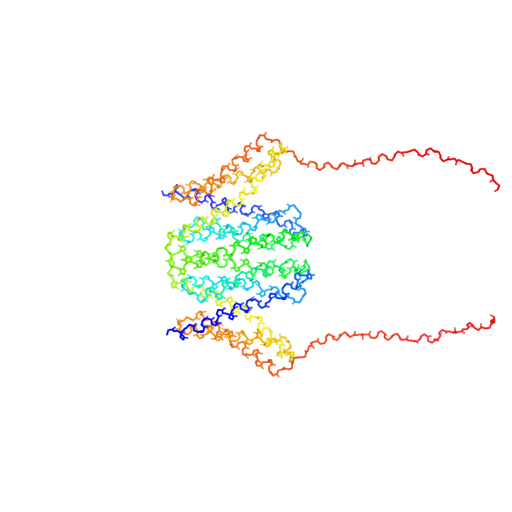O . THR B 1 194 ? 0.123 -20.469 -18.094 1 93.12 194 THR B O 1
ATOM 3263 N N . GLY B 1 195 ? -0.697 -19.844 -16.094 1 93.44 195 GLY B N 1
ATOM 3264 C CA . GLY B 1 195 ? 0.596 -20 -15.453 1 93.44 195 GLY B CA 1
ATOM 3265 C C . GLY B 1 195 ? 1.117 -21.422 -15.492 1 93.44 195 GLY B C 1
ATOM 3266 O O . GLY B 1 195 ? 2.316 -21.656 -15.672 1 93.44 195 GLY B O 1
ATOM 3267 N N . LEU B 1 196 ? 0.262 -22.281 -15.305 1 95.12 196 LEU B N 1
ATOM 3268 C CA . LEU B 1 196 ? 0.602 -23.703 -15.383 1 95.12 196 LEU B CA 1
ATOM 3269 C C . LEU B 1 196 ? 1.173 -24.047 -16.75 1 95.12 196 LEU B C 1
ATOM 3271 O O . LEU B 1 196 ? 2.227 -24.688 -16.844 1 95.12 196 LEU B O 1
ATOM 3275 N N . GLY B 1 197 ? 0.541 -23.641 -17.75 1 95.25 197 GLY B N 1
ATOM 3276 C CA . GLY B 1 197 ? 1.023 -23.891 -19.094 1 95.25 197 GLY B CA 1
ATOM 3277 C C . GLY B 1 197 ? 2.4 -23.297 -19.359 1 95.25 197 GLY B C 1
ATOM 3278 O O . GLY B 1 197 ? 3.271 -23.969 -19.906 1 95.25 197 GLY B O 1
ATOM 3279 N N . LEU B 1 198 ? 2.611 -22.078 -18.969 1 93 198 LEU B N 1
ATOM 3280 C CA . LEU B 1 198 ? 3.891 -21.406 -19.172 1 93 198 LEU B CA 1
ATOM 3281 C C . LEU B 1 198 ? 4.992 -22.078 -18.359 1 93 198 LEU B C 1
ATOM 3283 O O . LEU B 1 198 ? 6.125 -22.219 -18.828 1 93 198 LEU B O 1
ATOM 3287 N N . GLY B 1 199 ? 4.617 -22.422 -17.156 1 94.19 199 GLY B N 1
ATOM 3288 C CA . GLY B 1 199 ? 5.574 -23.141 -16.328 1 94.19 199 GLY B CA 1
ATOM 3289 C C . GLY B 1 199 ? 5.992 -24.469 -16.922 1 94.19 199 GLY B C 1
ATOM 3290 O O . GLY B 1 199 ? 7.18 -24.797 -16.922 1 94.19 199 GLY B O 1
ATOM 3291 N N . LEU B 1 200 ? 5.051 -25.203 -17.438 1 95.94 200 LEU B N 1
ATOM 3292 C CA . LEU B 1 200 ? 5.344 -26.484 -18.062 1 95.94 200 LEU B CA 1
ATOM 3293 C C . LEU B 1 200 ? 6.207 -26.297 -19.312 1 95.94 200 LEU B C 1
ATOM 3295 O O . LEU B 1 200 ? 7.121 -27.094 -19.562 1 95.94 200 LEU B O 1
ATOM 3299 N N . LEU B 1 201 ? 5.891 -25.281 -19.969 1 95.56 201 LEU B N 1
ATOM 3300 C CA . LEU B 1 201 ? 6.703 -24.953 -21.141 1 95.56 201 LEU B CA 1
ATOM 3301 C C . LEU B 1 201 ? 8.141 -24.672 -20.734 1 95.56 201 LEU B C 1
ATOM 3303 O O . LEU B 1 201 ? 9.078 -25.141 -21.375 1 95.56 201 LEU B O 1
ATOM 3307 N N . GLN B 1 202 ? 8.32 -23.938 -19.703 1 94.69 202 GLN B N 1
ATOM 3308 C CA . GLN B 1 202 ? 9.664 -23.609 -19.234 1 94.69 202 GLN B CA 1
ATOM 3309 C C . GLN B 1 202 ? 10.414 -24.859 -18.781 1 94.69 202 GLN B C 1
ATOM 3311 O O . GLN B 1 202 ? 11.609 -25.016 -19.062 1 94.69 202 GLN B O 1
ATOM 3316 N N . LEU B 1 203 ? 9.711 -25.703 -18.141 1 95.25 203 LEU B N 1
ATOM 3317 C CA . LEU B 1 203 ? 10.344 -26.953 -17.703 1 95.25 203 LEU B CA 1
ATOM 3318 C C . LEU B 1 203 ? 10.719 -27.812 -18.891 1 95.25 203 LEU B C 1
ATOM 3320 O O . LEU B 1 203 ? 11.766 -28.453 -18.906 1 95.25 203 LEU B O 1
ATOM 3324 N N . MET B 1 204 ? 9.867 -27.812 -19.859 1 96.44 204 MET B N 1
ATOM 3325 C CA . MET B 1 204 ? 10.164 -28.547 -21.078 1 96.44 204 MET B CA 1
ATOM 3326 C C . MET B 1 204 ? 11.406 -28 -21.766 1 96.44 204 MET B C 1
ATOM 3328 O O . MET B 1 204 ? 12.258 -28.766 -22.234 1 96.44 204 MET B O 1
ATOM 3332 N N . LEU B 1 205 ? 11.562 -26.719 -21.797 1 94.94 205 LEU B N 1
ATOM 3333 C CA . LEU B 1 205 ? 12.734 -26.078 -22.375 1 94.94 205 LEU B CA 1
ATOM 3334 C C . LEU B 1 205 ? 13.992 -26.375 -21.562 1 94.94 205 LEU B C 1
ATOM 3336 O O . LEU B 1 205 ? 15.062 -26.594 -22.125 1 94.94 205 LEU B O 1
ATOM 3340 N N . LYS B 1 206 ? 13.812 -26.406 -20.281 1 94.31 206 LYS B N 1
ATOM 3341 C CA . LYS B 1 206 ? 14.93 -26.719 -19.391 1 94.31 206 LYS B CA 1
ATOM 3342 C C . LYS B 1 206 ? 15.469 -28.125 -19.641 1 94.31 206 LYS B C 1
ATOM 3344 O O . LYS B 1 206 ? 16.672 -28.359 -19.562 1 94.31 206 LYS B O 1
ATOM 3349 N N . LEU B 1 207 ? 14.609 -29 -20.016 1 94.25 207 LEU B N 1
ATOM 3350 C CA . LEU B 1 207 ? 14.977 -30.391 -20.266 1 94.25 207 LEU B CA 1
ATOM 3351 C C . LEU B 1 207 ? 15.516 -30.562 -21.688 1 94.25 207 LEU B C 1
ATOM 3353 O O . LEU B 1 207 ? 16.328 -31.453 -21.953 1 94.25 207 LEU B O 1
ATOM 3357 N N . SER B 1 208 ? 15.188 -29.641 -22.547 1 94.38 208 SER B N 1
ATOM 3358 C CA . SER B 1 208 ? 15.477 -29.812 -23.969 1 94.38 208 SER B CA 1
ATOM 3359 C C . SER B 1 208 ? 16.75 -29.078 -24.359 1 94.38 208 SER B C 1
ATOM 3361 O O . SER B 1 208 ? 17.375 -29.391 -25.391 1 94.38 208 SER B O 1
ATOM 3363 N N . PHE B 1 209 ? 17.094 -28.031 -23.609 1 93 209 PHE B N 1
ATOM 3364 C CA . PHE B 1 209 ? 18.234 -27.219 -23.969 1 93 209 PHE B CA 1
ATOM 3365 C C . PHE B 1 209 ? 19.328 -27.328 -22.922 1 93 209 PHE B C 1
ATOM 3367 O O . PHE B 1 209 ? 19.047 -27.562 -21.75 1 93 209 PHE B O 1
ATOM 3374 N N . PRO B 1 210 ? 20.625 -27.203 -23.328 1 87.5 210 PRO B N 1
ATOM 3375 C CA . PRO B 1 210 ? 21.734 -27.188 -22.359 1 87.5 210 PRO B CA 1
ATOM 3376 C C . PRO B 1 210 ? 21.703 -25.953 -21.453 1 87.5 210 PRO B C 1
ATOM 3378 O O . PRO B 1 210 ? 21.094 -24.938 -21.797 1 87.5 210 PRO B O 1
ATOM 3381 N N . SER B 1 211 ? 22.125 -26.141 -20.219 1 87.94 211 SER B N 1
ATOM 3382 C CA . SER B 1 211 ? 22.25 -25.047 -19.266 1 87.94 211 SER B CA 1
ATOM 3383 C C . SER B 1 211 ? 23.703 -24.656 -19.047 1 87.94 211 SER B C 1
ATOM 3385 O O . SER B 1 211 ? 24.297 -25.016 -18.031 1 87.94 211 SER B O 1
ATOM 3387 N N . THR B 1 212 ? 24.344 -24 -20.016 1 83.56 212 THR B N 1
ATOM 3388 C CA . THR B 1 212 ? 25.75 -23.609 -19.938 1 83.56 212 THR B CA 1
ATOM 3389 C C . THR B 1 212 ? 25.891 -22.203 -19.391 1 83.56 212 THR B C 1
ATOM 3391 O O . THR B 1 212 ? 25.25 -21.266 -19.891 1 83.56 212 THR B O 1
ATOM 3394 N N . PRO B 1 213 ? 26.578 -22.125 -18.234 1 76.38 213 PRO B N 1
ATOM 3395 C CA . PRO B 1 213 ? 26.75 -20.766 -17.703 1 76.38 213 PRO B CA 1
ATOM 3396 C C . PRO B 1 213 ? 27.422 -19.828 -18.703 1 76.38 213 PRO B C 1
ATOM 3398 O O . PRO B 1 213 ? 28.25 -20.266 -19.516 1 76.38 213 PRO B O 1
ATOM 3401 N N . PHE B 1 214 ? 26.859 -18.75 -18.984 1 58.28 214 PHE B N 1
ATOM 3402 C CA . PHE B 1 214 ? 27.453 -17.766 -19.875 1 58.28 214 PHE B CA 1
ATOM 3403 C C . PHE B 1 214 ? 28.859 -17.422 -19.422 1 58.28 214 PHE B C 1
ATOM 3405 O O . PHE B 1 214 ? 29.078 -17.047 -18.266 1 58.28 214 PHE B O 1
ATOM 3412 N N . VAL B 1 215 ? 29.844 -18.109 -19.906 1 53.19 215 VAL B N 1
ATOM 3413 C CA . VAL B 1 215 ? 31.234 -17.734 -19.672 1 53.19 215 VAL B CA 1
ATOM 3414 C C . VAL B 1 215 ? 31.484 -16.312 -20.172 1 53.19 215 VAL B C 1
ATOM 3416 O O . VAL B 1 215 ? 31.125 -15.969 -21.297 1 53.19 215 VAL B O 1
ATOM 3419 N N . GLU B 1 216 ? 31.359 -15.359 -19.344 1 49 216 GLU B N 1
ATOM 3420 C CA . GLU B 1 216 ? 31.938 -14.078 -19.75 1 49 216 GLU B CA 1
ATOM 3421 C C . GLU B 1 216 ? 33.281 -14.273 -20.453 1 49 216 GLU B C 1
ATOM 3423 O O . GLU B 1 216 ? 34.219 -14.805 -19.859 1 49 216 GLU B O 1
ATOM 3428 N N . THR B 1 217 ? 33.438 -14.656 -21.578 1 34.22 217 THR B N 1
ATOM 3429 C CA . THR B 1 217 ? 34.75 -14.562 -22.25 1 34.22 217 THR B CA 1
ATOM 3430 C C . THR B 1 217 ? 35.375 -13.195 -22 1 34.22 217 THR B C 1
ATOM 3432 O O . THR B 1 217 ? 34.875 -12.18 -22.453 1 34.22 217 THR B O 1
ATOM 3435 N N . LYS B 1 218 ? 36 -13.016 -20.906 1 39.06 218 LYS B N 1
ATOM 3436 C CA . LYS B 1 218 ? 37 -11.969 -20.906 1 39.06 218 LYS B CA 1
ATOM 3437 C C . LYS B 1 218 ? 37.906 -12.078 -22.125 1 39.06 218 LYS B C 1
ATOM 3439 O O . LYS B 1 218 ? 38.656 -13.047 -22.25 1 39.06 218 LYS B O 1
ATOM 3444 N N . ARG B 1 219 ? 37.562 -11.711 -23.281 1 35.75 219 ARG B N 1
ATOM 3445 C CA . ARG B 1 219 ? 38.531 -11.5 -24.344 1 35.75 219 ARG B CA 1
ATOM 3446 C C . ARG B 1 219 ? 39.781 -10.812 -23.812 1 35.75 219 ARG B C 1
ATOM 3448 O O . ARG B 1 219 ? 39.719 -9.641 -23.422 1 35.75 219 ARG B O 1
ATOM 3455 N N . LEU B 1 220 ? 40.5 -11.414 -22.984 1 36.22 220 LEU B N 1
ATOM 3456 C CA . LEU B 1 220 ? 41.875 -10.953 -22.875 1 36.22 220 LEU B CA 1
ATOM 3457 C C . LEU B 1 220 ? 42.469 -10.672 -24.25 1 36.22 220 LEU B C 1
ATOM 3459 O O . LEU B 1 220 ? 42.656 -11.586 -25.047 1 36.22 220 LEU B O 1
ATOM 3463 N N . VAL B 1 221 ? 42.062 -9.68 -24.859 1 35.94 221 VAL B N 1
ATOM 3464 C CA . VAL B 1 221 ? 42.844 -9.094 -25.938 1 35.94 221 VAL B CA 1
ATOM 3465 C C . VAL B 1 221 ? 44.312 -9.062 -25.531 1 35.94 221 VAL B C 1
ATOM 3467 O O . VAL B 1 221 ? 44.688 -8.398 -24.547 1 35.94 221 VAL B O 1
ATOM 3470 N N . GLY B 1 222 ? 44.969 -10.117 -25.578 1 31.77 222 GLY B N 1
ATOM 3471 C CA . GLY B 1 222 ? 46.406 -10.195 -25.609 1 31.77 222 GLY B CA 1
ATOM 3472 C C . GLY B 1 222 ? 47.062 -9.008 -26.312 1 31.77 222 GLY B C 1
ATOM 3473 O O . GLY B 1 222 ? 46.812 -8.781 -27.5 1 31.77 222 GLY B O 1
ATOM 3474 N N . LYS B 1 223 ? 47.188 -7.902 -25.547 1 37.72 223 LYS B N 1
ATOM 3475 C CA . LYS B 1 223 ? 48.188 -6.941 -25.984 1 37.72 223 LYS B CA 1
ATOM 3476 C C . LYS B 1 223 ? 49.406 -7.652 -26.578 1 37.72 223 LYS B C 1
ATOM 3478 O O . LYS B 1 223 ? 50.156 -8.312 -25.844 1 37.72 223 LYS B O 1
ATOM 3483 N N . SER B 1 224 ? 49.281 -8.336 -27.703 1 33.31 224 SER B N 1
ATOM 3484 C CA . SER B 1 224 ? 50.469 -8.703 -28.469 1 33.31 224 SER B CA 1
ATOM 3485 C C . SER B 1 224 ? 51.5 -7.602 -28.438 1 33.31 224 SER B C 1
ATOM 3487 O O . SER B 1 224 ? 51.281 -6.512 -28.969 1 33.31 224 SER B O 1
ATOM 3489 N N . CYS B 1 225 ? 52.062 -7.262 -27.234 1 34.69 225 CYS B N 1
ATOM 3490 C CA . CYS B 1 225 ? 53.312 -6.547 -27.25 1 34.69 225 CYS B CA 1
ATOM 3491 C C . CYS B 1 225 ? 54.219 -7.055 -28.359 1 34.69 225 CYS B C 1
ATOM 3493 O O . CYS B 1 225 ? 54.594 -8.234 -28.391 1 34.69 225 CYS B O 1
ATOM 3495 N N . SER B 1 226 ? 54 -6.621 -29.547 1 33.03 226 SER B N 1
ATOM 3496 C CA . SER B 1 226 ? 54.969 -6.734 -30.641 1 33.03 226 SER B CA 1
ATOM 3497 C C . SER B 1 226 ? 56.375 -6.477 -30.156 1 33.03 226 SER B C 1
ATOM 3499 O O . SER B 1 226 ? 56.688 -5.383 -29.672 1 33.03 226 SER B O 1
ATOM 3501 N N . ASP B 1 227 ? 57.031 -7.363 -29.406 1 33.06 227 ASP B N 1
ATOM 3502 C CA . ASP B 1 227 ? 58.438 -7.484 -29.109 1 33.06 227 ASP B CA 1
ATOM 3503 C C . ASP B 1 227 ? 59.312 -6.949 -30.25 1 33.06 227 ASP B C 1
ATOM 3505 O O . ASP B 1 227 ? 60.469 -7.355 -30.406 1 33.06 227 ASP B O 1
ATOM 3509 N N . ASP B 1 228 ? 58.812 -6.223 -31.172 1 32.75 228 ASP B N 1
ATOM 3510 C CA . ASP B 1 228 ? 59.781 -5.754 -32.125 1 32.75 228 ASP B CA 1
ATOM 3511 C C . ASP B 1 228 ? 60.844 -4.898 -31.453 1 32.75 228 ASP B C 1
ATOM 3513 O O . ASP B 1 228 ? 60.906 -3.688 -31.656 1 32.75 228 ASP B O 1
ATOM 3517 N N . GLU B 1 229 ? 60.938 -4.898 -30.109 1 31.28 229 GLU B N 1
ATOM 3518 C CA . GLU B 1 229 ? 62.062 -4.113 -29.594 1 31.28 229 GLU B CA 1
ATOM 3519 C C . GLU B 1 229 ? 63.375 -4.699 -30.062 1 31.28 229 GLU B C 1
ATOM 3521 O O . GLU B 1 229 ? 64.438 -4.535 -29.391 1 31.28 229 GLU B O 1
ATOM 3526 N N . ASP B 1 230 ? 63.5 -5.77 -30.859 1 30.98 230 ASP B N 1
ATOM 3527 C CA . ASP B 1 230 ? 64.875 -6.168 -31.141 1 30.98 230 ASP B CA 1
ATOM 3528 C C . ASP B 1 230 ? 65.75 -4.949 -31.406 1 30.98 230 ASP B C 1
ATOM 3530 O O . ASP B 1 230 ? 67 -5.012 -31.25 1 30.98 230 ASP B O 1
ATOM 3534 N N . MET B 1 231 ? 65.375 -4.078 -32.312 1 30.27 231 MET B N 1
ATOM 3535 C CA . MET B 1 231 ? 66.5 -3.48 -33.031 1 30.27 231 MET B CA 1
ATOM 3536 C C . MET B 1 231 ? 67.188 -2.428 -32.188 1 30.27 231 MET B C 1
ATOM 3538 O O . MET B 1 231 ? 67.312 -1.267 -32.562 1 30.27 231 MET B O 1
ATOM 3542 N N . CYS B 1 232 ? 66.688 -2.164 -30.953 1 29.91 232 CYS B N 1
ATOM 3543 C CA . CYS B 1 232 ? 67.625 -1.11 -30.516 1 29.91 232 CYS B CA 1
ATOM 3544 C C . CYS B 1 232 ? 69.062 -1.628 -30.406 1 29.91 232 CYS B C 1
ATOM 3546 O O . CYS B 1 232 ? 69.312 -2.705 -29.844 1 29.91 232 CYS B O 1
ATOM 3548 N N . PRO B 1 233 ? 70 -0.987 -31.125 1 31.06 233 PRO B N 1
ATOM 3549 C CA . PRO B 1 233 ? 71.438 -1.289 -31.219 1 31.06 233 PRO B CA 1
ATOM 3550 C C . PRO B 1 233 ? 72.125 -1.316 -29.859 1 31.06 233 PRO B C 1
ATOM 3552 O O . PRO B 1 233 ? 71.812 -0.483 -29 1 31.06 233 PRO B O 1
ATOM 3555 N N . MET B 1 234 ? 72.312 -2.479 -29.125 1 28.23 234 MET B N 1
ATOM 3556 C CA . MET B 1 234 ? 73.125 -2.744 -27.969 1 28.23 234 MET B CA 1
ATOM 3557 C C . MET B 1 234 ? 74.5 -2.078 -28.125 1 28.23 234 MET B C 1
ATOM 3559 O O . MET B 1 234 ? 75.5 -2.74 -28.453 1 28.23 234 MET B O 1
ATOM 3563 N N . ASP B 1 235 ? 74.562 -0.919 -28.828 1 26.06 235 ASP B N 1
ATOM 3564 C CA . ASP B 1 235 ? 76 -0.533 -29.016 1 26.06 235 ASP B CA 1
ATOM 3565 C C . ASP B 1 235 ? 76.688 -0.315 -27.656 1 26.06 235 ASP B C 1
ATOM 3567 O O . ASP B 1 235 ? 77.688 0.408 -27.578 1 26.06 235 ASP B O 1
ATOM 3571 N N . CYS B 1 236 ? 75.938 -0.467 -26.5 1 24.28 236 CYS B N 1
ATOM 3572 C CA . CYS B 1 236 ? 76.875 -0.073 -25.422 1 24.28 236 CYS B CA 1
ATOM 3573 C C . CYS B 1 236 ? 78.062 -1.016 -25.344 1 24.28 236 CYS B C 1
ATOM 3575 O O . CYS B 1 236 ? 77.938 -2.1 -24.766 1 24.28 236 CYS B O 1
ATOM 3577 N N . SER B 1 237 ? 78.688 -1.292 -26.438 1 22.42 237 SER B N 1
ATOM 3578 C CA . SER B 1 237 ? 80 -1.965 -26.375 1 22.42 237 SER B CA 1
ATOM 3579 C C . SER B 1 237 ? 80.875 -1.417 -25.219 1 22.42 237 SER B C 1
ATOM 3581 O O . SER B 1 237 ? 80.625 -0.32 -24.719 1 22.42 237 SER B O 1
ATOM 3583 N N . ARG B 1 238 ? 82.25 -1.546 -25.406 1 20.67 238 ARG B N 1
ATOM 3584 C CA . ARG B 1 238 ? 83.625 -1.541 -24.812 1 20.67 238 ARG B CA 1
ATOM 3585 C C . ARG B 1 238 ? 84.062 -0.12 -24.484 1 20.67 238 ARG B C 1
ATOM 3587 O O . ARG B 1 238 ? 85 0.077 -23.75 1 20.67 238 ARG B O 1
ATOM 3594 N N . ALA B 1 239 ? 83.75 1.102 -24.594 1 21.16 239 ALA B N 1
ATOM 3595 C CA . ALA B 1 239 ? 84.875 1.631 -23.844 1 21.16 239 ALA B CA 1
ATOM 3596 C C . ALA B 1 239 ? 84.625 1.533 -22.344 1 21.16 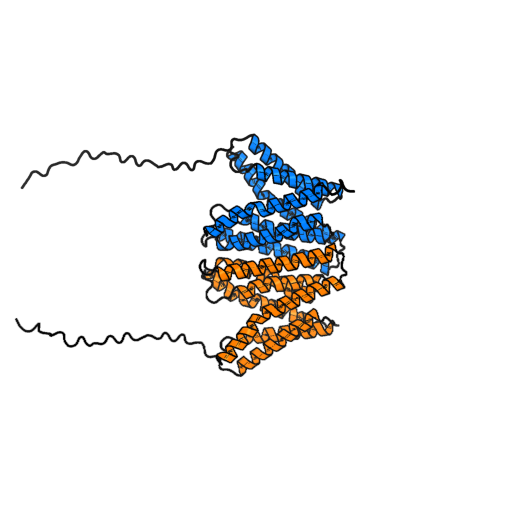239 ALA B C 1
ATOM 3598 O O . ALA B 1 239 ? 83.5 1.689 -21.859 1 21.16 239 ALA B O 1
#

Solvent-accessible surface area (backbone atoms only — not comparable to full-atom values): 25124 Å² total; per-residue (Å²): 117,71,82,67,44,48,41,41,51,52,24,24,53,42,40,41,51,59,61,50,59,56,49,67,60,52,52,49,26,56,74,70,63,36,46,81,87,65,73,64,53,66,37,29,51,40,30,46,32,22,49,30,41,30,53,22,18,58,43,51,68,34,70,51,54,28,63,26,18,50,64,31,32,50,52,23,48,48,46,43,68,56,46,50,52,29,54,51,81,89,44,45,68,61,51,50,50,33,49,47,48,44,48,51,40,48,51,52,52,52,50,50,53,49,48,38,49,70,67,63,53,48,54,68,55,43,26,50,54,31,25,53,50,26,34,53,46,49,56,58,63,45,48,58,61,51,51,51,51,51,47,25,69,72,66,56,36,22,51,84,61,58,62,70,62,43,51,51,50,26,51,30,19,46,25,38,22,52,41,14,58,74,71,67,34,62,58,46,18,49,51,22,44,53,46,23,51,54,32,50,49,48,51,50,43,47,74,72,30,56,63,60,74,79,68,75,72,75,72,72,73,71,75,73,76,76,73,81,70,69,87,70,82,73,81,77,71,87,134,117,70,80,68,45,48,41,40,52,52,24,25,54,40,39,42,52,58,59,51,60,56,50,66,60,52,54,49,24,56,74,68,63,37,45,82,88,66,71,66,53,66,39,29,52,41,30,45,31,22,49,30,40,30,54,23,16,58,42,51,69,34,71,51,53,30,62,26,17,50,63,32,32,50,52,24,48,50,47,42,67,58,46,51,52,29,54,51,82,89,44,45,68,61,52,50,51,33,50,48,46,45,48,52,42,48,50,51,52,52,51,50,54,49,48,39,49,70,67,64,52,50,55,67,56,42,27,49,54,30,25,53,51,26,33,53,46,48,55,57,63,44,48,58,61,50,50,48,50,51,46,25,68,72,67,56,36,22,51,84,59,58,60,71,63,43,50,50,50,25,52,30,18,45,25,40,22,52,42,13,59,74,70,68,34,64,58,46,18,49,52,21,44,52,47,25,52,53,31,49,49,49,51,51,44,48,74,72,30,56,64,62,74,81,70,75,73,73,74,71,71,69,76,72,70,74,71,76,65,66,76,63,80,75,67,82,64,75,130

Organism: Prymnesium parvum (NCBI:txid97485)

Nearest PDB structures (foldseek):
  5xpd-assembly1_A  TM=9.216E-01  e=6.117E-10  Arabidopsis thaliana
  5cth-assembly1_B  TM=8.855E-01  e=7.938E-08  Oryza sativa Japonica Group
  4rng-assembly2_D  TM=8.698E-01  e=4.968E-01  Thermodesulfovibrio yellowstonii DSM 11347
  4rng-assembly4_C-2  TM=8.660E-01  e=4.755E-01  Thermodesulfovibrio yellowstonii DSM 11347
  5xpd-assembly1_A  TM=9.216E-01  e=6.305E-10  Arabidopsis thaliana

Radius of gyration: 30.49 Å; Cα contacts (8 Å, |Δi|>4): 534; chains: 2; bounding box: 115×73×58 Å

Foldseek 3Di:
DVVLCVLLVLLLVLLLCLLCVCVVVLVVCLVVLALPPDQLLLLLLLLLLLVLQCQLCVLVPDPSSNSSRVVSNVSSVVSNVSNLSRQDPVNVVSNVSSVCSNVVSVVVVVVLVCCCVVVPHHSVVSNVSSLVVSLVSLVVSCVVLVVLLVVCVVVLALLVDDQVSLVSLLSSLVSQLVSCVSVVHCSRNVSSVVSNVSSVSSNVSPVVGHHDPPPPPPPPVPPPPVPPPPDPPPPPDDD/DVVLCVLLVLLLVLLLCLLCVCVVVLVVCLVVLALPPDQLLLLLLLLLLLVLQCQLCVLVPDPSSNSSRVVSNVSSVVSNVSNLSRQDPVNVVSNVSSVCSNVVSVVVVVVLVCCCVVVPHHSVVSNVSSLVVSLVSLVVSCVVLVVLLVVCVVVLALQVDDQVSLVSLLSSLVSQLVSCVSVVHCSRNVSSVVSNVSSVSSNVSVVVGHHDPPPPPPPPPPPPPPPPPPPPPPPPDDD

Sequence (478 aa):
MAASNFFPILGVLLSNALYFAPVPAVRLAVRRGALGTLNPLPHALMVISTFSWVCYALSKPDVFITLSNAPGCLVSLWYVTSILPLIPREAESARVQVQATILVGALCLLTLASFLVLAHETPAARSFSFGLFGSFVCILLFASPLSTVSEVLSTRNAASIYAPLTAAQVINCATWTIYGFTIGDIWVWGPNSTGLGLGLLQLMLKLSFPSTPFVETKRLVGKSCSDDEDMCPMDCSRAMAASNFFPILGVLLSNALYFAPVPAVRLAVRRGALGTLNPLPHALMVISTFSWVCYALSKPDVFITLSNAPGCLVSLWYVTSILPLIPREAESARVQVQATILVGALCLLTLASFLVLAHETPAARSFSFGLFGSFVCILLFASPLSTVSEVLSTRNAASIYAPLTAAQVINCATWTIYGFTIGDIWVWGPNSTGLGLGLLQLMLKLSFPSTPFVETKRLVGKSCSDDEDMCPMDCSRA

InterPro domains:
  IPR004316 Sugar transporter SWEET repeat [PF03083] (7-83)
  IPR004316 Sugar transporter SWEET repeat [PF03083] (129-210)
  IPR047664 Sugar transporter SWEET [PTHR10791] (15-210)

pLDDT: mean 87.15, std 20.19, range [20.67, 98.62]